Protein AF-A0A4T0BKR5-F1 (afdb_monomer)

Sequence (728 aa):
MQPVHNWENPRKRGGNMRIKSTQKIDVPWEACPACQIFFQNTLWKKYFKVNAELMESPQLRRNTSVEKARALRSENDFLAMQVLSTLDAKEDAYRKSSQKVNDADQHRLNISPWLEMTRWTRYLDGHDFAAVAPLVYLPEPEKEPLLFQLGESLDRVVEQAYESICQDKINVFDQTRINSFMQRPRAFDRPLMVKLQKASFRQYKGHWKRLICFVRRTMDPEKKIELAHQLTPRQGASPDRLLSKGSNLLRMIQGNSGSSPYDNSANGNDIEQAKELDRECLIFCIYLLDHTLKGDLFESVVVGFLAVLAIDERKGIFMEAHAFTPALSRFIKISQMLVAQRAVLAVIEGEVDDPCDMLDDMRDRFLIHGSRSPFSWATRLRMYGRKVRNSTTCLGYISWSDDQEVVSYKSLKLYMTQFRLFVSDLIHQGQDLLAQLFLLHPDEQREEVVPHLRLTRIKDNAAENCKGWSFLQDSRNKQEFPDGQRWLLKRLLDNEWLRDEFVQAKGVNKRAAWNNDAAPDYIRKIDRFLQLLLLLVHITSGQPARGTETLSLRHTNTIHHRNVFNEDGLVSTVTTYHKGYSVTGSTKIIHRYLPREVSELIVYYLWLILPFCQALGALAFDQKALSTPYLWGGPDMRKDSYKLTSALKMHTSKCFNTALNVTTYRHLSIAMSRTHYNAVDSRETTALRKARAITNQRIARGRQGLSMREGLKRPLAMFRAGGLNIEL

Mean predicted aligned error: 17.78 Å

Secondary structure (DSSP, 8-state):
---SS----S--SSS-HHHHTTS----SS-SS--EEEE-SSGGG-EEEE---TT----SS-TTHHHHHHHHHHHHHHHHHHHHHHHHHHHHHHHHHHHTB--GGG--TTS--HHHHHH-HHHHTTT-BHHHHGGGGSPPPTTT-HHHHHHHHHHHHHHHHHHHHHHTTSS-HHHHHHHH--SSS--TT---------HHHHHHHHHHHHHHHHHHHHHT-TT-----S-B--HHHHHHHHHHHHHHHHHHHHHHHTTT--TTSTT--HHHHHHHHHHHHHHHHHHHHHH-----S-GGGBHHHHHHHHHTEETTTTEEPPHHHHHHHHHHHHHHHHHHHHHHHHHHHHTTS-SSHHHHHHHHIIIIISTTSSSHHHHHHHHHHHHHHHHHH---TTSEEE-TTS-EEEETTEEEEHHHHHHHHHHHHHHHHHHHHHHTT--TT--HHHHSPP--GGG----TT---TT--GGG-GGGTTTSTTGGGHHHHHHHH-HHHHHHHEEEETTTTEEEE-TTHHHHHHHHHHHHHHHHHHHHHHHSSSPPPHHHHTT-BSS-SSS--SEEEETTEEEEEEEE-TTHHHH---EEEEEEPPHHHHHHHHHIIIIIHHHHHHHHHHHS--S----SBTT-SHHHHS-HHHHHHHHHHHHHHHHSS---HHHHHHHHHHHHHHHHHHHHHHHHHHHHHHHHHHHHHHHHHHHHHTT--------------------

Radius of gyration: 40.22 Å; Cα contacts (8 Å, |Δi|>4): 794; chains: 1; bounding box: 117×131×107 Å

Organism: Aureobasidium pullulans (NCBI:txid5580)

Solvent-accessible surface area (backbone atoms only — not comparable to full-atom values): 42087 Å² total; per-residue (Å²): 144,78,83,92,65,96,75,77,80,86,81,66,90,80,77,70,61,80,63,58,72,72,54,86,76,91,60,101,67,79,84,85,70,49,62,52,75,53,70,93,56,87,92,66,65,47,77,47,80,44,87,70,89,79,73,82,85,89,82,92,73,76,61,66,61,55,49,49,52,47,48,53,47,51,50,50,51,49,52,49,51,52,51,49,53,51,47,50,53,49,51,51,52,47,52,61,54,64,47,28,35,67,60,82,81,67,55,89,89,75,65,56,70,62,52,67,73,66,43,43,51,68,72,40,44,75,39,42,53,82,73,51,45,64,44,47,41,74,60,50,60,88,85,33,47,57,57,33,52,50,37,51,32,51,53,49,47,51,47,51,20,52,50,38,49,75,68,52,70,48,44,68,66,52,26,17,52,66,56,39,41,51,94,68,83,55,99,70,59,47,56,58,88,74,94,64,58,70,71,56,51,56,60,28,53,49,56,55,38,14,46,56,37,27,54,56,51,64,68,33,88,89,53,90,68,86,66,83,41,51,70,52,76,72,49,55,64,39,54,60,54,39,51,50,43,36,47,54,50,50,53,50,29,67,70,54,83,58,54,47,60,83,41,99,81,44,52,75,64,48,41,49,51,50,50,54,34,25,50,42,48,51,52,44,55,49,42,61,38,64,39,78,58,85,73,64,64,43,40,36,54,59,44,41,46,56,46,49,68,32,54,36,75,92,74,71,41,73,54,52,44,74,72,39,35,60,58,40,50,27,52,53,53,51,50,47,34,52,50,53,34,52,13,51,47,32,36,76,71,66,76,37,92,49,38,63,61,52,39,50,55,52,31,70,63,16,54,23,64,83,31,48,12,50,51,20,49,44,53,50,51,34,53,51,23,52,48,49,53,74,73,46,74,74,81,92,46,70,51,64,45,97,86,65,49,34,45,35,46,79,91,45,73,46,45,52,70,60,51,52,51,51,53,50,50,53,50,50,53,48,51,54,46,52,52,65,71,67,72,65,55,97,89,54,56,64,82,81,73,48,85,78,78,62,50,64,72,50,56,53,67,87,84,69,61,56,69,70,44,34,51,89,69,35,80,88,26,53,82,72,47,65,70,51,59,43,47,55,52,47,51,35,70,72,35,67,71,46,30,64,56,39,41,40,75,46,69,97,81,54,42,84,35,58,31,86,58,48,54,57,49,52,53,53,53,49,54,54,38,51,51,51,49,53,44,49,54,43,66,52,24,58,78,54,69,52,66,74,59,59,60,61,36,18,45,28,15,46,103,48,76,43,20,52,47,51,54,85,31,24,31,29,41,49,45,70,46,58,92,50,31,94,75,66,64,53,66,48,78,44,81,26,53,31,51,56,73,60,22,49,53,52,51,48,37,65,42,43,46,47,37,35,52,30,49,47,35,41,72,64,64,72,40,88,72,66,75,65,52,39,70,70,53,59,71,77,57,55,74,39,68,59,53,60,36,48,48,43,20,53,56,31,32,73,73,66,75,40,71,44,43,68,68,58,47,47,56,50,49,53,50,53,45,54,61,72,48,47,66,62,44,64,70,52,51,56,55,53,49,50,49,51,52,53,51,52,50,52,52,53,52,50,56,60,58,60,73,75,70,84,84,81,89,89,86,87,90,83,83,90,85,82,88,81,88,82,82,134

Structure (mmCIF, N/CA/C/O backbone):
data_AF-A0A4T0BKR5-F1
#
_entry.id   AF-A0A4T0BKR5-F1
#
loop_
_atom_site.group_PDB
_atom_site.id
_atom_site.type_symbol
_atom_site.label_atom_id
_atom_site.label_alt_id
_atom_site.label_comp_id
_atom_site.label_asym_id
_atom_site.label_entity_id
_atom_site.label_seq_id
_atom_site.pdbx_PDB_ins_code
_atom_site.Cartn_x
_atom_site.Cartn_y
_atom_site.Cartn_z
_atom_site.occupancy
_atom_site.B_iso_or_equiv
_atom_site.auth_seq_id
_atom_site.auth_comp_id
_atom_site.auth_asym_id
_atom_site.auth_atom_id
_atom_site.pdbx_PDB_model_num
ATOM 1 N N . MET A 1 1 ? -50.204 36.276 -54.387 1.00 44.50 1 MET A N 1
ATOM 2 C CA . MET A 1 1 ? -51.354 36.846 -55.118 1.00 44.50 1 MET A CA 1
ATOM 3 C C . MET A 1 1 ? -52.642 36.305 -54.516 1.00 44.50 1 MET A C 1
ATOM 5 O O . MET A 1 1 ? -52.996 35.171 -54.781 1.00 44.50 1 MET A O 1
ATOM 9 N N . GLN A 1 2 ? -53.267 37.110 -53.664 1.00 31.19 2 GLN A N 1
ATOM 10 C CA . GLN A 1 2 ? -54.704 37.252 -53.394 1.00 31.19 2 GLN A CA 1
ATOM 11 C C . GLN A 1 2 ? -54.792 38.492 -52.475 1.00 31.19 2 GLN A C 1
ATOM 13 O O . GLN A 1 2 ? -53.930 38.642 -51.604 1.00 31.19 2 GLN A O 1
ATOM 18 N N . PRO A 1 3 ? -55.701 39.445 -52.725 1.00 44.25 3 PRO A N 1
ATOM 19 C CA . PRO A 1 3 ? -55.684 40.748 -52.069 1.00 44.25 3 PRO A CA 1
ATOM 20 C C . PRO A 1 3 ? -56.248 40.630 -50.647 1.00 44.25 3 PRO A C 1
ATOM 22 O O . PRO A 1 3 ? -57.436 40.400 -50.465 1.00 44.25 3 PRO A O 1
ATOM 25 N N . VAL A 1 4 ? -55.399 40.787 -49.627 1.00 46.56 4 VAL A N 1
ATOM 26 C CA . VAL A 1 4 ? -55.817 40.740 -48.206 1.00 46.56 4 VAL A CA 1
ATOM 27 C C . VAL A 1 4 ? -56.453 42.062 -47.747 1.00 46.56 4 VAL A C 1
ATOM 29 O O . VAL A 1 4 ? -57.062 42.131 -46.683 1.00 46.56 4 VAL A O 1
ATOM 32 N N . HIS A 1 5 ? -56.406 43.109 -48.573 1.00 54.38 5 HIS A N 1
ATOM 33 C CA . HIS A 1 5 ? -57.040 44.390 -48.276 1.00 54.38 5 HIS A CA 1
ATOM 34 C C . HIS A 1 5 ? -57.819 44.868 -49.508 1.00 54.38 5 HIS A C 1
ATOM 36 O O . HIS A 1 5 ? -57.219 45.317 -50.482 1.00 54.38 5 HIS A O 1
ATOM 42 N N . ASN A 1 6 ? -59.151 44.722 -49.470 1.00 51.69 6 ASN A N 1
ATOM 43 C CA . ASN A 1 6 ? -60.139 45.198 -50.453 1.00 51.69 6 ASN A CA 1
ATOM 44 C C . ASN A 1 6 ? -60.134 46.738 -50.583 1.00 51.69 6 ASN A C 1
ATOM 46 O O . ASN A 1 6 ? -61.116 47.402 -50.256 1.00 51.69 6 ASN A O 1
ATOM 50 N N . TRP A 1 7 ? -59.023 47.330 -51.018 1.00 55.62 7 TRP A N 1
ATOM 51 C CA . TRP A 1 7 ? -58.908 48.772 -51.214 1.00 55.62 7 TRP A CA 1
ATOM 52 C C . TRP A 1 7 ? -58.907 49.111 -52.709 1.00 55.62 7 TRP A C 1
ATOM 54 O O . TRP A 1 7 ? -58.000 48.719 -53.445 1.00 55.62 7 TRP A O 1
ATOM 64 N N . GLU A 1 8 ? -59.925 49.852 -53.154 1.00 57.16 8 GLU A N 1
ATOM 65 C CA . GLU A 1 8 ? -60.014 50.428 -54.499 1.00 57.16 8 GLU A CA 1
ATOM 66 C C . GLU A 1 8 ? -59.617 51.908 -54.476 1.00 57.16 8 GLU A C 1
ATOM 68 O O . GLU A 1 8 ? -60.064 52.677 -53.627 1.00 57.16 8 GLU A O 1
ATOM 73 N N . ASN A 1 9 ? -58.798 52.334 -55.441 1.00 58.34 9 ASN A N 1
ATOM 74 C CA . ASN A 1 9 ? -58.336 53.717 -55.530 1.00 58.34 9 ASN A CA 1
ATOM 75 C C . ASN A 1 9 ? -59.498 54.668 -55.900 1.00 58.34 9 ASN A C 1
ATOM 77 O O . ASN A 1 9 ? -60.049 54.554 -57.001 1.00 58.34 9 ASN A O 1
ATOM 81 N N . PRO A 1 10 ? -59.840 55.660 -55.055 1.00 58.78 10 PRO A N 1
ATOM 82 C CA . PRO A 1 10 ? -61.009 56.517 -55.263 1.00 58.78 10 PRO A CA 1
ATOM 83 C C . PRO A 1 10 ? -60.876 57.515 -56.432 1.00 58.78 10 PRO A C 1
ATOM 85 O O . PRO A 1 10 ? -61.858 58.152 -56.817 1.00 58.78 10 PRO A O 1
ATOM 88 N N . ARG A 1 11 ? -59.698 57.674 -57.056 1.00 60.22 11 ARG A N 1
ATOM 89 C CA . ARG A 1 11 ? -59.522 58.580 -58.207 1.00 60.22 11 ARG A CA 1
ATOM 90 C C . ARG A 1 11 ? -59.808 57.876 -59.541 1.00 60.22 11 ARG A C 1
ATOM 92 O O . ARG A 1 11 ? -58.889 57.480 -60.254 1.00 60.22 11 ARG A O 1
ATOM 99 N N . LYS A 1 12 ? -61.084 57.804 -59.939 1.00 56.25 12 LYS A N 1
ATOM 100 C CA . LYS A 1 12 ? -61.474 57.434 -61.318 1.00 56.25 12 LYS A CA 1
ATOM 101 C C . LYS A 1 12 ? -61.113 58.545 -62.329 1.00 56.25 12 LYS A C 1
ATOM 103 O O . LYS A 1 12 ? -61.043 59.735 -61.986 1.00 56.25 12 LYS A O 1
ATOM 108 N N . ARG A 1 13 ? -60.818 58.133 -63.571 1.00 48.62 13 ARG A N 1
ATOM 109 C CA . ARG A 1 13 ? -60.285 58.958 -64.679 1.00 48.62 13 ARG A CA 1
ATOM 110 C C . ARG A 1 13 ? -61.348 59.957 -65.178 1.00 48.62 13 ARG A C 1
ATOM 112 O O . ARG A 1 13 ? -62.482 59.562 -65.406 1.00 48.62 13 ARG A O 1
ATOM 119 N N . GLY A 1 14 ? -60.971 61.229 -65.353 1.00 54.81 14 GLY A N 1
ATOM 120 C CA . GLY A 1 14 ? -61.870 62.330 -65.756 1.00 54.81 14 GLY A CA 1
ATOM 121 C C . GLY A 1 14 ? -62.389 63.159 -64.567 1.00 54.81 14 GLY A C 1
ATOM 122 O O . GLY A 1 14 ? -62.787 62.610 -63.541 1.00 54.81 14 GLY A O 1
ATOM 123 N N . GLY A 1 15 ? -62.305 64.491 -64.647 1.00 57.75 15 GLY A N 1
ATOM 124 C CA . GLY A 1 15 ? -62.734 65.434 -63.597 1.00 57.75 15 GLY A CA 1
ATOM 125 C C . GLY A 1 15 ? -61.610 66.326 -63.044 1.00 57.75 15 GLY A C 1
ATOM 126 O O . GLY A 1 15 ? -60.441 65.943 -63.046 1.00 57.75 15 GLY A O 1
ATOM 127 N N . ASN A 1 16 ? -61.984 67.521 -62.580 1.00 55.91 16 ASN A N 1
ATOM 128 C CA . ASN A 1 16 ? -61.107 68.667 -62.305 1.00 55.91 16 ASN A CA 1
ATOM 129 C C . ASN A 1 16 ? -59.968 68.364 -61.294 1.00 55.91 16 ASN A C 1
ATOM 131 O O . ASN A 1 16 ? -60.218 68.125 -60.110 1.00 55.91 16 ASN A O 1
ATOM 135 N N . MET A 1 17 ? -58.705 68.378 -61.751 1.00 57.50 17 MET A N 1
ATOM 136 C CA . MET A 1 17 ? -57.535 67.958 -60.955 1.00 57.50 17 MET A CA 1
ATOM 137 C C . MET A 1 17 ? -57.242 68.852 -59.744 1.00 57.50 17 MET A C 1
ATOM 139 O O . MET A 1 17 ? -56.734 68.348 -58.745 1.00 57.50 17 MET A O 1
ATOM 143 N N . ARG A 1 18 ? -57.609 70.141 -59.792 1.00 54.81 18 ARG A N 1
ATOM 144 C CA . ARG A 1 18 ? -57.374 71.094 -58.690 1.00 54.81 18 ARG A CA 1
ATOM 145 C C . ARG A 1 18 ? -58.157 70.759 -57.417 1.00 54.81 18 ARG A C 1
ATOM 147 O O . ARG A 1 18 ? -57.688 71.069 -56.331 1.00 54.81 18 ARG A O 1
ATOM 154 N N . ILE A 1 19 ? -59.316 70.108 -57.548 1.00 58.06 19 ILE A N 1
ATOM 155 C CA . ILE A 1 19 ? -60.124 69.635 -56.410 1.00 58.06 19 ILE A CA 1
ATOM 156 C C . ILE A 1 19 ? -59.618 68.265 -55.930 1.00 58.06 19 ILE A C 1
ATOM 158 O O . ILE A 1 19 ? -59.602 67.980 -54.736 1.00 58.06 19 ILE A O 1
ATOM 162 N N . LYS A 1 20 ? -59.135 67.416 -56.851 1.00 54.72 20 LYS A N 1
ATOM 163 C CA . LYS A 1 20 ? -58.599 66.091 -56.509 1.00 54.72 20 LYS A CA 1
ATOM 164 C C . LYS A 1 20 ? -57.268 66.174 -55.747 1.00 54.72 20 LYS A C 1
ATOM 166 O O . LYS A 1 20 ? -57.017 65.284 -54.944 1.00 54.72 20 LYS A O 1
ATOM 171 N N . SER A 1 21 ? -56.436 67.203 -55.951 1.00 55.53 21 SER A N 1
ATOM 172 C CA . SER A 1 21 ? -55.137 67.370 -55.266 1.00 55.53 21 SER A CA 1
ATOM 173 C C . SER A 1 21 ? -55.223 67.861 -53.815 1.00 55.53 21 SER A C 1
ATOM 175 O O . SER A 1 21 ? -54.277 67.653 -53.065 1.00 55.53 21 SER A O 1
ATOM 177 N N . THR A 1 22 ? -56.332 68.484 -53.409 1.00 56.47 22 THR A N 1
ATOM 178 C CA . THR A 1 22 ? -56.580 68.955 -52.030 1.00 56.47 22 THR A CA 1
ATOM 179 C C . THR A 1 22 ? -57.311 67.930 -51.156 1.00 56.47 22 THR A C 1
ATOM 181 O O . THR A 1 22 ? -57.379 68.101 -49.942 1.00 56.47 22 THR A O 1
ATOM 184 N N . GLN A 1 23 ? -57.817 66.837 -51.738 1.00 55.72 23 GLN A N 1
ATOM 185 C CA . GLN A 1 23 ? -58.400 65.720 -50.991 1.00 55.72 23 GLN A CA 1
ATOM 186 C C . GLN A 1 23 ? -57.305 64.781 -50.460 1.00 55.72 23 GLN A C 1
ATOM 188 O O . GLN A 1 23 ? -56.610 64.120 -51.238 1.00 55.72 23 GLN A O 1
ATOM 193 N N . LYS A 1 24 ? -57.180 64.712 -49.125 1.00 51.38 24 LYS A N 1
ATOM 194 C CA . LYS A 1 24 ? -56.415 63.687 -48.394 1.00 51.38 24 LYS A CA 1
ATOM 195 C C . LYS A 1 24 ? -56.993 62.313 -48.748 1.00 51.38 24 LYS A C 1
ATOM 197 O O . LYS A 1 24 ? -58.169 62.068 -48.497 1.00 51.38 24 LYS A O 1
ATOM 202 N N . ILE A 1 25 ? -56.191 61.439 -49.352 1.00 55.75 25 ILE A N 1
ATOM 203 C CA . ILE A 1 25 ? -56.576 60.038 -49.549 1.00 55.75 25 ILE A CA 1
ATOM 204 C C . ILE A 1 25 ? -56.063 59.262 -48.348 1.00 55.75 25 ILE A C 1
ATOM 206 O O . ILE A 1 25 ? -54.858 59.250 -48.100 1.00 55.75 25 ILE A O 1
ATOM 210 N N . ASP A 1 26 ? -56.983 58.610 -47.646 1.00 55.44 26 ASP A N 1
ATOM 211 C CA . ASP A 1 26 ? -56.660 57.577 -46.671 1.00 55.44 26 ASP A CA 1
ATOM 212 C C . ASP A 1 26 ? -56.151 56.351 -47.437 1.00 55.44 26 ASP A C 1
ATOM 214 O O . ASP A 1 26 ? -56.911 55.567 -48.017 1.00 55.44 26 ASP A O 1
ATOM 218 N N . VAL A 1 27 ? -54.828 56.253 -47.540 1.00 58.38 27 VAL A N 1
ATOM 219 C CA . VAL A 1 27 ? -54.151 55.048 -48.014 1.00 58.38 27 VAL A CA 1
ATOM 220 C C . VAL A 1 27 ? -53.927 54.125 -46.814 1.00 58.38 27 VAL A C 1
ATOM 222 O O . VAL A 1 27 ? -53.603 54.611 -45.733 1.00 58.38 27 VAL A O 1
ATOM 225 N N . PRO A 1 28 ? -54.061 52.797 -46.965 1.00 50.88 28 PRO A N 1
ATOM 226 C CA . PRO A 1 28 ? -53.973 51.860 -45.843 1.00 50.88 28 PRO A CA 1
ATOM 227 C C . PRO A 1 28 ? -52.541 51.660 -45.299 1.00 50.88 28 PRO A C 1
ATOM 229 O O . PRO A 1 28 ? -52.293 50.705 -44.568 1.00 50.88 28 PRO A O 1
ATOM 232 N N . TRP A 1 29 ? -51.586 52.526 -45.653 1.00 61.69 29 TRP A N 1
ATOM 233 C CA . TRP A 1 29 ? -50.210 52.496 -45.155 1.00 61.69 29 TRP A CA 1
ATOM 234 C C . TRP A 1 29 ? -49.774 53.878 -44.663 1.00 61.69 29 TRP A C 1
ATOM 236 O O . TRP A 1 29 ? -50.084 54.904 -45.264 1.00 61.69 29 TRP A O 1
ATOM 246 N N . GLU A 1 30 ? -49.003 53.909 -43.580 1.00 57.34 30 GLU A N 1
ATOM 247 C CA . GLU A 1 30 ? -48.448 55.141 -43.020 1.00 57.34 30 GLU A CA 1
ATOM 248 C C . GLU A 1 30 ? -47.077 55.457 -43.631 1.00 57.34 30 GLU A C 1
ATOM 250 O O . GLU A 1 30 ? -46.232 54.573 -43.788 1.00 57.34 30 GLU A O 1
ATOM 255 N N . ALA A 1 31 ? -46.829 56.727 -43.956 1.00 54.19 31 ALA A N 1
ATOM 256 C CA . ALA A 1 31 ? -45.527 57.183 -44.434 1.00 54.19 31 ALA A CA 1
ATOM 257 C C . ALA A 1 31 ? -44.565 57.415 -43.251 1.00 54.19 31 ALA A C 1
ATOM 259 O O . ALA A 1 31 ? -44.873 58.180 -42.342 1.00 54.19 31 ALA A O 1
ATOM 260 N N . CYS A 1 32 ? -43.390 56.777 -43.288 1.00 56.19 32 CYS A N 1
ATOM 261 C CA . CYS A 1 32 ? -42.271 56.956 -42.345 1.00 56.19 32 CYS A CA 1
ATOM 262 C C . CYS A 1 32 ? -42.562 56.713 -40.839 1.00 56.19 32 CYS A C 1
ATOM 264 O O . CYS A 1 32 ? -42.233 57.568 -40.014 1.00 56.19 32 CYS A O 1
ATOM 266 N N . PRO A 1 33 ? -43.108 55.551 -40.426 1.00 61.69 33 PRO A N 1
ATOM 267 C CA . PRO A 1 33 ? -43.223 55.214 -39.008 1.00 61.69 33 PRO A CA 1
ATOM 268 C C . PRO A 1 33 ? -41.843 54.982 -38.366 1.00 61.69 33 PRO A C 1
ATOM 270 O O . PRO A 1 33 ? -41.017 54.242 -38.905 1.00 61.69 33 PRO A O 1
ATOM 273 N N . ALA A 1 34 ? -41.599 55.555 -37.182 1.00 68.06 34 ALA A N 1
ATOM 274 C CA . ALA A 1 34 ? -40.433 55.195 -36.376 1.00 68.06 34 ALA A CA 1
ATOM 275 C C . ALA A 1 34 ? -40.540 53.716 -35.976 1.00 68.06 34 ALA A C 1
ATOM 277 O O . ALA A 1 34 ? -41.556 53.294 -35.429 1.00 68.06 34 ALA A O 1
ATOM 278 N N . CYS A 1 35 ? -39.525 52.910 -36.285 1.00 68.25 35 CYS A N 1
ATOM 279 C CA . CYS A 1 35 ? -39.560 51.461 -36.085 1.00 68.25 35 CYS A CA 1
ATOM 280 C C . CYS A 1 35 ? -38.307 50.975 -35.355 1.00 68.25 35 CYS A C 1
ATOM 282 O O . CYS A 1 35 ? -37.219 51.517 -35.550 1.00 68.25 35 CYS A O 1
ATOM 284 N N . GLN A 1 36 ? -38.447 49.908 -34.568 1.00 69.00 36 GLN A N 1
ATOM 285 C CA . GLN A 1 36 ? -37.331 49.207 -33.928 1.00 69.00 36 GLN A CA 1
ATOM 286 C C . GLN A 1 36 ? -37.222 47.773 -34.469 1.00 69.00 36 GLN A C 1
ATOM 288 O O . GLN A 1 36 ? -38.207 47.189 -34.928 1.00 69.00 36 GLN A O 1
ATOM 293 N N . ILE A 1 37 ? -36.007 47.215 -34.447 1.00 68.06 37 ILE A N 1
ATOM 294 C CA . ILE A 1 37 ? -35.686 45.889 -34.996 1.00 68.06 37 ILE A CA 1
ATOM 295 C C . ILE A 1 37 ? -35.328 44.943 -33.848 1.00 68.06 37 ILE A C 1
ATOM 297 O O . ILE A 1 37 ? -34.501 45.293 -33.006 1.00 68.06 37 ILE A O 1
ATOM 301 N N . PHE A 1 38 ? -35.890 43.733 -33.844 1.00 51.41 38 PHE A N 1
ATOM 302 C CA . PHE A 1 38 ? -35.404 42.630 -33.007 1.00 51.41 38 PHE A CA 1
ATOM 303 C C . PHE A 1 38 ? -34.548 41.662 -33.841 1.00 51.41 38 PHE A C 1
ATOM 305 O O . PHE A 1 38 ? -34.911 41.333 -34.969 1.00 51.41 38 PHE A O 1
ATOM 312 N N . PHE A 1 39 ? -33.445 41.192 -33.243 1.00 58.62 39 PHE A N 1
ATOM 313 C CA . PHE A 1 39 ? -32.423 40.285 -33.799 1.00 58.62 39 PHE A CA 1
ATOM 314 C C . PHE A 1 39 ? -31.548 40.887 -34.922 1.00 58.62 39 PHE A C 1
ATOM 316 O O . PHE A 1 39 ? -32.026 41.356 -35.951 1.00 58.62 39 PHE A O 1
ATOM 323 N N . GLN A 1 40 ? -30.221 40.871 -34.728 1.00 57.78 40 GLN A N 1
ATOM 324 C CA . GLN A 1 40 ? -29.253 41.507 -35.641 1.00 57.78 40 GLN A CA 1
ATOM 325 C C . GLN A 1 40 ? -28.890 40.658 -36.875 1.00 57.78 40 GLN A C 1
ATOM 327 O O . GLN A 1 40 ? -28.283 41.181 -37.811 1.00 57.78 40 GLN A O 1
ATOM 332 N N . ASN A 1 41 ? -29.286 39.382 -36.922 1.00 51.56 41 ASN A N 1
ATOM 333 C CA . ASN A 1 41 ? -28.946 38.479 -38.023 1.00 51.56 41 ASN A CA 1
ATOM 334 C C . ASN A 1 41 ? -29.946 38.607 -39.194 1.00 51.56 41 ASN A C 1
ATOM 336 O O . ASN A 1 41 ? -31.158 38.661 -38.988 1.00 51.56 41 ASN A O 1
ATOM 340 N N . THR A 1 42 ? -29.443 38.696 -40.428 1.00 60.22 42 THR A N 1
ATOM 341 C CA . THR A 1 42 ? -30.157 39.246 -41.603 1.00 60.22 42 THR A CA 1
ATOM 342 C C . THR A 1 42 ? -31.362 38.438 -42.087 1.00 60.22 42 THR A C 1
ATOM 344 O O . THR A 1 42 ? -32.235 39.013 -42.730 1.00 60.22 42 THR A O 1
ATOM 347 N N . LEU A 1 43 ? -31.457 37.150 -41.747 1.00 56.22 43 LEU A N 1
ATOM 348 C CA . LEU A 1 43 ? -32.509 36.248 -42.240 1.00 56.22 43 LEU A CA 1
ATOM 349 C C . LEU A 1 43 ? -33.834 36.302 -41.451 1.00 56.22 43 LEU A C 1
ATOM 351 O O . LEU A 1 43 ? -34.835 35.786 -41.936 1.00 56.22 43 LEU A O 1
ATOM 355 N N . TRP A 1 44 ? -33.874 36.941 -40.273 1.00 54.12 44 TRP A N 1
ATOM 356 C CA . TRP A 1 44 ? -35.069 36.982 -39.405 1.00 54.12 44 TRP A CA 1
ATOM 357 C C . TRP A 1 44 ? -35.392 38.385 -38.863 1.00 54.12 44 TRP A C 1
ATOM 359 O O . TRP A 1 44 ? -36.036 38.521 -37.821 1.00 54.12 44 TRP A O 1
ATOM 369 N N . LYS A 1 45 ? -34.956 39.443 -39.561 1.00 57.44 45 LYS A N 1
ATOM 370 C CA . LYS A 1 45 ? -35.241 40.829 -39.165 1.00 57.44 45 LYS A CA 1
ATOM 371 C C . LYS A 1 45 ? -36.739 41.116 -39.270 1.00 57.44 45 LYS A C 1
ATOM 373 O O . LYS A 1 45 ? -37.302 41.118 -40.363 1.00 57.44 45 LYS A O 1
ATOM 378 N N . LYS A 1 46 ? -37.374 41.396 -38.131 1.00 59.25 46 LYS A N 1
ATOM 379 C CA . LYS A 1 46 ? -38.746 41.917 -38.059 1.00 59.25 46 LYS A CA 1
ATOM 380 C C . LYS A 1 46 ? -38.732 43.350 -37.535 1.00 59.25 46 LYS A C 1
ATOM 382 O O . LYS A 1 46 ? -38.023 43.655 -36.576 1.00 59.25 46 LYS A O 1
ATOM 387 N N . TYR A 1 47 ? -39.534 44.198 -38.173 1.00 68.31 47 TYR A N 1
ATOM 388 C CA . TYR A 1 47 ? -39.728 45.605 -37.831 1.00 68.31 47 TYR A CA 1
ATOM 389 C C . TYR A 1 47 ? -41.097 45.767 -37.185 1.00 68.31 47 TYR A C 1
ATOM 391 O O . TYR A 1 47 ? -42.075 45.197 -37.669 1.00 68.31 47 TYR A O 1
ATOM 399 N N . PHE A 1 48 ? -41.181 46.557 -36.123 1.00 67.94 48 PHE A N 1
ATOM 400 C CA . PHE A 1 48 ? -42.463 47.000 -35.590 1.00 67.94 48 PHE A CA 1
ATOM 401 C C . PHE A 1 48 ? -42.406 48.490 -35.270 1.00 67.94 48 PHE A C 1
ATOM 403 O O . PHE A 1 48 ? -41.354 49.031 -34.915 1.00 67.94 48 PHE A O 1
ATOM 410 N N . LYS A 1 49 ? -43.552 49.146 -35.448 1.00 63.62 49 LYS A N 1
ATOM 411 C CA . LYS A 1 49 ? -43.731 50.581 -35.253 1.00 63.62 49 LYS A CA 1
ATOM 412 C C . LYS A 1 49 ? -43.688 50.915 -33.761 1.00 63.62 49 LYS A C 1
ATOM 414 O O . LYS A 1 49 ? -44.336 50.252 -32.955 1.00 63.62 49 LYS A O 1
ATOM 419 N N . VAL A 1 50 ? -42.940 51.952 -33.409 1.00 66.06 50 VAL A N 1
ATOM 420 C CA . VAL A 1 50 ? -42.810 52.486 -32.051 1.00 66.06 50 VAL A CA 1
ATOM 421 C C . VAL A 1 50 ? -43.318 53.926 -32.067 1.00 66.06 50 VAL A C 1
ATOM 423 O O . VAL A 1 50 ? -42.964 54.701 -32.955 1.00 66.06 50 VAL A O 1
ATOM 426 N N . ASN A 1 51 ? -44.172 54.294 -31.111 1.00 56.94 51 ASN A N 1
ATOM 427 C CA . ASN A 1 51 ? -44.726 55.647 -31.032 1.00 56.94 51 ASN A CA 1
ATOM 428 C C . ASN A 1 51 ? -43.625 56.657 -30.675 1.00 56.94 51 ASN A C 1
ATOM 430 O O . ASN A 1 51 ? -43.121 56.665 -29.554 1.00 56.94 51 ASN A O 1
ATOM 434 N N . ALA A 1 52 ? -43.270 57.516 -31.633 1.00 55.69 52 ALA A N 1
ATOM 435 C CA . ALA A 1 52 ? -42.272 58.577 -31.480 1.00 55.69 52 ALA A CA 1
ATOM 436 C C . ALA A 1 52 ? -42.843 59.896 -30.912 1.00 55.69 52 ALA A C 1
ATOM 438 O O . ALA A 1 52 ? -42.132 60.891 -30.844 1.00 55.69 52 ALA A O 1
ATOM 439 N N . GLU A 1 53 ? -44.099 59.911 -30.452 1.00 47.31 53 GLU A N 1
ATOM 440 C CA . GLU A 1 53 ? -44.767 61.094 -29.872 1.00 47.31 53 GLU A CA 1
ATOM 441 C C . GLU A 1 53 ? -44.410 61.358 -28.392 1.00 47.31 53 GLU A C 1
ATOM 443 O O . GLU A 1 53 ? -45.094 62.101 -27.698 1.00 47.31 53 GLU A O 1
ATOM 448 N N . LEU A 1 54 ? -43.308 60.791 -27.889 1.00 44.50 54 LEU A N 1
ATOM 449 C CA . LEU A 1 54 ? -42.752 61.129 -26.567 1.00 44.50 54 LEU A CA 1
ATOM 450 C C . LEU A 1 54 ? -41.389 61.833 -26.646 1.00 44.50 54 LEU A C 1
ATOM 452 O O . LEU A 1 54 ? -40.647 61.865 -25.665 1.00 44.50 54 LEU A O 1
ATOM 456 N N . MET A 1 55 ? -41.060 62.430 -27.795 1.00 42.31 55 MET A N 1
ATOM 457 C CA . MET A 1 55 ? -39.874 63.274 -27.959 1.00 42.31 55 MET A CA 1
ATOM 458 C C . MET A 1 55 ? -40.226 64.696 -28.409 1.00 42.31 55 MET A C 1
ATOM 460 O O . MET A 1 55 ? -39.843 65.135 -29.487 1.00 42.31 55 MET A O 1
ATOM 464 N N . GLU A 1 56 ? -40.877 65.449 -27.522 1.00 36.03 56 GLU A N 1
ATOM 465 C CA . GLU A 1 56 ? -40.678 66.900 -27.439 1.00 36.03 56 GLU A CA 1
ATOM 466 C C . GLU A 1 56 ? -39.780 67.202 -26.226 1.00 36.03 56 GLU A C 1
ATOM 468 O O . GLU A 1 56 ? -39.982 66.702 -25.120 1.00 36.03 56 GLU A O 1
ATOM 473 N N . SER A 1 57 ? -38.723 67.977 -26.451 1.00 34.47 57 SER A N 1
ATOM 474 C CA . SER A 1 57 ? -37.691 68.354 -25.474 1.00 34.47 57 SER A CA 1
ATOM 475 C C . SER A 1 57 ? -37.904 69.808 -24.993 1.00 34.47 57 SER A C 1
ATOM 477 O O . SER A 1 57 ? -38.523 70.580 -25.714 1.00 34.47 57 SER A O 1
ATOM 479 N N . PRO A 1 58 ? -37.246 70.303 -23.921 1.00 48.34 58 PRO A N 1
ATOM 480 C CA . PRO A 1 58 ? -37.169 69.752 -22.571 1.00 48.34 58 PRO A CA 1
ATOM 481 C C . PRO A 1 58 ? -37.124 70.882 -21.504 1.00 48.34 58 PRO A C 1
ATOM 483 O O . PRO A 1 58 ? -36.049 71.175 -20.988 1.00 48.34 58 PRO A O 1
ATOM 486 N N . GLN A 1 59 ? -38.229 71.527 -21.118 1.00 39.91 59 GLN A N 1
ATOM 487 C CA . GLN A 1 59 ? -38.238 72.439 -19.955 1.00 39.91 59 GLN A CA 1
ATOM 488 C C . GLN A 1 59 ? -39.581 72.314 -19.214 1.00 39.91 59 GLN A C 1
ATOM 490 O O . GLN A 1 59 ? -40.625 72.340 -19.847 1.00 39.91 59 GLN A O 1
ATOM 495 N N . LEU A 1 60 ? -39.547 72.127 -17.885 1.00 39.84 60 LEU A N 1
ATOM 496 C CA . LEU A 1 60 ? -40.683 71.831 -16.981 1.00 39.84 60 LEU A CA 1
ATOM 497 C C . LEU A 1 60 ? -41.308 70.416 -17.083 1.00 39.84 60 LEU A C 1
ATOM 499 O O . LEU A 1 60 ? -42.397 70.259 -17.618 1.00 39.84 60 LEU A O 1
ATOM 503 N N . ARG A 1 61 ? -40.655 69.389 -16.498 1.00 38.50 61 ARG A N 1
ATOM 504 C CA . ARG A 1 61 ? -41.278 68.185 -15.849 1.00 38.50 61 ARG A CA 1
ATOM 505 C C . ARG A 1 61 ? -40.255 67.130 -15.359 1.00 38.50 61 ARG A C 1
ATOM 507 O O . ARG A 1 61 ? -40.555 65.943 -15.290 1.00 38.50 61 ARG A O 1
ATOM 514 N N . ARG A 1 62 ? -39.022 67.521 -15.002 1.00 40.84 62 ARG A N 1
ATOM 515 C CA . ARG A 1 62 ? -37.958 66.561 -14.622 1.00 40.84 62 ARG A CA 1
ATOM 516 C C . ARG A 1 62 ? -38.009 66.012 -13.191 1.00 40.84 62 ARG A C 1
ATOM 518 O O . ARG A 1 62 ? -37.323 65.030 -12.942 1.00 40.84 62 ARG A O 1
ATOM 525 N N . ASN A 1 63 ? -38.824 66.549 -12.281 1.00 46.12 63 ASN A N 1
ATOM 526 C CA . ASN A 1 63 ? -38.717 66.133 -10.874 1.00 46.12 63 ASN A CA 1
ATOM 527 C C . ASN A 1 63 ? -39.688 65.007 -10.481 1.00 46.12 63 ASN A C 1
ATOM 529 O O . ASN A 1 63 ? -39.259 64.035 -9.873 1.00 46.12 63 ASN A O 1
ATOM 533 N N . THR A 1 64 ? -40.946 65.010 -10.933 1.00 45.88 64 THR A N 1
ATOM 534 C CA . THR A 1 64 ? -41.932 64.021 -10.451 1.00 45.88 64 THR A CA 1
ATOM 535 C C . THR A 1 64 ? -41.800 62.626 -11.068 1.00 45.88 64 THR A C 1
ATOM 537 O O . THR A 1 64 ? -42.072 61.642 -10.389 1.00 45.88 64 THR A O 1
ATOM 540 N N . SER A 1 65 ? -41.360 62.488 -12.325 1.00 48.25 65 SER A N 1
ATOM 541 C CA . SER A 1 65 ? -41.189 61.167 -12.965 1.00 48.25 65 SER A CA 1
ATOM 542 C C . SER A 1 65 ? -39.928 60.441 -12.501 1.00 48.25 65 SER A C 1
ATOM 544 O O . SER A 1 65 ? -39.939 59.215 -12.416 1.00 48.25 65 SER A O 1
ATOM 546 N N . VAL A 1 66 ? -38.847 61.175 -12.216 1.00 50.78 66 VAL A N 1
ATOM 547 C CA . VAL A 1 66 ? -37.605 60.594 -11.690 1.00 50.78 66 VAL A CA 1
ATOM 548 C C . VAL A 1 66 ? -37.791 60.219 -10.226 1.00 50.78 66 VAL A C 1
ATOM 550 O O . VAL A 1 66 ? -37.323 59.159 -9.834 1.00 50.78 66 VAL A O 1
ATOM 553 N N . GLU A 1 67 ? -38.528 61.015 -9.444 1.00 50.91 67 GLU A N 1
ATOM 554 C CA . GLU A 1 67 ? -38.898 60.677 -8.064 1.00 50.91 67 GLU A CA 1
ATOM 555 C C . GLU A 1 67 ? -39.875 59.504 -7.992 1.00 50.91 67 GLU A C 1
ATOM 557 O O . GLU A 1 67 ? -39.622 58.589 -7.219 1.00 50.91 67 GLU A O 1
ATOM 562 N N . LYS A 1 68 ? -40.923 59.438 -8.833 1.00 50.91 68 LYS A N 1
ATOM 563 C CA . LYS A 1 68 ? -41.802 58.252 -8.893 1.00 50.91 68 LYS A CA 1
ATOM 564 C C . LYS A 1 68 ? -41.056 57.006 -9.355 1.00 50.91 68 LYS A C 1
ATOM 566 O O . LYS A 1 68 ? -41.259 55.951 -8.773 1.00 50.91 68 LYS A O 1
ATOM 571 N N . ALA A 1 69 ? -40.187 57.107 -10.363 1.00 49.59 69 ALA A N 1
ATOM 572 C CA . ALA A 1 69 ? -39.374 55.978 -10.811 1.00 49.59 69 ALA A CA 1
ATOM 573 C C . ALA A 1 69 ? -38.310 55.577 -9.774 1.00 49.59 69 ALA A C 1
ATOM 575 O O . ALA A 1 69 ? -38.041 54.390 -9.630 1.00 49.59 69 ALA A O 1
ATOM 576 N N . ARG A 1 70 ? -37.736 56.528 -9.018 1.00 54.41 70 ARG A N 1
ATOM 577 C CA . ARG A 1 70 ? -36.858 56.245 -7.867 1.00 54.41 70 ARG A CA 1
ATOM 578 C C . ARG A 1 70 ? -37.616 55.616 -6.710 1.00 54.41 70 ARG A C 1
ATOM 580 O O . ARG A 1 70 ? -37.070 54.703 -6.117 1.00 54.41 70 ARG A O 1
ATOM 587 N N . ALA A 1 71 ? -38.828 56.076 -6.410 1.00 54.78 71 ALA A N 1
ATOM 588 C CA . ALA A 1 71 ? -39.669 55.544 -5.345 1.00 54.78 71 ALA A CA 1
ATOM 589 C C . ALA A 1 71 ? -40.167 54.135 -5.689 1.00 54.78 71 ALA A C 1
ATOM 591 O O . ALA A 1 71 ? -39.993 53.233 -4.888 1.00 54.78 71 ALA A O 1
ATOM 592 N N . LEU A 1 72 ? -40.661 53.905 -6.913 1.00 53.91 72 LEU A N 1
ATOM 593 C CA . LEU A 1 72 ? -41.009 52.565 -7.410 1.00 53.91 72 LEU A CA 1
ATOM 594 C C . LEU A 1 72 ? -39.788 51.645 -7.484 1.00 53.91 72 LEU A C 1
ATOM 596 O O . LEU A 1 72 ? -39.904 50.458 -7.204 1.00 53.91 72 LEU A O 1
ATOM 600 N N . ARG A 1 73 ? -38.609 52.163 -7.861 1.00 54.94 73 ARG A N 1
ATOM 601 C CA . ARG A 1 73 ? -37.370 51.378 -7.829 1.00 54.94 73 ARG A CA 1
ATOM 602 C C . ARG A 1 73 ? -36.944 51.089 -6.388 1.00 54.94 73 ARG A C 1
ATOM 604 O O . ARG A 1 73 ? -36.620 49.948 -6.125 1.00 54.94 73 ARG A O 1
ATOM 611 N N . SER A 1 74 ? -37.031 52.036 -5.450 1.00 63.53 74 SER A N 1
ATOM 612 C CA . SER A 1 74 ? -36.685 51.783 -4.044 1.00 63.53 74 SER A CA 1
ATOM 613 C C . SER A 1 74 ? -37.694 50.875 -3.343 1.00 63.53 74 SER A C 1
ATOM 615 O O . SER A 1 74 ? -37.307 50.117 -2.466 1.00 63.53 74 SER A O 1
ATOM 617 N N . GLU A 1 75 ? -38.970 50.924 -3.723 1.00 63.12 75 GLU A N 1
ATOM 618 C CA . GLU A 1 75 ? -40.021 50.026 -3.238 1.00 63.12 75 GLU A CA 1
ATOM 619 C C . GLU A 1 75 ? -39.844 48.611 -3.808 1.00 63.12 75 GLU A C 1
ATOM 621 O O . GLU A 1 75 ? -39.884 47.641 -3.057 1.00 63.12 75 GLU A O 1
ATOM 626 N N . ASN A 1 76 ? -39.531 48.480 -5.103 1.00 61.00 76 ASN A N 1
ATOM 627 C CA . ASN A 1 76 ? -39.171 47.193 -5.705 1.00 61.00 76 ASN A CA 1
ATOM 628 C C . ASN A 1 76 ? -37.853 46.634 -5.146 1.00 61.00 76 ASN A C 1
ATOM 630 O O . ASN A 1 76 ? -37.767 45.434 -4.909 1.00 61.00 76 ASN A O 1
ATOM 634 N N . ASP A 1 77 ? -36.851 47.480 -4.898 1.00 63.47 77 ASP A N 1
ATOM 635 C CA . ASP A 1 77 ? -35.581 47.088 -4.277 1.00 63.47 77 ASP A CA 1
ATOM 636 C C . ASP A 1 77 ? -35.806 46.663 -2.815 1.00 63.47 77 ASP A C 1
ATOM 638 O O . ASP A 1 77 ? -35.216 45.685 -2.360 1.00 63.47 77 ASP A O 1
ATOM 642 N N . PHE A 1 78 ? -36.710 47.332 -2.089 1.00 66.38 78 PHE A N 1
ATOM 643 C CA . PHE A 1 78 ? -37.109 46.958 -0.731 1.00 66.38 78 PHE A CA 1
ATOM 644 C C . PHE A 1 78 ? -37.856 45.617 -0.699 1.00 66.38 78 PHE A C 1
ATOM 646 O O . PHE A 1 78 ? -37.513 44.747 0.101 1.00 66.38 78 PHE A O 1
ATOM 653 N N . LEU A 1 79 ? -38.820 45.406 -1.602 1.00 64.81 79 LEU A N 1
ATOM 654 C CA . LEU A 1 79 ? -39.527 44.129 -1.748 1.00 64.81 79 LEU A CA 1
ATOM 655 C C . LEU A 1 79 ? -38.576 43.003 -2.174 1.00 64.81 79 LEU A C 1
ATOM 657 O O . LEU A 1 79 ? -38.638 41.908 -1.618 1.00 64.81 79 LEU A O 1
ATOM 661 N N . ALA A 1 80 ? -37.656 43.264 -3.106 1.00 60.88 80 ALA A N 1
ATOM 662 C CA . ALA A 1 80 ? -36.634 42.304 -3.512 1.00 60.88 80 ALA A CA 1
ATOM 663 C C . ALA A 1 80 ? -35.701 41.956 -2.345 1.00 60.88 80 ALA A C 1
ATOM 665 O O . ALA A 1 80 ? -35.433 40.780 -2.116 1.00 60.88 80 ALA A O 1
ATOM 666 N N . MET A 1 81 ? -35.262 42.943 -1.561 1.00 67.31 81 MET A N 1
ATOM 667 C CA . MET A 1 81 ? -34.445 42.719 -0.367 1.00 67.31 81 MET A CA 1
ATOM 668 C C . MET A 1 81 ? -35.211 41.929 0.707 1.00 67.31 81 MET A C 1
ATOM 670 O O . MET A 1 81 ? -34.639 41.051 1.351 1.00 67.31 81 MET A O 1
ATOM 674 N N . GLN A 1 82 ? -36.514 42.169 0.877 1.00 70.94 82 GLN A N 1
ATOM 675 C CA . GLN A 1 82 ? -37.366 41.404 1.794 1.00 70.94 82 GLN A CA 1
ATOM 676 C C . GLN A 1 82 ? -37.563 39.949 1.334 1.00 70.94 82 GLN A C 1
ATOM 678 O O . GLN A 1 82 ? -37.489 39.025 2.144 1.00 70.94 82 GLN A O 1
ATOM 683 N N . VAL A 1 83 ? -37.772 39.719 0.035 1.00 70.44 83 VAL A N 1
ATOM 684 C CA . VAL A 1 83 ? -37.876 38.367 -0.535 1.00 70.44 83 VAL A CA 1
ATOM 685 C C . VAL A 1 83 ? -36.539 37.635 -0.448 1.00 70.44 83 VAL A C 1
ATOM 687 O O . VAL A 1 83 ? -36.528 36.485 -0.020 1.00 70.44 83 VAL A O 1
ATOM 690 N N . LEU A 1 84 ? -35.423 38.290 -0.786 1.00 68.56 84 LEU A N 1
ATOM 691 C CA . LEU A 1 84 ? -34.081 37.710 -0.695 1.00 68.56 84 LEU A CA 1
ATOM 692 C C . LEU A 1 84 ? -33.704 37.393 0.752 1.00 68.56 84 LEU A C 1
ATOM 694 O O . LEU A 1 84 ? -33.310 36.273 1.015 1.00 68.56 84 LEU A O 1
ATOM 698 N N . SER A 1 85 ? -33.934 38.297 1.708 1.00 68.38 85 SER A N 1
ATOM 699 C CA . SER A 1 85 ? -33.702 38.017 3.137 1.00 68.38 85 SER A CA 1
ATOM 700 C C . SER A 1 85 ? -34.601 36.908 3.690 1.00 68.38 85 SER A C 1
ATOM 702 O O . SER A 1 85 ? -34.166 36.122 4.530 1.00 68.38 85 SER A O 1
ATOM 704 N N . THR A 1 86 ? -35.844 36.796 3.213 1.00 73.44 86 THR A N 1
ATOM 705 C CA . THR A 1 86 ? -36.735 35.685 3.582 1.00 73.44 86 THR A CA 1
ATOM 706 C C . THR A 1 86 ? -36.272 34.371 2.955 1.00 73.44 86 THR A C 1
ATOM 708 O O . THR A 1 86 ? -36.356 33.325 3.599 1.00 73.44 86 THR A O 1
ATOM 711 N N . LEU A 1 87 ? -35.789 34.410 1.709 1.00 67.94 87 LEU A N 1
ATOM 712 C CA . LEU A 1 87 ? -35.194 33.264 1.030 1.00 67.94 87 LEU A CA 1
ATOM 713 C C . LEU A 1 87 ? -33.908 32.845 1.740 1.00 67.94 87 LEU A C 1
ATOM 715 O O . LEU A 1 87 ? -33.807 31.680 2.078 1.00 67.94 87 LEU A O 1
ATOM 719 N N . ASP A 1 88 ? -33.012 33.774 2.069 1.00 71.44 88 ASP A N 1
ATOM 720 C CA . ASP A 1 88 ? -31.785 33.540 2.832 1.00 71.44 88 ASP A CA 1
ATOM 721 C C . ASP A 1 88 ? -32.109 32.940 4.204 1.00 71.44 88 ASP A C 1
ATOM 723 O O . ASP A 1 88 ? -31.534 31.928 4.585 1.00 71.44 88 ASP A O 1
ATOM 727 N N . ALA A 1 89 ? -33.104 33.475 4.922 1.00 71.38 89 ALA A N 1
ATOM 728 C CA . ALA A 1 89 ? -33.541 32.918 6.202 1.00 71.38 89 ALA A CA 1
ATOM 729 C C . ALA A 1 89 ? -34.125 31.500 6.059 1.00 71.38 89 ALA A C 1
ATOM 731 O O . ALA A 1 89 ? -33.873 30.639 6.907 1.00 71.38 89 ALA A O 1
ATOM 732 N N . LYS A 1 90 ? -34.894 31.231 4.993 1.00 71.00 90 LYS A N 1
ATOM 733 C CA . LYS A 1 90 ? -35.432 29.893 4.694 1.00 71.00 90 LYS A CA 1
ATOM 734 C C . LYS A 1 90 ? -34.354 28.931 4.205 1.00 71.00 90 LYS A C 1
ATOM 736 O O . LYS A 1 90 ? -34.390 27.769 4.591 1.00 71.00 90 LYS A O 1
ATOM 741 N N . GLU A 1 91 ? -33.402 29.389 3.404 1.00 65.75 91 GLU A N 1
ATOM 742 C CA . GLU A 1 91 ? -32.242 28.628 2.949 1.00 65.75 91 GLU A CA 1
ATOM 743 C C . GLU A 1 91 ? -31.317 28.315 4.117 1.00 65.75 91 GLU A C 1
ATOM 745 O O . GLU A 1 91 ? -30.839 27.194 4.213 1.00 65.75 91 GLU A O 1
ATOM 750 N N . ASP A 1 92 ? -31.114 29.240 5.051 1.00 67.12 92 ASP A N 1
ATOM 751 C CA . ASP A 1 92 ? -30.333 29.009 6.262 1.00 67.12 92 ASP A CA 1
ATOM 752 C C . ASP A 1 92 ? -31.058 28.074 7.234 1.00 67.12 92 ASP A C 1
ATOM 754 O O . ASP A 1 92 ? -30.427 27.200 7.831 1.00 67.12 92 ASP A O 1
ATOM 758 N N . ALA A 1 93 ? -32.383 28.185 7.368 1.00 68.25 93 ALA A N 1
ATOM 759 C CA . ALA A 1 93 ? -33.190 27.212 8.107 1.00 68.25 93 ALA A CA 1
ATOM 760 C C . ALA A 1 93 ? -33.165 25.822 7.440 1.00 68.25 93 ALA A C 1
ATOM 762 O O . ALA A 1 93 ? -33.054 24.802 8.126 1.00 68.25 93 ALA A O 1
ATOM 763 N N . TYR A 1 94 ? -33.203 25.767 6.107 1.00 64.62 94 TYR A N 1
ATOM 764 C CA . TYR A 1 94 ? -33.060 24.539 5.328 1.00 64.62 94 TYR A CA 1
ATOM 765 C C . TYR A 1 94 ? -31.651 23.946 5.467 1.00 64.62 94 TYR A C 1
ATOM 767 O O . TYR A 1 94 ? -31.507 22.759 5.729 1.00 64.62 94 TYR A O 1
ATOM 775 N N . ARG A 1 95 ? -30.592 24.762 5.405 1.00 62.94 95 ARG A N 1
ATOM 776 C CA . ARG A 1 95 ? -29.202 24.336 5.637 1.00 62.94 95 ARG A CA 1
ATOM 777 C C . ARG A 1 95 ? -29.041 23.763 7.044 1.00 62.94 95 ARG A C 1
ATOM 779 O O . ARG A 1 95 ? -28.533 22.654 7.179 1.00 62.94 95 ARG A O 1
ATOM 786 N N . LYS A 1 96 ? -29.545 24.454 8.074 1.00 64.81 96 LYS A N 1
ATOM 787 C CA . LYS A 1 96 ? -29.521 23.984 9.473 1.00 64.81 96 LYS A CA 1
ATOM 788 C C . LYS A 1 96 ? -30.324 22.697 9.688 1.00 64.81 96 LYS A C 1
ATOM 790 O O . LYS A 1 96 ? -29.912 21.855 10.478 1.00 64.81 96 LYS A O 1
ATOM 795 N N . SER A 1 97 ? -31.455 22.519 9.002 1.00 60.91 97 SER A N 1
ATOM 796 C CA . SER A 1 97 ? -32.225 21.265 9.070 1.00 60.91 97 SER A CA 1
ATOM 797 C C . SER A 1 97 ? -31.572 20.131 8.274 1.00 60.91 97 SER A C 1
ATOM 799 O O . SER A 1 97 ? -31.559 19.008 8.760 1.00 60.91 97 SER A O 1
ATOM 801 N N . SER A 1 98 ? -30.933 20.419 7.135 1.00 58.78 98 SER A N 1
ATOM 802 C CA . SER A 1 98 ? -30.191 19.438 6.321 1.00 58.78 98 SER A CA 1
ATOM 803 C C . SER A 1 98 ? -28.905 18.912 6.975 1.00 58.78 98 SER A C 1
ATOM 805 O O . SER A 1 98 ? -28.380 17.882 6.562 1.00 58.78 98 SER A O 1
ATOM 807 N N . GLN A 1 99 ? -28.384 19.616 7.986 1.00 60.25 99 GLN A N 1
ATOM 808 C CA . GLN A 1 99 ? -27.230 19.180 8.784 1.00 60.25 99 GLN A CA 1
ATOM 809 C C . GLN A 1 99 ? -27.595 18.106 9.817 1.00 60.25 99 GLN A C 1
ATOM 811 O O . GLN A 1 99 ? -26.711 17.400 10.308 1.00 60.25 99 GLN A O 1
ATOM 816 N N . LYS A 1 100 ? -28.888 17.965 10.135 1.00 68.88 100 LYS A N 1
ATOM 817 C CA . LYS A 1 100 ? -29.387 16.871 10.963 1.00 68.88 100 LYS A CA 1
ATOM 818 C C . LYS A 1 100 ? -29.582 15.629 10.110 1.00 68.88 100 LYS A C 1
ATOM 820 O O . LYS A 1 100 ? -30.059 15.703 8.979 1.00 68.88 100 LYS A O 1
ATOM 825 N N . VAL A 1 101 ? -29.248 14.475 10.670 1.00 63.28 101 VAL A N 1
ATOM 826 C CA . VAL A 1 101 ? -29.583 13.197 10.040 1.00 63.28 101 VAL A CA 1
ATOM 827 C C . VAL A 1 101 ? -31.094 13.007 10.126 1.00 63.28 101 VAL A C 1
ATOM 829 O O . VAL A 1 101 ? -31.659 13.155 11.204 1.00 63.28 101 VAL A O 1
ATOM 832 N N . ASN A 1 102 ? -31.738 12.698 9.002 1.00 64.62 102 ASN A N 1
ATOM 833 C CA . ASN A 1 102 ? -33.164 12.392 8.955 1.00 64.62 102 ASN A CA 1
ATOM 834 C C . ASN A 1 102 ? -33.369 11.006 8.339 1.00 64.62 102 ASN A C 1
ATOM 836 O O . ASN A 1 102 ? -33.129 10.802 7.146 1.00 64.62 102 ASN A O 1
ATOM 840 N N . ASP A 1 103 ? -33.805 10.049 9.151 1.00 60.91 103 ASP A N 1
ATOM 841 C CA . ASP A 1 103 ? -34.125 8.691 8.713 1.00 60.91 103 ASP A CA 1
ATOM 842 C C . ASP A 1 103 ? -35.491 8.628 7.992 1.00 60.91 103 ASP A C 1
ATOM 844 O O . ASP A 1 103 ? -35.805 7.623 7.366 1.00 60.91 103 ASP A O 1
ATOM 848 N N . ALA A 1 104 ? -36.306 9.692 8.020 1.00 48.94 104 ALA A N 1
ATOM 849 C CA . ALA A 1 104 ? -37.655 9.692 7.440 1.00 48.94 104 ALA A CA 1
ATOM 850 C C . ALA A 1 104 ? -37.719 9.965 5.917 1.00 48.94 104 ALA A C 1
ATOM 852 O O . ALA A 1 104 ? -38.701 9.584 5.281 1.00 48.94 104 ALA A O 1
ATOM 853 N N . ASP A 1 105 ? -36.677 10.532 5.289 1.00 50.66 105 ASP A N 1
ATOM 854 C CA . ASP A 1 105 ? -36.627 10.821 3.833 1.00 50.66 105 ASP A CA 1
ATOM 855 C C . ASP A 1 105 ? -36.297 9.575 2.962 1.00 50.66 105 ASP A C 1
ATOM 857 O O . ASP A 1 105 ? -35.852 9.655 1.810 1.00 50.66 105 ASP A O 1
ATOM 861 N N . GLN A 1 106 ? -36.517 8.378 3.512 1.00 53.72 106 GLN A N 1
ATOM 862 C CA . GLN A 1 106 ? -36.132 7.078 2.958 1.00 53.72 106 GLN A CA 1
ATOM 863 C C . GLN A 1 106 ? -37.047 6.585 1.822 1.00 53.72 106 GLN A C 1
ATOM 865 O O . GLN A 1 106 ? -37.819 5.633 1.967 1.00 53.72 106 GLN A O 1
ATOM 870 N N . HIS A 1 107 ? -36.908 7.136 0.616 1.00 47.06 107 HIS A N 1
ATOM 871 C CA . HIS A 1 107 ? -37.427 6.442 -0.568 1.00 47.06 107 HIS A CA 1
ATOM 872 C C . HIS A 1 107 ? -36.544 5.212 -0.875 1.00 47.06 107 HIS A C 1
ATOM 874 O O . HIS A 1 107 ? -35.367 5.356 -1.207 1.00 47.06 107 HIS A O 1
ATOM 880 N N . ARG A 1 108 ? -37.111 3.992 -0.809 1.00 43.72 108 ARG A N 1
ATOM 881 C CA . ARG A 1 108 ? -36.424 2.678 -0.972 1.00 43.72 108 ARG A CA 1
ATOM 882 C C . ARG A 1 108 ? -35.474 2.535 -2.178 1.00 43.72 108 ARG A C 1
ATOM 884 O O . ARG A 1 108 ? -34.638 1.640 -2.172 1.00 43.72 108 ARG A O 1
ATOM 891 N N . LEU A 1 109 ? -35.601 3.370 -3.210 1.00 38.12 109 LEU A N 1
ATOM 892 C CA . LEU A 1 109 ? -34.777 3.326 -4.428 1.00 38.12 109 LEU A CA 1
ATOM 893 C C . LEU A 1 109 ? -33.509 4.204 -4.362 1.00 38.12 109 LEU A C 1
ATOM 895 O O . LEU A 1 109 ? -32.650 4.067 -5.227 1.00 38.12 109 LEU A O 1
ATOM 899 N N . ASN A 1 110 ? -33.366 5.063 -3.344 1.00 47.50 110 ASN A N 1
ATOM 900 C CA . ASN A 1 110 ? -32.289 6.062 -3.252 1.00 47.50 110 ASN A CA 1
ATOM 901 C C . ASN A 1 110 ? -31.237 5.763 -2.165 1.00 47.50 110 ASN A C 1
ATOM 903 O O . ASN A 1 110 ? -30.300 6.541 -1.990 1.00 47.50 110 ASN A O 1
ATOM 907 N N . ILE A 1 111 ? -31.356 4.652 -1.428 1.00 59.69 111 ILE A N 1
ATOM 908 C CA . ILE A 1 111 ? -30.439 4.329 -0.325 1.00 59.69 111 ILE A CA 1
ATOM 909 C C . ILE A 1 111 ? -29.244 3.534 -0.855 1.00 59.69 111 ILE A C 1
ATOM 911 O O . ILE A 1 111 ? -29.390 2.493 -1.497 1.00 59.69 111 ILE A O 1
ATOM 915 N N . SER A 1 112 ? -28.035 4.006 -0.545 1.00 69.56 112 SER A N 1
ATOM 916 C CA . SER A 1 112 ? -26.820 3.224 -0.769 1.00 69.56 112 SER A CA 1
ATOM 917 C C . SER A 1 112 ? -26.909 1.916 0.033 1.00 69.56 112 SER A C 1
ATOM 919 O O . SER A 1 112 ? -27.058 1.984 1.256 1.00 69.56 112 SER A O 1
ATOM 921 N N . PRO A 1 113 ? -26.726 0.727 -0.581 1.00 74.19 113 PRO A N 1
ATOM 922 C CA . PRO A 1 113 ? -26.722 -0.553 0.141 1.00 74.19 113 PRO A CA 1
ATOM 923 C C . PRO A 1 113 ? -25.724 -0.593 1.311 1.00 74.19 113 PRO A C 1
ATOM 925 O O . PRO A 1 113 ? -25.852 -1.383 2.245 1.00 74.19 113 PRO A O 1
ATOM 928 N N . TRP A 1 114 ? -24.706 0.275 1.266 1.00 84.19 114 TRP A N 1
ATOM 929 C CA . TRP A 1 114 ? -23.785 0.506 2.370 1.00 84.19 114 TRP A CA 1
ATOM 930 C C . TRP A 1 114 ? -24.473 1.093 3.606 1.00 84.19 114 TRP A C 1
ATOM 932 O O . TRP A 1 114 ? -24.298 0.539 4.686 1.00 84.19 114 TRP A O 1
ATOM 942 N N . LEU A 1 115 ? -25.261 2.159 3.451 1.00 82.88 115 LEU A N 1
ATOM 943 C CA . LEU A 1 115 ? -25.959 2.816 4.561 1.00 82.88 115 LEU A CA 1
ATOM 944 C C . LEU A 1 115 ? -27.092 1.952 5.117 1.00 82.88 115 LEU A C 1
ATOM 946 O O . LEU A 1 115 ? -27.292 1.915 6.328 1.00 82.88 115 LEU A O 1
ATOM 950 N N . GLU A 1 116 ? -27.754 1.172 4.259 1.00 83.06 116 GLU A N 1
ATOM 951 C CA . GLU A 1 116 ? -28.734 0.172 4.696 1.00 83.06 116 GLU A CA 1
ATOM 952 C C . GLU A 1 116 ? -28.079 -0.923 5.559 1.00 83.06 116 GLU A C 1
ATOM 954 O O . GLU A 1 116 ? -28.590 -1.295 6.616 1.00 83.06 116 GLU A O 1
ATOM 959 N N . MET A 1 117 ? -26.905 -1.419 5.143 1.00 87.81 117 MET A N 1
ATOM 960 C CA . MET A 1 117 ? -26.157 -2.421 5.906 1.00 87.81 117 MET A CA 1
ATOM 961 C C . MET A 1 117 ? -25.631 -1.862 7.233 1.00 87.81 117 MET A C 1
ATOM 963 O O . MET A 1 117 ? -25.638 -2.575 8.236 1.00 87.81 117 MET A O 1
ATOM 967 N N . THR A 1 118 ? -25.133 -0.623 7.254 1.00 90.56 118 THR A N 1
ATOM 968 C CA . THR A 1 118 ? -24.522 -0.041 8.456 1.00 90.56 118 THR A CA 1
ATOM 969 C C . THR A 1 118 ? -25.532 0.510 9.451 1.00 90.56 118 THR A C 1
ATOM 971 O O . THR A 1 118 ? -25.216 0.553 10.639 1.00 90.56 118 THR A O 1
ATOM 974 N N . ARG A 1 119 ? -26.725 0.910 8.989 1.00 90.19 119 ARG A N 1
ATOM 975 C CA . ARG A 1 119 ? -27.805 1.501 9.799 1.0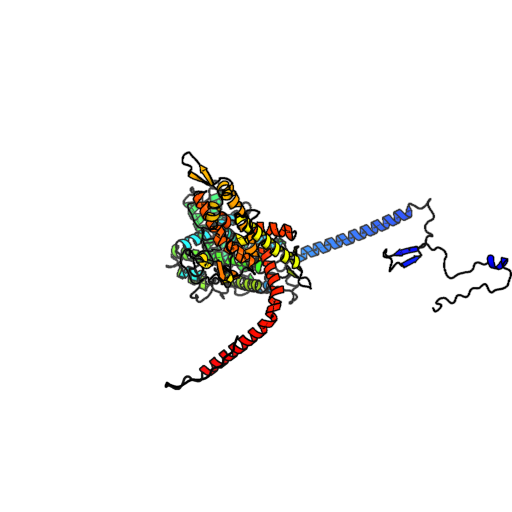0 90.19 119 ARG A CA 1
ATOM 976 C C . ARG A 1 119 ? -27.397 2.768 10.557 1.00 90.19 119 ARG A C 1
ATOM 978 O O . ARG A 1 119 ? -27.982 3.093 11.585 1.00 90.19 119 ARG A O 1
ATOM 985 N N . TRP A 1 120 ? -26.381 3.480 10.073 1.00 91.62 120 TRP A N 1
ATOM 986 C CA . TRP A 1 120 ? -25.880 4.683 10.743 1.00 91.62 120 TRP A CA 1
ATOM 987 C C . TRP A 1 120 ? -26.885 5.832 10.743 1.00 91.62 120 TRP A C 1
ATOM 989 O O . TRP A 1 120 ? -26.900 6.602 11.698 1.00 91.62 120 TRP A O 1
ATOM 999 N N . THR A 1 121 ? -27.724 5.926 9.707 1.00 87.62 121 THR A N 1
ATOM 1000 C CA . THR A 1 121 ? -28.777 6.946 9.611 1.00 87.62 121 THR A CA 1
ATOM 1001 C C . THR A 1 121 ? -29.765 6.813 10.766 1.00 87.62 121 THR A C 1
ATOM 1003 O O . THR A 1 121 ? -29.981 7.781 11.477 1.00 87.62 121 THR A O 1
ATOM 1006 N N . ARG A 1 122 ? -30.222 5.587 11.051 1.00 89.25 122 ARG A N 1
ATOM 1007 C CA . ARG A 1 122 ? -31.088 5.278 12.195 1.00 89.25 122 ARG A CA 1
ATOM 1008 C C . ARG A 1 122 ? -30.452 5.626 13.543 1.00 89.25 122 ARG A C 1
ATOM 1010 O O . ARG A 1 122 ? -31.143 6.082 14.439 1.00 89.25 122 ARG A O 1
ATOM 1017 N N . TYR A 1 123 ? -29.160 5.354 13.726 1.00 91.12 123 TYR A N 1
ATOM 1018 C CA . TYR A 1 123 ? -28.504 5.581 15.021 1.00 91.12 123 TYR A CA 1
ATOM 1019 C C . TYR A 1 123 ? -28.276 7.056 15.341 1.00 91.12 123 TYR A C 1
ATOM 1021 O O . TYR A 1 123 ? -28.304 7.437 16.506 1.00 91.12 123 TYR A O 1
ATOM 1029 N N . LEU A 1 124 ? -28.004 7.866 14.319 1.00 91.19 124 LEU A N 1
ATOM 1030 C CA . LEU A 1 124 ? -27.745 9.296 14.478 1.00 91.19 124 LEU A CA 1
ATOM 1031 C C . LEU A 1 124 ? -28.952 10.158 14.106 1.00 91.19 124 LEU A C 1
ATOM 1033 O O . LEU A 1 124 ? -28.790 11.367 13.975 1.00 91.19 124 LEU A O 1
ATOM 1037 N N . ASP A 1 125 ? -30.128 9.554 13.938 1.00 88.75 125 ASP A N 1
ATOM 1038 C CA . ASP A 1 125 ? -31.351 10.252 13.556 1.00 88.75 125 ASP A CA 1
ATOM 1039 C C . ASP A 1 125 ? -31.644 11.425 14.505 1.00 88.75 125 ASP A C 1
ATOM 1041 O O . ASP A 1 125 ? -31.510 11.318 15.723 1.00 88.75 125 ASP A O 1
ATOM 1045 N N . GLY A 1 126 ? -31.969 12.583 13.935 1.00 84.19 126 GLY A N 1
ATOM 1046 C CA . GLY A 1 126 ? -32.201 13.830 14.663 1.00 84.19 126 GLY A CA 1
ATOM 1047 C C . GLY A 1 126 ? -30.945 14.551 15.177 1.00 84.19 126 GLY A C 1
ATOM 1048 O O . GLY A 1 126 ? -31.048 15.719 15.571 1.00 84.19 126 GLY A O 1
ATOM 1049 N N . HIS A 1 127 ? -29.764 13.925 15.141 1.00 88.81 127 HIS A N 1
ATOM 1050 C CA . HIS A 1 127 ? -28.516 14.548 15.583 1.00 88.81 127 HIS A CA 1
ATOM 1051 C C . HIS A 1 127 ? -27.813 15.329 14.467 1.00 88.81 127 HIS A C 1
ATOM 1053 O O . HIS A 1 127 ? -27.841 14.960 13.294 1.00 88.81 127 HIS A O 1
ATOM 1059 N N . ASP A 1 128 ? -27.129 16.404 14.861 1.00 86.81 128 ASP A N 1
ATOM 1060 C CA . ASP A 1 128 ? -26.260 17.199 13.992 1.00 86.81 128 ASP A CA 1
ATOM 1061 C C . ASP A 1 128 ? -24.851 16.590 13.937 1.00 86.81 128 ASP A C 1
ATOM 1063 O O . ASP A 1 128 ? -24.215 16.353 14.972 1.00 86.81 128 ASP A O 1
ATOM 1067 N N . PHE A 1 129 ? -24.333 16.375 12.727 1.00 86.81 129 PHE A N 1
ATOM 1068 C CA . PHE A 1 129 ? -22.971 15.889 12.522 1.00 86.81 129 PHE A CA 1
ATOM 1069 C C . PHE A 1 129 ? -21.908 16.755 13.203 1.00 86.81 129 PHE A C 1
ATOM 1071 O O . PHE A 1 129 ? -20.964 16.192 13.762 1.00 86.81 129 PHE A O 1
ATOM 1078 N N . ALA A 1 130 ? -22.064 18.081 13.216 1.00 88.19 130 ALA A N 1
ATOM 1079 C CA . ALA A 1 130 ? -21.107 18.989 13.849 1.00 88.19 130 ALA A CA 1
ATOM 1080 C C . ALA A 1 130 ? -21.076 18.840 15.381 1.00 88.19 130 ALA A C 1
ATOM 1082 O O . ALA A 1 130 ? -20.043 19.062 16.009 1.00 88.19 130 ALA A O 1
ATOM 1083 N N . ALA A 1 131 ? -22.186 18.412 15.990 1.00 89.50 131 ALA A N 1
ATOM 1084 C CA . ALA A 1 131 ? -22.269 18.175 17.427 1.00 89.50 131 ALA A CA 1
ATOM 1085 C C . ALA A 1 131 ? -21.697 16.803 17.825 1.00 89.50 131 ALA A C 1
ATOM 1087 O O . ALA A 1 131 ? -21.028 16.678 18.852 1.00 89.50 131 ALA A O 1
ATOM 1088 N N . VAL A 1 132 ? -21.936 15.765 17.014 1.00 92.25 132 VAL A N 1
ATOM 1089 C CA . VAL A 1 132 ? -21.561 14.380 17.350 1.00 92.25 132 VAL A CA 1
ATOM 1090 C C . VAL A 1 132 ? -20.124 14.044 16.928 1.00 92.25 132 VAL A C 1
ATOM 1092 O O . VAL A 1 132 ? -19.431 13.319 17.646 1.00 92.25 132 VAL A O 1
ATOM 1095 N N . ALA A 1 133 ? -19.625 14.579 15.807 1.00 93.12 133 ALA A N 1
ATOM 1096 C CA . ALA A 1 133 ? -18.269 14.294 15.319 1.00 93.12 133 ALA A CA 1
ATOM 1097 C C . ALA A 1 133 ? -17.147 14.600 16.341 1.00 93.12 133 ALA A C 1
ATOM 1099 O O . ALA A 1 133 ? -16.243 13.764 16.480 1.00 93.12 133 ALA A O 1
ATOM 1100 N N . PRO A 1 134 ? -17.203 15.693 17.134 1.00 93.94 134 PRO A N 1
ATOM 1101 C CA . PRO A 1 134 ? -16.209 15.972 18.170 1.00 93.94 134 PRO A CA 1
ATOM 1102 C C . PRO A 1 134 ? -16.075 14.887 19.243 1.00 93.94 134 PRO A C 1
ATOM 1104 O O . PRO A 1 134 ? -15.012 14.757 19.851 1.00 93.94 134 PRO A O 1
ATOM 1107 N N . LEU A 1 135 ? -17.098 14.050 19.463 1.00 94.31 135 LEU A N 1
ATOM 1108 C CA . LEU A 1 135 ? -17.042 12.975 20.461 1.00 94.31 135 LEU A CA 1
ATOM 1109 C C . LEU A 1 135 ? -15.913 11.981 20.175 1.00 94.31 135 LEU A C 1
ATOM 1111 O O . LEU A 1 135 ? -15.317 11.444 21.106 1.00 94.31 135 LEU A O 1
ATOM 1115 N N . VAL A 1 136 ? -15.551 11.789 18.907 1.00 95.31 136 VAL A N 1
ATOM 1116 C CA . VAL A 1 136 ? -14.477 10.877 18.500 1.00 95.31 136 VAL A CA 1
ATOM 1117 C C . VAL A 1 136 ? -13.153 11.588 18.232 1.00 95.31 136 VAL A C 1
ATOM 1119 O O . VAL A 1 136 ? -12.271 10.967 17.653 1.00 95.31 136 VAL A O 1
ATOM 1122 N N . TYR A 1 137 ? -12.967 12.871 18.548 1.00 95.31 137 TYR A N 1
ATOM 1123 C CA . TYR A 1 137 ? -11.681 13.543 18.297 1.00 95.31 137 TYR A CA 1
ATOM 1124 C C . TYR A 1 137 ? -10.583 13.024 19.224 1.00 95.31 137 TYR A C 1
ATOM 1126 O O . TYR A 1 137 ? -10.866 12.511 20.305 1.00 95.31 137 TYR A O 1
ATOM 1134 N N . LEU A 1 138 ? -9.325 13.118 18.792 1.00 95.62 138 LEU A N 1
ATOM 1135 C CA . LEU A 1 138 ? -8.210 12.877 19.707 1.00 95.62 138 LEU A CA 1
ATOM 1136 C C . LEU A 1 138 ? -8.240 13.936 20.822 1.00 95.62 138 LEU A C 1
ATOM 1138 O O . LEU A 1 138 ? -8.737 15.037 20.579 1.00 95.62 138 LEU A O 1
ATOM 1142 N N . PRO A 1 139 ? -7.765 13.607 22.030 1.00 94.06 139 PRO A N 1
ATOM 1143 C CA . PRO A 1 139 ? -7.783 14.547 23.137 1.00 94.06 139 PRO A CA 1
ATOM 1144 C C . PRO A 1 139 ? -6.725 15.628 22.919 1.00 94.06 139 PRO A C 1
ATOM 1146 O O . PRO A 1 139 ? -5.619 15.340 22.454 1.00 94.06 139 PRO A O 1
ATOM 1149 N N . GLU A 1 140 ? -7.063 16.866 23.265 1.00 92.62 140 GLU A N 1
ATOM 1150 C CA . GLU A 1 140 ? -6.085 17.951 23.333 1.00 92.62 140 GLU A CA 1
ATOM 1151 C C . GLU A 1 140 ? -5.341 17.853 24.676 1.00 92.62 140 GLU A C 1
ATOM 1153 O O . GLU A 1 140 ? -6.008 17.884 25.712 1.00 92.62 140 GLU A O 1
ATOM 1158 N N . PRO A 1 141 ? -3.996 17.738 24.705 1.00 89.12 141 PRO A N 1
ATOM 1159 C CA . PRO A 1 141 ? -3.244 17.502 25.944 1.00 89.12 141 PRO A CA 1
ATOM 1160 C C . PRO A 1 141 ? -3.508 18.542 27.040 1.00 89.12 141 PRO A C 1
ATOM 1162 O O . PRO A 1 141 ? -3.529 18.207 28.218 1.00 89.12 141 PRO A O 1
ATOM 1165 N N . GLU A 1 142 ? -3.739 19.793 26.644 1.00 88.94 142 GLU A N 1
ATOM 1166 C CA . GLU A 1 142 ? -3.968 20.924 27.548 1.00 88.94 142 GLU A CA 1
ATOM 1167 C C . GLU A 1 142 ? -5.385 20.926 28.140 1.00 88.94 142 GLU A C 1
ATOM 1169 O O . GLU A 1 142 ? -5.568 21.268 29.305 1.00 88.94 142 GLU A O 1
ATOM 1174 N N . LYS A 1 143 ? -6.395 20.531 27.353 1.00 90.69 143 LYS A N 1
ATOM 1175 C CA . LYS A 1 143 ? -7.811 20.569 27.764 1.00 90.69 143 LYS A CA 1
ATOM 1176 C C . LYS A 1 143 ? -8.286 19.260 28.382 1.00 90.69 143 LYS A C 1
ATOM 1178 O O . LYS A 1 143 ? -9.118 19.262 29.281 1.00 90.69 143 LYS A O 1
ATOM 1183 N N . GLU A 1 144 ? -7.779 18.137 27.886 1.00 92.56 144 GLU A N 1
ATOM 1184 C CA . GLU A 1 144 ? -8.166 16.789 28.295 1.00 92.56 144 GLU A CA 1
ATOM 1185 C C . GLU A 1 144 ? -6.920 15.952 28.678 1.00 92.56 144 GLU A C 1
ATOM 1187 O O . GLU A 1 144 ? -6.691 14.881 28.101 1.00 92.56 144 GLU A O 1
ATOM 1192 N N . PRO A 1 145 ? -6.106 16.392 29.666 1.00 92.31 145 PRO A N 1
ATOM 1193 C CA . PRO A 1 145 ? -4.829 15.752 30.010 1.00 92.31 145 PRO A CA 1
ATOM 1194 C C . PRO A 1 145 ? -4.989 14.297 30.466 1.00 92.31 145 PRO A C 1
ATOM 1196 O O . PRO A 1 145 ? -4.160 13.445 30.151 1.00 92.31 145 PRO A O 1
ATOM 1199 N N . LEU A 1 146 ? -6.091 13.978 31.153 1.00 91.94 146 LEU A N 1
ATOM 1200 C CA . LEU A 1 146 ? -6.392 12.607 31.563 1.00 91.94 146 LEU A CA 1
ATOM 1201 C C . LEU A 1 146 ? -6.618 11.693 30.351 1.00 91.94 146 LEU A C 1
ATOM 1203 O O . LEU A 1 146 ? -6.027 10.621 30.272 1.00 91.94 146 LEU A O 1
ATOM 1207 N N . LEU A 1 147 ? -7.431 12.119 29.377 1.00 93.31 147 LEU A N 1
ATOM 1208 C CA . LEU A 1 147 ? -7.672 11.340 28.158 1.00 93.31 147 LEU A CA 1
ATOM 1209 C C . LEU A 1 147 ? -6.410 11.200 27.311 1.00 93.31 147 LEU A C 1
ATOM 1211 O O . LEU A 1 147 ? -6.195 10.145 26.711 1.00 93.31 147 LEU A O 1
ATOM 1215 N N . PHE A 1 148 ? -5.573 12.238 27.276 1.00 93.69 148 PHE A N 1
ATOM 1216 C CA . PHE A 1 148 ? -4.260 12.156 26.653 1.00 93.69 148 PHE A CA 1
ATOM 1217 C C . PHE A 1 148 ? -3.411 11.057 27.306 1.00 93.69 148 PHE A C 1
ATOM 1219 O O . PHE A 1 148 ? -2.907 10.183 26.599 1.00 93.69 148 PHE A O 1
ATOM 1226 N N . GLN A 1 149 ? -3.361 11.011 28.642 1.00 92.25 149 GLN A N 1
ATOM 1227 C CA . GLN A 1 149 ? -2.615 9.989 29.378 1.00 92.25 149 GLN A CA 1
ATOM 1228 C C . GLN A 1 149 ? -3.148 8.566 29.153 1.00 92.25 149 GLN A C 1
ATOM 1230 O O . GLN A 1 149 ? -2.361 7.631 28.988 1.00 92.25 149 GLN A O 1
ATOM 1235 N N . LEU A 1 150 ? -4.472 8.383 29.081 1.00 94.31 150 LEU A N 1
ATOM 1236 C CA . LEU A 1 150 ? -5.067 7.092 28.706 1.00 94.31 150 LEU A CA 1
ATOM 1237 C C . LEU A 1 150 ? -4.678 6.686 27.276 1.00 94.31 150 LEU A C 1
ATOM 1239 O O . LEU A 1 150 ? -4.414 5.516 26.997 1.00 94.31 150 LEU A O 1
ATOM 1243 N N . GLY A 1 151 ? -4.599 7.659 26.365 1.00 94.38 151 GLY A N 1
ATOM 1244 C CA . GLY A 1 151 ? -4.103 7.448 25.012 1.00 94.38 151 GLY A CA 1
ATOM 1245 C C . GLY A 1 151 ? -2.646 6.979 24.980 1.00 94.38 151 GLY A C 1
ATOM 1246 O O . GLY A 1 151 ? -2.313 6.098 24.189 1.00 94.38 151 GLY A O 1
ATOM 1247 N N . GLU A 1 152 ? -1.783 7.527 25.833 1.00 92.81 152 GLU A N 1
ATOM 1248 C CA . GLU A 1 152 ? -0.389 7.080 25.960 1.00 92.81 152 GLU A CA 1
ATOM 1249 C C . GLU A 1 152 ? -0.288 5.662 26.527 1.00 92.81 152 GLU A C 1
ATOM 1251 O O . GLU A 1 152 ? 0.515 4.861 26.047 1.00 92.81 152 GLU A O 1
ATOM 1256 N N . SER A 1 153 ? -1.153 5.315 27.481 1.00 95.25 153 SER A N 1
ATOM 1257 C CA . SER A 1 153 ? -1.254 3.948 27.997 1.00 95.25 153 SER A CA 1
ATOM 1258 C C . SER A 1 153 ? -1.602 2.935 26.910 1.00 95.25 153 SER A C 1
ATOM 1260 O O . SER A 1 153 ? -0.901 1.939 26.733 1.00 95.25 153 SER A O 1
ATOM 1262 N N . LEU A 1 154 ? -2.605 3.233 26.079 1.00 96.25 154 LEU A N 1
ATOM 1263 C CA . LEU A 1 154 ? -2.924 2.393 24.925 1.00 96.25 154 LEU A CA 1
ATOM 1264 C C . LEU A 1 154 ? -1.726 2.243 23.969 1.00 96.25 154 LEU A C 1
ATOM 1266 O O . LEU A 1 154 ? -1.509 1.166 23.412 1.00 96.25 154 LEU A O 1
ATOM 1270 N N . ASP A 1 155 ? -0.948 3.308 23.758 1.00 94.38 155 ASP A N 1
ATOM 1271 C CA . ASP A 1 155 ? 0.230 3.242 22.895 1.00 94.38 155 ASP A CA 1
ATOM 1272 C C . ASP A 1 155 ? 1.282 2.264 23.418 1.00 94.38 155 ASP A C 1
ATOM 1274 O O . ASP A 1 155 ? 1.849 1.530 22.604 1.00 94.38 155 ASP A O 1
ATOM 1278 N N . ARG A 1 156 ? 1.496 2.222 24.737 1.00 93.75 156 ARG A N 1
ATOM 1279 C CA . ARG A 1 156 ? 2.396 1.261 25.386 1.00 93.75 156 ARG A CA 1
ATOM 1280 C C . ARG A 1 156 ? 1.858 -0.155 25.345 1.00 93.75 156 ARG A C 1
ATOM 1282 O O . ARG A 1 156 ? 2.602 -1.050 24.971 1.00 93.75 156 ARG A O 1
ATOM 1289 N N . VAL A 1 157 ? 0.572 -0.366 25.622 1.00 96.19 157 VAL A N 1
ATOM 1290 C CA . VAL A 1 157 ? -0.059 -1.696 25.522 1.00 96.19 157 VAL A CA 1
ATOM 1291 C C . VAL A 1 157 ? 0.103 -2.280 24.114 1.00 96.19 157 VAL A C 1
ATOM 1293 O O . VAL A 1 157 ? 0.409 -3.461 23.947 1.00 96.19 157 VAL A O 1
ATOM 1296 N N . VAL A 1 158 ? -0.067 -1.460 23.072 1.00 94.00 158 VAL A N 1
ATOM 1297 C CA . VAL A 1 158 ? 0.126 -1.906 21.683 1.00 94.00 158 VAL A CA 1
ATOM 1298 C C . VAL A 1 158 ? 1.602 -2.189 21.373 1.00 94.00 158 VAL A C 1
ATOM 1300 O O . VAL A 1 158 ? 1.882 -3.104 20.598 1.00 94.00 158 VAL A O 1
ATOM 1303 N N . GLU A 1 159 ? 2.540 -1.442 21.958 1.00 92.00 159 GLU A N 1
ATOM 1304 C CA . GLU A 1 159 ? 3.976 -1.718 21.815 1.00 92.00 159 GLU A CA 1
ATOM 1305 C C . GLU A 1 159 ? 4.367 -3.020 22.529 1.00 92.00 159 GLU A C 1
ATOM 1307 O O . GLU A 1 159 ? 5.001 -3.876 21.922 1.00 92.00 159 GLU A O 1
ATOM 1312 N N . GLN A 1 160 ? 3.869 -3.248 23.747 1.00 93.38 160 GLN A N 1
ATOM 1313 C CA . GLN A 1 160 ? 4.036 -4.513 24.469 1.00 93.38 160 GLN A CA 1
ATOM 1314 C C . GLN A 1 160 ? 3.492 -5.692 23.653 1.00 93.38 160 GLN A C 1
ATOM 1316 O O . GLN A 1 160 ? 4.156 -6.716 23.528 1.00 93.38 160 GLN A O 1
ATOM 1321 N N . ALA A 1 161 ? 2.323 -5.538 23.021 1.00 93.25 161 ALA A N 1
ATOM 1322 C CA . ALA A 1 161 ? 1.774 -6.555 22.127 1.00 93.25 161 ALA A CA 1
ATOM 1323 C C . ALA A 1 161 ? 2.709 -6.850 20.943 1.00 93.25 161 ALA A C 1
ATOM 1325 O O . ALA A 1 161 ? 2.885 -8.003 20.546 1.00 93.25 161 ALA A O 1
ATOM 1326 N N . TYR A 1 162 ? 3.295 -5.806 20.350 1.00 91.56 162 TYR A N 1
ATOM 1327 C CA . TYR A 1 162 ? 4.254 -5.941 19.257 1.00 91.56 162 TYR A CA 1
ATOM 1328 C C . TYR A 1 162 ? 5.521 -6.680 19.708 1.00 91.56 162 TYR A C 1
ATOM 1330 O O . TYR A 1 162 ? 5.951 -7.610 19.022 1.00 91.56 162 TYR A O 1
ATOM 1338 N N . GLU A 1 163 ? 6.079 -6.309 20.860 1.00 91.38 163 GLU A N 1
ATOM 1339 C CA . GLU A 1 163 ? 7.253 -6.948 21.457 1.00 91.38 163 GLU A CA 1
ATOM 1340 C C . GLU A 1 163 ? 6.981 -8.411 21.803 1.00 91.38 163 GLU A C 1
ATOM 1342 O O . GLU A 1 163 ? 7.750 -9.278 21.396 1.00 91.38 163 GLU A O 1
ATOM 1347 N N . SER A 1 164 ? 5.851 -8.703 22.452 1.00 91.88 164 SER A N 1
ATOM 1348 C CA . SER A 1 164 ? 5.411 -10.061 22.783 1.00 91.88 164 SER A CA 1
ATOM 1349 C C . SER A 1 164 ? 5.349 -10.968 21.553 1.00 91.88 164 SER A C 1
ATOM 1351 O O . SER A 1 164 ? 5.806 -12.108 21.599 1.00 91.88 164 SER A O 1
ATOM 1353 N N . ILE A 1 165 ? 4.835 -10.461 20.428 1.00 89.31 165 ILE A N 1
ATOM 1354 C CA . ILE A 1 165 ? 4.781 -11.224 19.174 1.00 89.31 165 ILE A CA 1
ATOM 1355 C C . ILE A 1 165 ? 6.177 -11.375 18.554 1.00 89.31 165 ILE A C 1
ATOM 1357 O O . ILE A 1 165 ? 6.483 -12.422 17.995 1.00 89.31 165 ILE A O 1
ATOM 1361 N N . CYS A 1 166 ? 7.035 -10.353 18.633 1.00 88.44 166 CYS A N 1
ATOM 1362 C CA . CYS A 1 166 ? 8.400 -10.427 18.097 1.00 88.44 166 CYS A CA 1
ATOM 1363 C C . CYS A 1 166 ? 9.332 -11.323 18.925 1.00 88.44 166 CYS A C 1
ATOM 1365 O O . CYS A 1 166 ? 10.316 -11.817 18.383 1.00 88.44 166 CYS A O 1
ATOM 1367 N N . GLN A 1 167 ? 9.034 -11.507 20.211 1.00 90.25 167 GLN A N 1
ATOM 1368 C CA . GLN A 1 167 ? 9.737 -12.397 21.138 1.00 90.25 167 GLN A CA 1
ATOM 1369 C C . GLN A 1 167 ? 9.143 -13.817 21.153 1.00 90.25 167 GLN A C 1
ATOM 1371 O O . GLN A 1 167 ? 9.468 -14.592 22.046 1.00 90.25 167 GLN A O 1
ATOM 1376 N N . ASP A 1 168 ? 8.243 -14.142 20.216 1.00 88.94 168 ASP A N 1
ATOM 1377 C CA . ASP A 1 168 ? 7.563 -15.440 20.104 1.00 88.94 168 ASP A CA 1
ATOM 1378 C C . ASP A 1 168 ? 6.817 -15.892 21.381 1.00 88.94 168 ASP A C 1
ATOM 1380 O O . ASP A 1 168 ? 6.518 -17.073 21.540 1.00 88.94 168 ASP A O 1
ATOM 1384 N N . LYS A 1 169 ? 6.415 -14.951 22.259 1.00 92.06 169 LYS A N 1
ATOM 1385 C CA . LYS A 1 169 ? 5.523 -15.242 23.405 1.00 92.06 169 LYS A CA 1
ATOM 1386 C C . LYS A 1 169 ? 4.134 -15.695 22.954 1.00 92.06 169 LYS A C 1
ATOM 1388 O O . LYS A 1 169 ? 3.424 -16.343 23.706 1.00 92.06 169 LYS A O 1
ATOM 1393 N N . ILE A 1 170 ? 3.753 -15.337 21.727 1.00 90.94 170 ILE A N 1
ATOM 1394 C CA . ILE A 1 170 ? 2.610 -15.898 21.007 1.00 90.94 170 ILE A CA 1
ATOM 1395 C C . ILE A 1 170 ? 3.170 -16.645 19.797 1.00 90.94 170 ILE A C 1
ATOM 1397 O O . ILE A 1 170 ? 3.694 -16.020 18.868 1.00 90.94 170 ILE A O 1
ATOM 1401 N N . ASN A 1 171 ? 3.055 -17.971 19.793 1.00 88.19 171 ASN A N 1
ATOM 1402 C CA . ASN A 1 171 ? 3.648 -18.809 18.753 1.00 88.19 171 ASN A CA 1
ATOM 1403 C C . ASN A 1 171 ? 2.940 -18.644 17.384 1.00 88.19 171 ASN A C 1
ATOM 1405 O O . ASN A 1 171 ? 1.904 -17.989 17.241 1.00 88.19 171 ASN A O 1
ATOM 1409 N N . VAL A 1 172 ? 3.491 -19.270 16.339 1.00 86.31 172 VAL A N 1
ATOM 1410 C CA . VAL A 1 172 ? 2.979 -19.171 14.959 1.00 86.31 172 VAL A CA 1
ATOM 1411 C C . VAL A 1 172 ? 1.540 -19.694 14.783 1.00 86.31 172 VAL A C 1
ATOM 1413 O O . VAL A 1 172 ? 0.793 -19.174 13.943 1.00 86.31 172 VAL A O 1
ATOM 1416 N N . PHE A 1 173 ? 1.132 -20.696 15.566 1.00 87.19 173 PHE A N 1
ATOM 1417 C CA . PHE A 1 173 ? -0.212 -21.276 15.525 1.00 87.19 173 PHE A CA 1
ATOM 1418 C C . PHE A 1 173 ? -1.229 -20.310 16.131 1.00 87.19 173 PHE A C 1
ATOM 1420 O O . PHE A 1 173 ? -2.254 -20.021 15.510 1.00 87.19 173 PHE A O 1
ATOM 1427 N N . ASP A 1 174 ? -0.894 -19.715 17.269 1.00 89.06 174 ASP A N 1
ATOM 1428 C CA . ASP A 1 174 ? -1.728 -18.737 17.962 1.00 89.06 174 ASP A CA 1
ATOM 1429 C C . ASP A 1 174 ? -1.831 -17.426 17.187 1.00 89.06 174 ASP A C 1
ATOM 1431 O O . ASP A 1 174 ? -2.921 -16.886 16.988 1.00 89.06 174 ASP A O 1
ATOM 1435 N N . GLN A 1 175 ? -0.723 -16.969 16.600 1.00 89.56 175 GLN A N 1
ATOM 1436 C CA . GLN A 1 175 ? -0.735 -15.855 15.654 1.00 89.56 175 GLN A CA 1
ATOM 1437 C C . GLN A 1 175 ? -1.678 -16.122 14.471 1.00 89.56 175 GLN A C 1
ATOM 1439 O O . GLN A 1 175 ? -2.331 -15.198 13.976 1.00 89.56 175 GLN A O 1
ATOM 1444 N N . THR A 1 176 ? -1.756 -17.370 14.003 1.00 87.31 176 THR A N 1
ATOM 1445 C CA . THR A 1 176 ? -2.663 -17.775 12.923 1.00 87.31 176 THR A CA 1
ATOM 1446 C C . THR A 1 176 ? -4.116 -17.813 13.391 1.00 87.31 176 THR A C 1
ATOM 1448 O O . THR A 1 176 ? -4.995 -17.341 12.667 1.00 87.31 176 THR A O 1
ATOM 1451 N N . ARG A 1 177 ? -4.377 -18.285 14.615 1.00 86.62 177 ARG A N 1
ATOM 1452 C CA . ARG A 1 177 ? -5.709 -18.281 15.240 1.00 86.62 177 ARG A CA 1
ATOM 1453 C C . ARG A 1 177 ? -6.243 -16.868 15.467 1.00 86.62 177 ARG A C 1
ATOM 1455 O O . ARG A 1 177 ? -7.383 -16.599 15.115 1.00 86.62 177 ARG A O 1
ATOM 1462 N N . ILE A 1 178 ? -5.415 -15.937 15.939 1.00 87.38 178 ILE A N 1
ATOM 1463 C CA . ILE A 1 178 ? -5.787 -14.517 16.101 1.00 87.38 178 ILE A CA 1
ATOM 1464 C C . ILE A 1 178 ? -6.076 -13.857 14.743 1.00 87.38 178 ILE A C 1
ATOM 1466 O O . ILE A 1 178 ? -6.911 -12.953 14.620 1.00 87.38 178 ILE A O 1
ATOM 1470 N N . ASN A 1 179 ? -5.359 -14.272 13.697 1.00 86.94 179 ASN A N 1
ATOM 1471 C CA . ASN A 1 179 ? -5.519 -13.714 12.360 1.00 86.94 179 ASN A CA 1
ATOM 1472 C C . ASN A 1 179 ? -6.656 -14.358 11.547 1.00 86.94 179 ASN A C 1
ATOM 1474 O O . ASN A 1 179 ? -7.139 -13.750 10.586 1.00 86.94 179 ASN A O 1
ATOM 1478 N N . SER A 1 180 ? -7.101 -15.554 11.936 1.00 83.31 180 SER A N 1
ATOM 1479 C CA . SER A 1 180 ? -8.213 -16.269 11.321 1.00 83.31 180 SER A CA 1
ATOM 1480 C C . SER A 1 180 ? -9.494 -16.104 12.128 1.00 83.31 180 SER A C 1
ATOM 1482 O O . SER A 1 180 ? -9.645 -16.611 13.233 1.00 83.31 180 SER A O 1
ATOM 1484 N N . PHE A 1 181 ? -10.479 -15.448 11.525 1.00 82.31 181 PHE A N 1
ATOM 1485 C CA . PHE A 1 181 ? -11.798 -15.270 12.135 1.00 82.31 181 PHE A CA 1
ATOM 1486 C C . PHE A 1 181 ? -12.738 -16.438 11.824 1.00 82.31 181 PHE A C 1
ATOM 1488 O O . PHE A 1 181 ? -13.947 -16.303 11.951 1.00 82.31 181 PHE A O 1
ATOM 1495 N N . MET A 1 182 ? -12.224 -17.569 11.345 1.00 76.38 182 MET A N 1
ATOM 1496 C CA . MET A 1 182 ? -13.031 -18.758 11.084 1.00 76.38 182 MET A CA 1
ATOM 1497 C C . MET A 1 182 ? -12.979 -19.690 12.295 1.00 76.38 182 MET A C 1
ATOM 1499 O O . MET A 1 182 ? -11.953 -19.808 12.965 1.00 76.38 182 MET A O 1
ATOM 1503 N N . GLN A 1 183 ? -14.084 -20.393 12.549 1.00 70.56 183 GLN A N 1
ATOM 1504 C CA . GLN A 1 183 ? -14.159 -21.358 13.647 1.00 70.56 183 GLN A CA 1
ATOM 1505 C C . GLN A 1 183 ? -13.160 -22.508 13.454 1.00 70.56 183 GLN A C 1
ATOM 1507 O O . GLN A 1 183 ? -12.497 -22.931 14.395 1.00 70.56 183 GLN A O 1
ATOM 1512 N N . ARG A 1 184 ? -12.986 -22.955 12.204 1.00 68.94 184 ARG A N 1
ATOM 1513 C CA . ARG A 1 184 ? -11.939 -23.905 11.819 1.00 68.94 184 ARG A CA 1
ATOM 1514 C C . ARG A 1 184 ? -10.826 -23.182 11.057 1.00 68.94 184 ARG A C 1
ATOM 1516 O O . ARG A 1 184 ? -11.129 -22.582 10.019 1.00 68.94 184 ARG A O 1
ATOM 1523 N N . PRO A 1 185 ? -9.566 -23.253 11.526 1.00 64.06 185 PRO A N 1
ATOM 1524 C CA . PRO A 1 185 ? -8.421 -22.764 10.772 1.00 64.06 185 PRO A CA 1
ATOM 1525 C C . PRO A 1 185 ? -8.318 -23.488 9.430 1.00 64.06 185 PRO A C 1
ATOM 1527 O O . PRO A 1 185 ? -8.556 -24.692 9.329 1.00 64.06 185 PRO A O 1
ATOM 1530 N N . ARG A 1 186 ? -7.949 -22.759 8.382 1.00 68.12 186 ARG A N 1
ATOM 1531 C CA . ARG A 1 186 ? -7.608 -23.342 7.080 1.00 68.12 186 ARG A CA 1
ATOM 1532 C C . ARG A 1 186 ? -6.112 -23.611 7.028 1.00 68.12 186 ARG A C 1
ATOM 1534 O O . ARG A 1 186 ? -5.331 -22.850 7.588 1.00 68.12 186 ARG A O 1
ATOM 1541 N N . ALA A 1 187 ? -5.713 -24.611 6.242 1.00 59.44 187 ALA A N 1
ATOM 1542 C CA . ALA A 1 187 ? -4.307 -24.985 6.046 1.00 59.44 187 ALA A CA 1
ATOM 1543 C C . ALA A 1 187 ? -3.393 -23.832 5.570 1.00 59.44 187 ALA A C 1
ATOM 1545 O O . ALA A 1 187 ? -2.178 -23.920 5.695 1.00 59.44 187 ALA A O 1
ATOM 1546 N N . PHE A 1 188 ? -3.966 -22.753 5.027 1.00 65.12 188 PHE A N 1
ATOM 1547 C CA . PHE A 1 188 ? -3.240 -21.592 4.504 1.00 65.12 188 PHE A CA 1
ATOM 1548 C C . PHE A 1 188 ? -3.536 -20.290 5.268 1.00 65.12 188 PHE A C 1
ATOM 1550 O O . PHE A 1 188 ? -3.221 -19.204 4.768 1.00 65.12 188 PHE A O 1
ATOM 1557 N N . ASP A 1 189 ? -4.189 -20.369 6.434 1.00 68.50 189 ASP A N 1
ATOM 1558 C CA . ASP A 1 189 ? -4.333 -19.203 7.305 1.00 68.50 189 ASP A CA 1
ATOM 1559 C C . ASP A 1 189 ? -2.947 -18.764 7.796 1.00 68.50 189 ASP A C 1
ATOM 1561 O O . ASP A 1 189 ? -2.023 -19.564 7.929 1.00 68.50 189 ASP A O 1
ATOM 1565 N N . ARG A 1 190 ? -2.770 -17.455 7.980 1.00 70.62 190 ARG A N 1
ATOM 1566 C CA . ARG A 1 190 ? -1.445 -16.860 8.169 1.00 70.62 190 ARG A CA 1
ATOM 1567 C C . ARG A 1 190 ? -1.249 -16.314 9.565 1.00 70.62 190 ARG A C 1
ATOM 1569 O O . ARG A 1 190 ? -2.211 -15.757 10.089 1.00 70.62 190 ARG A O 1
ATOM 1576 N N . PRO A 1 191 ? -0.002 -16.281 10.054 1.00 80.69 191 PRO A N 1
ATOM 1577 C CA . PRO A 1 191 ? 0.342 -15.547 11.257 1.00 80.69 191 PRO A CA 1
ATOM 1578 C C . PRO A 1 191 ? -0.012 -14.061 11.153 1.00 80.69 191 PRO A C 1
ATOM 1580 O O . PRO A 1 191 ? -0.068 -13.463 10.068 1.00 80.69 191 PRO A O 1
ATOM 1583 N N . LEU A 1 192 ? -0.235 -13.453 12.310 1.00 81.69 192 LEU A N 1
ATOM 1584 C CA . LEU A 1 192 ? -0.530 -12.042 12.468 1.00 81.69 192 LEU A CA 1
ATOM 1585 C C . LEU A 1 192 ? 0.625 -11.173 11.938 1.00 81.69 192 LEU A C 1
ATOM 1587 O O . LEU A 1 192 ? 1.716 -11.118 12.491 1.00 81.69 192 LEU A O 1
ATOM 1591 N N . MET A 1 193 ? 0.379 -10.411 10.869 1.00 76.56 193 MET A N 1
ATOM 1592 C CA . MET A 1 193 ? 1.415 -9.551 10.277 1.00 76.56 193 MET A CA 1
ATOM 1593 C C . MET A 1 193 ? 1.710 -8.330 11.162 1.00 76.56 193 MET A C 1
ATOM 1595 O O . MET A 1 193 ? 0.958 -7.355 11.117 1.00 76.56 193 MET A O 1
ATOM 1599 N N . VAL A 1 194 ? 2.791 -8.362 11.942 1.00 72.94 194 VAL A N 1
ATOM 1600 C CA . VAL A 1 194 ? 3.185 -7.277 12.867 1.00 72.94 194 VAL A CA 1
ATOM 1601 C C . VAL A 1 194 ? 4.189 -6.276 12.295 1.00 72.94 194 VAL A C 1
ATOM 1603 O O . VAL A 1 194 ? 4.245 -5.143 12.752 1.00 72.94 194 VAL A O 1
ATOM 1606 N N . LYS A 1 195 ? 4.924 -6.616 11.232 1.00 69.38 195 LYS A N 1
ATOM 1607 C CA . LYS A 1 195 ? 5.882 -5.694 10.593 1.00 69.38 195 LYS A CA 1
ATOM 1608 C C . LYS A 1 195 ? 5.163 -4.685 9.682 1.00 69.38 195 LYS A C 1
ATOM 1610 O O . LYS A 1 195 ? 5.102 -4.866 8.467 1.00 69.38 195 LYS A O 1
ATOM 1615 N N . LEU A 1 196 ? 4.582 -3.634 10.264 1.00 67.06 196 LEU A N 1
A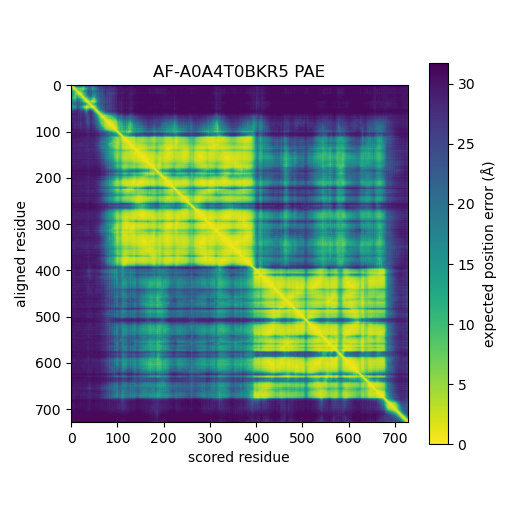TOM 1616 C CA . LEU A 1 196 ? 3.987 -2.501 9.537 1.00 67.06 196 LEU A CA 1
ATOM 1617 C C . LEU A 1 196 ? 4.921 -1.280 9.553 1.00 67.06 196 LEU A C 1
ATOM 1619 O O . LEU A 1 196 ? 5.732 -1.103 10.455 1.00 67.06 196 LEU A O 1
ATOM 1623 N N . GLN A 1 197 ? 4.786 -0.392 8.562 1.00 69.00 197 GLN A N 1
ATOM 1624 C CA . GLN A 1 197 ? 5.502 0.890 8.565 1.00 69.00 197 GLN A CA 1
ATOM 1625 C C . GLN A 1 197 ? 5.107 1.734 9.791 1.00 69.00 197 GLN A C 1
ATOM 1627 O O . GLN A 1 197 ? 3.920 1.817 10.113 1.00 69.00 197 GLN A O 1
ATOM 1632 N N . LYS A 1 198 ? 6.062 2.450 10.410 1.00 68.69 198 LYS A N 1
ATOM 1633 C CA . LYS A 1 198 ? 5.822 3.292 11.607 1.00 68.69 198 LYS A CA 1
ATOM 1634 C C . LYS A 1 198 ? 4.636 4.257 11.443 1.00 68.69 198 LYS A C 1
ATOM 1636 O O . LYS A 1 198 ? 3.808 4.396 12.338 1.00 68.69 198 LYS A O 1
ATOM 1641 N N . ALA A 1 199 ? 4.500 4.881 10.268 1.00 69.06 199 ALA A N 1
ATOM 1642 C CA . ALA A 1 199 ? 3.377 5.772 9.964 1.00 69.06 199 ALA A CA 1
ATOM 1643 C C . ALA A 1 199 ? 2.013 5.052 9.956 1.00 69.06 199 ALA A C 1
ATOM 1645 O O . ALA A 1 199 ? 1.011 5.634 10.365 1.00 69.06 199 ALA A O 1
ATOM 1646 N N . SER A 1 200 ? 1.974 3.782 9.532 1.00 72.88 200 SER A N 1
ATOM 1647 C CA . SER A 1 200 ? 0.757 2.965 9.584 1.00 72.88 200 SER A CA 1
ATOM 1648 C C . SER A 1 200 ? 0.378 2.659 11.030 1.00 72.88 200 SER A C 1
ATOM 1650 O O . SER A 1 200 ? -0.765 2.893 11.404 1.00 72.88 200 SER A O 1
ATOM 1652 N N . PHE A 1 201 ? 1.336 2.240 11.863 1.00 77.75 201 PHE A N 1
ATOM 1653 C CA . PHE A 1 201 ? 1.084 1.984 13.284 1.00 77.75 201 PHE A CA 1
ATOM 1654 C C . PHE A 1 201 ? 0.511 3.203 14.011 1.00 77.75 201 PHE A C 1
ATOM 1656 O O . PHE A 1 201 ? -0.518 3.078 14.671 1.00 77.75 201 PHE A O 1
ATOM 1663 N N . ARG A 1 202 ? 1.086 4.398 13.809 1.00 79.94 202 ARG A N 1
ATOM 1664 C CA . ARG A 1 202 ? 0.552 5.643 14.395 1.00 79.94 202 ARG A CA 1
ATOM 1665 C C . ARG A 1 202 ? -0.917 5.886 14.034 1.00 79.94 202 ARG A C 1
ATOM 1667 O O . ARG A 1 202 ? -1.732 6.156 14.910 1.00 79.94 202 ARG A O 1
ATOM 1674 N N . GLN A 1 203 ? -1.284 5.728 12.759 1.00 79.75 203 GLN A N 1
ATOM 1675 C CA . GLN A 1 203 ? -2.683 5.880 12.336 1.00 79.75 203 GLN A CA 1
ATOM 1676 C C . GLN A 1 203 ? -3.612 4.832 12.963 1.00 79.75 203 GLN A C 1
ATOM 1678 O O . GLN A 1 203 ? -4.793 5.111 13.175 1.00 79.75 203 GLN A O 1
ATOM 1683 N N . TYR A 1 204 ? -3.108 3.617 13.197 1.00 86.44 204 TYR A N 1
ATOM 1684 C CA . TYR A 1 204 ? -3.903 2.496 13.692 1.00 86.44 204 TYR A CA 1
ATOM 1685 C C . TYR A 1 204 ? -4.236 2.698 15.169 1.00 86.44 204 TYR A C 1
ATOM 1687 O O . TYR A 1 204 ? -5.415 2.668 15.523 1.00 86.44 204 TYR A O 1
ATOM 1695 N N . LYS A 1 205 ? -3.222 3.020 15.983 1.00 91.00 205 LYS A N 1
ATOM 1696 C CA . LYS A 1 205 ? -3.381 3.349 17.406 1.00 91.00 205 LYS A CA 1
ATOM 1697 C C . LYS A 1 205 ? -4.342 4.521 17.614 1.00 91.00 205 LYS A C 1
ATOM 1699 O O . LYS A 1 205 ? -5.243 4.446 18.444 1.00 91.00 205 LYS A O 1
ATOM 1704 N N . GLY A 1 206 ? -4.257 5.543 16.755 1.00 93.38 206 GLY A N 1
ATOM 1705 C CA . GLY A 1 206 ? -5.139 6.709 16.814 1.00 93.38 206 GLY A CA 1
ATOM 1706 C C . GLY A 1 206 ? -6.640 6.388 16.771 1.00 93.38 206 GLY A C 1
ATOM 1707 O O . GLY A 1 206 ? -7.415 7.099 17.392 1.00 93.38 206 GLY A O 1
ATOM 1708 N N . HIS A 1 207 ? -7.086 5.316 16.102 1.00 93.12 207 HIS A N 1
ATOM 1709 C CA . HIS A 1 207 ? -8.521 4.973 16.072 1.00 93.12 207 HIS A CA 1
ATOM 1710 C C . HIS A 1 207 ? -9.016 4.411 17.407 1.00 93.12 207 HIS A C 1
ATOM 1712 O O . HIS A 1 207 ? -10.141 4.693 17.802 1.00 93.12 207 HIS A O 1
ATOM 1718 N N . TRP A 1 208 ? -8.176 3.658 18.113 1.00 95.81 208 TRP A N 1
ATOM 1719 C CA . TRP A 1 208 ? -8.511 3.153 19.441 1.00 95.81 208 TRP A CA 1
ATOM 1720 C C . TRP A 1 208 ? -8.397 4.236 20.517 1.00 95.81 208 TRP A C 1
ATOM 1722 O O . TRP A 1 208 ? -9.266 4.300 21.380 1.00 95.81 208 TRP A O 1
ATOM 1732 N N . LYS A 1 209 ? -7.438 5.172 20.403 1.00 96.25 209 LYS A N 1
ATOM 1733 C CA . LYS A 1 209 ? -7.420 6.382 21.252 1.00 96.25 209 LYS A CA 1
ATOM 1734 C C . LYS A 1 209 ? -8.746 7.150 21.133 1.00 96.25 209 LYS A C 1
ATOM 1736 O O . LYS A 1 209 ? -9.357 7.498 22.135 1.00 96.25 209 LYS A O 1
ATOM 1741 N N . ARG A 1 210 ? -9.244 7.328 19.902 1.00 97.00 210 ARG A N 1
ATOM 1742 C CA . ARG A 1 210 ? -10.550 7.959 19.630 1.00 97.00 210 ARG A CA 1
ATOM 1743 C C . ARG A 1 210 ? -11.732 7.183 20.223 1.00 97.00 210 ARG A C 1
ATOM 1745 O O . ARG A 1 210 ? -12.693 7.819 20.638 1.00 97.00 210 ARG A O 1
ATOM 1752 N N . LEU A 1 211 ? -11.674 5.848 20.274 1.00 96.44 211 LEU A N 1
ATOM 1753 C CA . LEU A 1 211 ? -12.699 5.027 20.931 1.00 96.44 211 LEU A CA 1
ATOM 1754 C C . LEU A 1 211 ? -12.706 5.252 22.449 1.00 96.44 211 LEU A C 1
ATOM 1756 O O . LEU A 1 211 ? -13.775 5.450 23.012 1.00 96.44 211 LEU A O 1
ATOM 1760 N N . ILE A 1 212 ? -11.539 5.293 23.099 1.00 94.88 212 ILE A N 1
ATOM 1761 C CA . ILE A 1 212 ? -11.441 5.605 24.537 1.00 94.88 212 ILE A CA 1
ATOM 1762 C C . ILE A 1 212 ? -12.031 6.994 24.821 1.00 94.88 212 ILE A C 1
ATOM 1764 O O . ILE A 1 212 ? -12.851 7.143 25.728 1.00 94.88 212 ILE A O 1
ATOM 1768 N N . CYS A 1 213 ? -11.685 7.996 24.003 1.00 94.88 213 CYS A N 1
ATOM 1769 C CA . CYS A 1 213 ? -12.278 9.330 24.101 1.00 94.88 213 CYS A CA 1
ATOM 1770 C C . CYS A 1 213 ? -13.794 9.297 23.912 1.00 94.88 213 CYS A C 1
ATOM 1772 O O . CYS A 1 213 ? -14.505 9.918 24.692 1.00 94.88 213 CYS A O 1
ATOM 1774 N N . PHE A 1 214 ? -14.289 8.565 22.912 1.00 95.25 214 PHE A N 1
ATOM 1775 C CA . PHE A 1 214 ? -15.721 8.439 22.661 1.00 95.25 214 PHE A CA 1
ATOM 1776 C C . PHE A 1 214 ? -16.451 7.884 23.880 1.00 95.25 214 PHE A C 1
ATOM 1778 O O . PHE A 1 214 ? -17.371 8.539 24.351 1.00 95.25 214 PHE A O 1
ATOM 1785 N N . VAL A 1 215 ? -15.983 6.759 24.437 1.00 92.56 215 VAL A N 1
ATOM 1786 C CA . VAL A 1 215 ? -16.601 6.144 25.621 1.00 92.56 215 VAL A CA 1
ATOM 1787 C C . VAL A 1 215 ? -16.627 7.126 26.791 1.00 92.56 215 VAL A C 1
ATOM 1789 O O . VAL A 1 215 ? -17.680 7.360 27.369 1.00 92.56 215 VAL A O 1
ATOM 1792 N N . ARG A 1 216 ? -15.499 7.762 27.132 1.00 90.06 216 ARG A N 1
ATOM 1793 C CA . ARG A 1 216 ? -15.473 8.706 28.261 1.00 90.06 216 ARG A CA 1
ATOM 1794 C C . ARG A 1 216 ? -16.367 9.919 28.022 1.00 90.06 216 ARG A C 1
ATOM 1796 O O . ARG A 1 216 ? -16.955 10.429 28.968 1.00 90.06 216 ARG A O 1
ATOM 1803 N N . ARG A 1 217 ? -16.433 10.414 26.787 1.00 92.00 217 ARG A N 1
ATOM 1804 C CA . ARG A 1 217 ? -17.205 11.610 26.443 1.00 92.00 217 ARG A CA 1
ATOM 1805 C C . ARG A 1 217 ? -18.705 11.335 26.417 1.00 92.00 217 ARG A C 1
ATOM 1807 O O . ARG A 1 217 ? -19.447 12.231 26.777 1.00 92.00 217 ARG A O 1
ATOM 1814 N N . THR A 1 218 ? -19.154 10.157 25.998 1.00 90.75 218 THR A N 1
ATOM 1815 C CA . THR A 1 218 ? -20.588 9.821 25.966 1.00 90.75 218 THR A CA 1
ATOM 1816 C C . THR A 1 218 ? -21.119 9.327 27.304 1.00 90.75 218 THR A C 1
ATOM 1818 O O . THR A 1 218 ? -22.317 9.386 27.534 1.00 90.75 218 THR A O 1
ATOM 1821 N N . MET A 1 219 ? -20.229 8.883 28.191 1.00 82.56 219 MET A N 1
ATOM 1822 C CA . MET A 1 219 ? -20.558 8.498 29.566 1.00 82.56 219 MET A CA 1
ATOM 1823 C C . MET A 1 219 ? -20.394 9.650 30.562 1.00 82.56 219 MET A C 1
ATOM 1825 O O . MET A 1 219 ? -20.493 9.436 31.764 1.00 82.56 219 MET A O 1
ATOM 1829 N N . ASP A 1 220 ? -20.089 10.856 30.080 1.00 81.44 220 ASP A N 1
ATOM 1830 C CA . ASP A 1 220 ? -19.985 12.038 30.924 1.00 81.44 220 ASP A CA 1
ATOM 1831 C C . ASP A 1 220 ? -21.387 12.558 31.278 1.00 81.44 220 ASP A C 1
ATOM 1833 O O . ASP A 1 220 ? -22.090 13.007 30.366 1.00 81.44 220 ASP A O 1
ATOM 1837 N N . PRO A 1 221 ? -21.795 12.550 32.561 1.00 73.94 221 PRO A N 1
ATOM 1838 C CA . PRO A 1 221 ? -23.109 13.045 32.966 1.00 73.94 221 PRO A CA 1
ATOM 1839 C C . PRO A 1 221 ? -23.322 14.531 32.642 1.00 73.94 221 PRO A C 1
ATOM 1841 O O . PRO A 1 221 ? -24.461 14.978 32.544 1.00 73.94 221 PRO A O 1
ATOM 1844 N N . GLU A 1 222 ? -22.247 15.308 32.469 1.00 75.62 222 GLU A N 1
ATOM 1845 C CA . GLU A 1 222 ? -22.325 16.740 32.165 1.00 75.62 222 GLU A CA 1
ATOM 1846 C C . GLU A 1 222 ? -22.557 17.030 30.671 1.00 75.62 222 GLU A C 1
ATOM 1848 O O . GLU A 1 222 ? -22.827 18.175 30.286 1.00 75.62 222 GLU A O 1
ATOM 1853 N N . LYS A 1 223 ? -22.459 16.022 29.792 1.00 68.44 223 LYS A N 1
ATOM 1854 C CA . LYS A 1 223 ? -22.658 16.221 28.351 1.00 68.44 223 LYS A CA 1
ATOM 1855 C C . LYS A 1 223 ? -24.117 16.091 27.930 1.00 68.44 223 LYS A C 1
ATOM 1857 O O . LYS A 1 223 ? -24.834 15.184 28.313 1.00 68.44 223 LYS A O 1
ATOM 1862 N N . LYS A 1 224 ? -24.515 16.990 27.022 1.00 70.56 224 LYS A N 1
ATOM 1863 C CA . LYS A 1 224 ? -25.893 17.136 26.516 1.00 70.56 224 LYS A CA 1
ATOM 1864 C C . LYS A 1 224 ? -26.284 16.177 25.382 1.00 70.56 224 LYS A C 1
ATOM 1866 O O . LYS A 1 224 ? -27.434 16.199 24.961 1.00 70.56 224 LYS A O 1
ATOM 1871 N N . ILE A 1 225 ? -25.340 15.425 24.810 1.00 84.44 225 ILE A N 1
ATOM 1872 C CA . ILE A 1 225 ? -25.609 14.568 23.643 1.00 84.44 225 ILE A CA 1
ATOM 1873 C C . ILE A 1 225 ? -25.846 13.144 24.131 1.00 84.44 225 ILE A C 1
ATOM 1875 O O . ILE A 1 225 ? -24.894 12.408 24.382 1.00 84.44 225 ILE A O 1
ATOM 1879 N N . GLU A 1 226 ? -27.116 12.765 24.225 1.00 85.50 226 GLU A N 1
ATOM 1880 C CA . GLU A 1 226 ? -27.530 11.400 24.537 1.00 85.50 226 GLU A CA 1
ATOM 1881 C C . GLU A 1 226 ? -27.523 10.550 23.265 1.00 85.50 226 GLU A C 1
ATOM 1883 O O . GLU A 1 226 ? -28.131 10.906 22.260 1.00 85.50 226 GLU A O 1
ATOM 1888 N N . LEU A 1 227 ? -26.808 9.427 23.301 1.00 89.88 227 LEU A N 1
ATOM 1889 C CA . LEU A 1 227 ? -26.772 8.438 22.225 1.00 89.88 227 LEU A CA 1
ATOM 1890 C C . LEU A 1 227 ? -27.229 7.088 22.785 1.00 89.88 227 LEU A C 1
ATOM 1892 O O . LEU A 1 227 ? -26.978 6.785 23.945 1.00 89.88 227 LEU A O 1
ATOM 1896 N N . ALA A 1 228 ? -27.836 6.242 21.951 1.00 87.19 228 ALA A N 1
ATOM 1897 C CA . ALA A 1 228 ? -28.538 5.033 22.406 1.00 87.19 228 ALA A CA 1
ATOM 1898 C C . ALA A 1 228 ? -27.662 3.907 23.007 1.00 87.19 228 ALA A C 1
ATOM 1900 O O . ALA A 1 228 ? -28.197 2.912 23.494 1.00 87.19 228 ALA A O 1
ATOM 1901 N N . HIS A 1 229 ? -26.333 4.013 22.953 1.00 89.94 229 HIS A N 1
ATOM 1902 C CA . HIS A 1 229 ? -25.444 2.950 23.424 1.00 89.94 229 HIS A CA 1
ATOM 1903 C C . HIS A 1 229 ? -25.326 2.921 24.948 1.00 89.94 229 HIS A C 1
ATOM 1905 O O . HIS A 1 229 ? -25.372 3.953 25.610 1.00 89.94 229 HIS A O 1
ATOM 1911 N N . GLN A 1 230 ? -25.096 1.732 25.501 1.00 84.56 230 GLN A N 1
ATOM 1912 C CA . GLN A 1 230 ? -24.977 1.513 26.940 1.00 84.56 230 GLN A CA 1
ATOM 1913 C C . GLN A 1 230 ? -23.742 0.665 27.254 1.00 84.56 230 GLN A C 1
ATOM 1915 O O . GLN A 1 230 ? -23.314 -0.179 26.460 1.00 84.56 230 GLN A O 1
ATOM 1920 N N . LEU A 1 231 ? -23.149 0.888 28.427 1.00 84.75 231 LEU A N 1
ATOM 1921 C CA . LEU A 1 231 ? -22.090 0.021 28.935 1.00 84.75 231 LEU A CA 1
ATOM 1922 C C . LEU A 1 231 ? -22.708 -1.182 29.647 1.00 84.75 231 LEU A C 1
ATOM 1924 O O . LEU A 1 231 ? -23.633 -1.044 30.445 1.00 84.75 231 LEU A O 1
ATOM 1928 N N . THR A 1 232 ? -22.174 -2.375 29.392 1.00 84.44 232 THR A N 1
ATOM 1929 C CA . THR A 1 232 ? -22.510 -3.554 30.203 1.00 84.44 232 THR A CA 1
ATOM 1930 C C . THR A 1 232 ? -22.008 -3.371 31.643 1.00 84.44 232 THR A C 1
ATOM 1932 O O . THR A 1 232 ? -21.079 -2.596 31.859 1.00 84.44 232 THR A O 1
ATOM 1935 N N . PRO A 1 233 ? -22.509 -4.119 32.646 1.00 83.25 233 PRO A N 1
ATOM 1936 C CA . PRO A 1 233 ? -22.025 -3.987 34.027 1.00 83.25 233 PRO A CA 1
ATOM 1937 C C . PRO A 1 233 ? -20.499 -4.130 34.174 1.00 83.25 233 PRO A C 1
ATOM 1939 O O . PRO A 1 233 ? -19.865 -3.367 34.900 1.00 83.25 233 PRO A O 1
ATOM 1942 N N . ARG A 1 234 ? -19.879 -5.052 33.419 1.00 78.56 234 ARG A N 1
ATOM 1943 C CA . ARG A 1 234 ? -18.411 -5.211 33.371 1.00 78.56 234 ARG A CA 1
ATOM 1944 C C . ARG A 1 234 ? -17.719 -4.000 32.743 1.00 78.56 234 ARG A C 1
ATOM 1946 O O . ARG A 1 234 ? -16.684 -3.560 33.232 1.00 78.56 234 ARG A O 1
ATOM 1953 N N . GLN A 1 235 ? -18.306 -3.456 31.679 1.00 82.44 235 GLN A N 1
ATOM 1954 C CA . GLN A 1 235 ? -17.822 -2.240 31.032 1.00 82.44 235 GLN A CA 1
ATOM 1955 C C . GLN A 1 235 ? -18.074 -0.983 31.865 1.00 82.44 235 GLN A C 1
ATOM 1957 O O . GLN A 1 235 ? -17.366 -0.019 31.645 1.00 82.44 235 GLN A O 1
ATOM 1962 N N . GLY A 1 236 ? -19.051 -0.963 32.775 1.00 76.50 236 GLY A N 1
ATOM 1963 C CA . GLY A 1 236 ? -19.356 0.178 33.642 1.00 76.50 236 GLY A CA 1
ATOM 1964 C C . GLY A 1 236 ? -18.445 0.266 34.868 1.00 76.50 236 GLY A C 1
ATOM 1965 O O . GLY A 1 236 ? -18.063 1.359 35.257 1.00 76.50 236 GLY A O 1
ATOM 1966 N N . ALA A 1 237 ? -18.017 -0.873 35.427 1.00 77.00 237 ALA A N 1
ATOM 1967 C CA . ALA A 1 237 ? -17.143 -0.910 36.608 1.00 77.00 237 ALA A CA 1
ATOM 1968 C C . ALA A 1 237 ? -15.644 -0.671 36.309 1.00 77.00 237 ALA A C 1
ATOM 1970 O O . ALA A 1 237 ? -14.863 -0.364 37.209 1.00 77.00 237 ALA A O 1
ATOM 1971 N N . SER A 1 238 ? -15.217 -0.863 35.057 1.00 77.94 238 SER A N 1
ATOM 1972 C CA . SER A 1 238 ? -13.815 -0.735 34.627 1.00 77.94 238 SER A CA 1
ATOM 1973 C C . SER A 1 238 ? -13.353 0.715 34.353 1.00 77.94 238 SER A C 1
ATOM 1975 O O . SER A 1 238 ? -12.243 1.051 34.771 1.00 77.94 238 SER A O 1
ATOM 1977 N N . PRO A 1 239 ? -14.157 1.604 33.729 1.00 77.06 239 PRO A N 1
ATOM 1978 C CA . PRO A 1 239 ? -13.824 3.008 33.511 1.00 77.06 239 PRO A CA 1
ATOM 1979 C C . PRO A 1 239 ? -13.412 3.735 34.782 1.00 77.06 239 PRO A C 1
ATOM 1981 O O . PRO A 1 239 ? -12.426 4.459 34.748 1.00 77.06 239 PRO A O 1
ATOM 1984 N N . ASP A 1 240 ? -14.095 3.512 35.905 1.00 81.00 240 ASP A N 1
ATOM 1985 C CA . ASP A 1 240 ? -13.771 4.192 37.164 1.00 81.00 240 ASP A CA 1
ATOM 1986 C C . ASP A 1 240 ? -12.368 3.830 37.663 1.00 81.00 240 ASP A C 1
ATOM 1988 O O . ASP A 1 240 ? -11.604 4.702 38.085 1.00 81.00 240 ASP A O 1
ATOM 1992 N N . ARG A 1 241 ? -11.980 2.553 37.543 1.00 84.81 241 ARG A N 1
ATOM 1993 C CA . ARG A 1 241 ? -10.624 2.087 37.874 1.00 84.81 241 ARG A CA 1
ATOM 1994 C C . ARG A 1 241 ? -9.595 2.693 36.931 1.00 84.81 241 ARG A C 1
ATOM 1996 O O . ARG A 1 241 ? -8.606 3.258 37.393 1.00 84.81 241 ARG A O 1
ATOM 2003 N N . LEU A 1 242 ? -9.858 2.639 35.626 1.00 89.31 242 LEU A N 1
ATOM 2004 C CA . LEU A 1 242 ? -8.986 3.196 34.595 1.00 89.31 242 LEU A CA 1
ATOM 2005 C C . LEU A 1 242 ? -8.760 4.704 34.793 1.00 89.31 242 LEU A C 1
ATOM 2007 O O . LEU A 1 242 ? -7.626 5.183 34.758 1.00 89.31 242 LEU A O 1
ATOM 2011 N N . LEU A 1 243 ? -9.835 5.454 35.043 1.00 88.56 243 LEU A N 1
ATOM 2012 C CA . LEU A 1 243 ? -9.798 6.895 35.286 1.00 88.56 243 LEU A CA 1
ATOM 2013 C C . LEU A 1 243 ? -9.096 7.224 36.605 1.00 88.56 243 LEU A C 1
ATOM 2015 O O . LEU A 1 243 ? -8.324 8.182 36.648 1.00 88.56 243 LEU A O 1
ATOM 2019 N N . SER A 1 244 ? -9.312 6.428 37.656 1.00 89.94 244 SER A N 1
ATOM 2020 C CA . SER A 1 244 ? -8.630 6.580 38.944 1.00 89.94 244 SER A CA 1
ATOM 2021 C C . SER A 1 244 ? -7.116 6.390 38.805 1.00 89.94 244 SER A C 1
ATOM 2023 O O . SER A 1 244 ? -6.351 7.287 39.163 1.00 89.94 244 SER A O 1
ATOM 2025 N N . LYS A 1 245 ? -6.669 5.281 38.195 1.00 91.12 245 LYS A N 1
ATOM 2026 C CA . LYS A 1 245 ? -5.241 5.018 37.936 1.00 91.12 245 LYS A CA 1
ATOM 2027 C C . LYS A 1 245 ? -4.625 6.091 37.037 1.00 91.12 245 LYS A C 1
ATOM 2029 O O . LYS A 1 245 ? -3.539 6.588 37.328 1.00 91.12 245 LYS A O 1
ATOM 2034 N N . GLY A 1 246 ? -5.343 6.511 35.993 1.00 90.62 246 GLY A N 1
ATOM 2035 C CA . GLY A 1 246 ? -4.901 7.579 35.095 1.00 90.62 246 GLY A CA 1
ATOM 2036 C C . GLY A 1 246 ? -4.748 8.922 35.810 1.00 90.62 246 GLY A C 1
ATOM 2037 O O . GLY A 1 246 ? -3.763 9.625 35.595 1.00 90.62 246 GLY A O 1
ATOM 2038 N N . SER A 1 247 ? -5.682 9.254 36.705 1.00 90.62 247 SER A N 1
ATOM 2039 C CA . SER A 1 247 ? -5.643 10.487 37.500 1.00 90.62 247 SER A CA 1
ATOM 2040 C C . SER A 1 247 ? -4.493 10.479 38.503 1.00 90.62 247 SER A C 1
ATOM 2042 O O . SER A 1 247 ? -3.825 11.497 38.668 1.00 90.62 247 SER A O 1
ATOM 2044 N N . ASN A 1 248 ? -4.229 9.336 39.140 1.00 88.19 248 ASN A N 1
ATOM 2045 C CA . ASN A 1 248 ? -3.102 9.180 40.059 1.00 88.19 248 ASN A CA 1
ATOM 2046 C C . ASN A 1 248 ? -1.767 9.385 39.335 1.00 88.19 248 ASN A C 1
ATOM 2048 O O . ASN A 1 248 ? -0.953 10.194 39.775 1.00 88.19 248 ASN A O 1
ATOM 2052 N N . LEU A 1 249 ? -1.583 8.732 38.183 1.00 87.06 249 LEU A N 1
ATOM 2053 C CA . LEU A 1 249 ? -0.375 8.890 37.375 1.00 87.06 249 LEU A CA 1
ATOM 2054 C C . LEU A 1 249 ? -0.210 10.333 36.873 1.00 87.06 249 LEU A C 1
ATOM 2056 O O . LEU A 1 249 ? 0.888 10.881 36.923 1.00 87.06 249 LEU A O 1
ATOM 2060 N N . LEU A 1 250 ? -1.296 10.980 36.439 1.00 87.81 250 LEU A N 1
ATOM 2061 C CA . LEU A 1 250 ? -1.261 12.373 35.992 1.00 87.81 250 LEU A CA 1
ATOM 2062 C C . LEU A 1 250 ? -0.840 13.332 37.117 1.00 87.81 250 LEU A C 1
ATOM 2064 O O . LEU A 1 250 ? 0.007 14.195 36.889 1.00 87.81 250 LEU A O 1
ATOM 2068 N N . ARG A 1 251 ? -1.384 13.163 38.332 1.00 86.31 251 ARG A N 1
ATOM 2069 C CA . ARG A 1 251 ? -0.999 13.963 39.510 1.00 86.31 251 ARG A CA 1
ATOM 2070 C C . ARG A 1 251 ? 0.484 13.808 39.841 1.00 86.31 251 ARG A C 1
ATOM 2072 O O . ARG A 1 251 ? 1.133 14.793 40.176 1.00 86.31 251 ARG A O 1
ATOM 2079 N N . MET A 1 252 ? 1.026 12.597 39.714 1.00 80.56 252 MET A N 1
ATOM 2080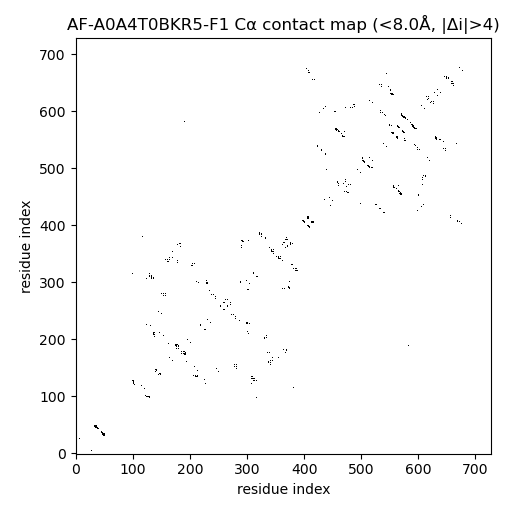 C CA . MET A 1 252 ? 2.451 12.340 39.944 1.00 80.56 252 MET A CA 1
ATOM 2081 C C . MET A 1 252 ? 3.338 13.030 38.902 1.00 80.56 252 MET A C 1
ATOM 2083 O O . MET A 1 252 ? 4.296 13.704 39.271 1.00 80.56 252 MET A O 1
ATOM 2087 N N . ILE A 1 253 ? 2.984 12.937 37.615 1.00 80.38 253 ILE A N 1
ATOM 2088 C CA . ILE A 1 253 ? 3.721 13.606 36.528 1.00 80.38 253 ILE A CA 1
ATOM 2089 C C . ILE A 1 253 ? 3.724 15.128 36.730 1.00 80.38 253 ILE A C 1
ATOM 2091 O O . ILE A 1 253 ? 4.753 15.779 36.561 1.00 80.38 253 ILE A O 1
ATOM 2095 N N . GLN A 1 254 ? 2.585 15.697 37.133 1.00 81.38 254 GLN A N 1
ATOM 2096 C CA . GLN A 1 254 ? 2.466 17.128 37.425 1.00 81.38 254 GLN A CA 1
ATOM 2097 C C . GLN A 1 254 ? 3.262 17.550 38.674 1.00 81.38 254 GLN A C 1
ATOM 2099 O O . GLN A 1 254 ? 3.751 18.676 38.719 1.00 81.38 254 GLN A O 1
ATOM 2104 N N . GLY A 1 255 ? 3.422 16.663 39.663 1.00 72.50 255 GLY A N 1
ATOM 2105 C CA . GLY A 1 255 ? 4.191 16.916 40.887 1.00 72.50 255 GLY A CA 1
ATOM 2106 C C . GLY A 1 255 ? 5.716 16.814 40.730 1.00 72.50 255 GLY A C 1
ATOM 2107 O O . GLY A 1 255 ? 6.437 17.531 41.417 1.00 72.50 255 GLY A O 1
ATOM 2108 N N . ASN A 1 256 ? 6.216 15.985 39.806 1.00 65.06 256 ASN A N 1
ATOM 2109 C CA . ASN A 1 256 ? 7.652 15.741 39.584 1.00 65.06 256 ASN A CA 1
ATOM 2110 C C . ASN A 1 256 ? 8.250 16.590 38.440 1.00 65.06 256 ASN A C 1
ATOM 2112 O O . ASN A 1 256 ? 8.991 16.086 37.598 1.00 65.06 256 ASN A O 1
ATOM 2116 N N . SER A 1 257 ? 7.921 17.885 38.361 1.00 60.91 257 SER A N 1
ATOM 2117 C CA . SER A 1 257 ? 8.436 18.802 37.318 1.00 60.91 257 SER A CA 1
ATOM 2118 C C . SER A 1 257 ? 8.187 18.336 35.869 1.00 60.91 257 SER A C 1
ATOM 2120 O O . SER A 1 257 ? 8.906 18.740 34.956 1.00 60.91 257 SER A O 1
ATOM 2122 N N . GLY A 1 258 ? 7.181 17.484 35.640 1.00 59.31 258 GLY A N 1
ATOM 2123 C CA . GLY A 1 258 ? 6.870 16.935 34.322 1.00 59.31 258 GLY A CA 1
ATOM 2124 C C . GLY A 1 258 ? 7.773 15.787 33.864 1.00 59.31 258 GLY A C 1
ATOM 2125 O O . GLY A 1 258 ? 7.708 15.445 32.683 1.00 59.31 258 GLY A O 1
ATOM 2126 N N . SER A 1 259 ? 8.596 15.184 34.740 1.00 59.06 259 SER A N 1
ATOM 2127 C CA . SER A 1 259 ? 9.407 14.028 34.342 1.00 59.06 259 SER A CA 1
ATOM 2128 C C . SER A 1 259 ? 8.502 12.880 33.916 1.00 59.06 259 SER A C 1
ATOM 2130 O O . SER A 1 259 ? 7.632 12.428 34.669 1.00 59.06 259 SER A O 1
ATOM 2132 N N . SER A 1 260 ? 8.691 12.422 32.685 1.00 64.12 260 SER A N 1
ATOM 2133 C CA . SER A 1 260 ? 7.865 11.369 32.129 1.00 64.12 260 SER A CA 1
ATOM 2134 C C . SER A 1 260 ? 8.213 10.039 32.805 1.00 64.12 260 SER A C 1
ATOM 2136 O O . SER A 1 260 ? 9.401 9.759 32.974 1.00 64.12 260 SER A O 1
ATOM 2138 N N . PRO A 1 261 ? 7.246 9.142 33.091 1.00 61.50 261 PRO A N 1
ATOM 2139 C CA . PRO A 1 261 ? 7.547 7.765 33.502 1.00 61.50 261 PRO A CA 1
ATOM 2140 C C . PRO A 1 261 ? 8.354 6.990 32.442 1.00 61.50 261 PRO A C 1
ATOM 2142 O O . PRO A 1 261 ? 8.748 5.849 32.667 1.00 61.50 261 PRO A O 1
ATOM 2145 N N . TYR A 1 262 ? 8.543 7.593 31.263 1.00 60.66 262 TYR A N 1
ATOM 2146 C CA . TYR A 1 262 ? 9.241 7.051 30.103 1.00 60.66 262 TYR A CA 1
ATOM 2147 C C . TYR A 1 262 ? 10.627 7.683 29.889 1.00 60.66 262 TYR A C 1
ATOM 2149 O O . TYR A 1 262 ? 11.311 7.308 28.938 1.00 60.66 262 TYR A O 1
ATOM 2157 N N . ASP A 1 263 ? 11.044 8.629 30.739 1.00 62.84 263 ASP A N 1
ATOM 2158 C CA . ASP A 1 263 ? 12.408 9.158 30.731 1.00 62.84 263 ASP A CA 1
ATOM 2159 C C . ASP A 1 263 ? 13.356 8.184 31.445 1.00 62.84 263 ASP A C 1
ATOM 2161 O O . ASP A 1 263 ? 12.986 7.528 32.417 1.00 62.84 263 ASP A O 1
ATOM 2165 N N . ASN A 1 264 ? 14.620 8.121 31.013 1.00 57.12 264 ASN A N 1
ATOM 2166 C CA . ASN A 1 264 ? 15.637 7.241 31.615 1.00 57.12 264 ASN A CA 1
ATOM 2167 C C . ASN A 1 264 ? 15.912 7.527 33.110 1.00 57.12 264 ASN A C 1
ATOM 2169 O O . ASN A 1 264 ? 16.622 6.762 33.756 1.00 57.12 264 ASN A O 1
ATOM 2173 N N . SER A 1 265 ? 15.379 8.628 33.648 1.00 58.50 265 SER A N 1
ATOM 2174 C CA . SER A 1 265 ? 15.459 9.033 35.053 1.00 58.50 265 SER A CA 1
ATOM 2175 C C . SER A 1 265 ? 14.190 8.728 35.866 1.00 58.50 265 SER A C 1
ATOM 2177 O O . SER A 1 265 ? 14.089 9.194 37.000 1.00 58.50 265 SER A O 1
ATOM 2179 N N . ALA A 1 266 ? 13.208 8.008 35.307 1.00 64.12 266 ALA A N 1
ATOM 2180 C CA . ALA A 1 266 ? 11.975 7.652 36.009 1.00 64.12 266 ALA A CA 1
ATOM 2181 C C . ALA A 1 266 ? 12.259 6.721 37.199 1.00 64.12 266 ALA A C 1
ATOM 2183 O O . ALA A 1 266 ? 13.031 5.764 37.096 1.00 64.12 266 ALA A O 1
ATOM 2184 N N . ASN A 1 267 ? 11.629 6.993 38.343 1.00 72.25 267 ASN A N 1
ATOM 2185 C CA . ASN A 1 267 ? 11.780 6.146 39.522 1.00 72.25 267 ASN A CA 1
ATOM 2186 C C . ASN A 1 267 ? 10.944 4.850 39.374 1.00 72.25 267 ASN A C 1
ATOM 2188 O O . ASN A 1 267 ? 10.019 4.765 38.563 1.00 72.25 267 ASN A O 1
ATOM 2192 N N . GLY A 1 268 ? 11.246 3.825 40.179 1.00 76.44 268 GLY A N 1
ATOM 2193 C CA . GLY A 1 268 ? 10.555 2.530 40.100 1.00 76.44 268 GLY A CA 1
ATOM 2194 C C . GLY A 1 268 ? 9.045 2.589 40.381 1.00 76.44 268 GLY A C 1
ATOM 2195 O O . GLY A 1 268 ? 8.299 1.777 39.841 1.00 76.44 268 GLY A O 1
ATOM 2196 N N . ASN A 1 269 ? 8.581 3.561 41.173 1.00 80.62 269 ASN A N 1
ATOM 2197 C CA . ASN A 1 269 ? 7.162 3.740 41.488 1.00 80.62 269 ASN A CA 1
ATOM 2198 C C . ASN A 1 269 ? 6.382 4.316 40.292 1.00 80.62 269 ASN A C 1
ATOM 2200 O O . ASN A 1 269 ? 5.290 3.842 39.989 1.00 80.62 269 ASN A O 1
ATOM 2204 N N . ASP A 1 270 ? 6.959 5.275 39.563 1.00 78.81 270 ASP A N 1
ATOM 2205 C CA . ASP A 1 270 ? 6.350 5.875 38.367 1.00 78.81 270 ASP A CA 1
ATOM 2206 C C . ASP A 1 270 ? 6.127 4.813 37.278 1.00 78.81 270 ASP A C 1
ATOM 2208 O O . ASP A 1 270 ? 5.070 4.761 36.642 1.00 78.81 270 ASP A O 1
ATOM 2212 N N . ILE A 1 271 ? 7.110 3.923 37.107 1.00 82.88 271 ILE A N 1
ATOM 2213 C CA . ILE A 1 271 ? 7.046 2.790 36.178 1.00 82.88 271 ILE A CA 1
ATOM 2214 C C . ILE A 1 271 ? 5.939 1.814 36.591 1.00 82.88 271 ILE A C 1
ATOM 2216 O O . ILE A 1 271 ? 5.183 1.347 35.738 1.00 82.88 271 ILE A O 1
ATOM 2220 N N . GLU A 1 272 ? 5.819 1.507 37.881 1.00 87.19 272 GLU A N 1
ATOM 2221 C CA . GLU A 1 272 ? 4.819 0.560 38.376 1.00 87.19 272 GLU A CA 1
ATOM 2222 C C . GLU A 1 272 ? 3.389 1.102 38.239 1.00 87.19 272 GLU A C 1
ATOM 2224 O O . GLU A 1 272 ? 2.497 0.395 37.770 1.00 87.19 272 GLU A O 1
ATOM 2229 N N . GLN A 1 273 ? 3.169 2.388 38.528 1.00 86.31 273 GLN A N 1
ATOM 2230 C CA . GLN A 1 273 ? 1.875 3.040 38.293 1.00 86.31 273 GLN A CA 1
ATOM 2231 C C . GLN A 1 273 ? 1.516 3.086 36.803 1.00 86.31 273 GLN A C 1
ATOM 2233 O O . GLN A 1 273 ? 0.356 2.884 36.436 1.00 86.31 273 GLN A O 1
ATOM 2238 N N . ALA A 1 274 ? 2.500 3.321 35.928 1.00 89.50 274 ALA A N 1
ATOM 2239 C CA . ALA A 1 274 ? 2.289 3.269 34.485 1.00 89.50 274 ALA A CA 1
ATOM 2240 C C . ALA A 1 274 ? 1.908 1.857 34.011 1.00 89.50 274 ALA A C 1
ATOM 2242 O O . ALA A 1 274 ? 0.978 1.727 33.216 1.00 89.50 274 ALA A O 1
ATOM 2243 N N . LYS A 1 275 ? 2.558 0.805 34.527 1.00 91.44 275 LYS A N 1
ATOM 2244 C CA . LYS A 1 275 ? 2.207 -0.593 34.220 1.00 91.44 275 LYS A CA 1
ATOM 2245 C C . LYS A 1 275 ? 0.806 -0.960 34.693 1.00 91.44 275 LYS A C 1
ATOM 2247 O O . LYS A 1 275 ? 0.069 -1.608 33.959 1.00 91.44 275 LYS A O 1
ATOM 2252 N N . GLU A 1 276 ? 0.427 -0.529 35.889 1.00 92.38 276 GLU A N 1
ATOM 2253 C CA . GLU A 1 276 ? -0.909 -0.770 36.432 1.00 92.38 276 GLU A CA 1
ATOM 2254 C C . GLU A 1 276 ? -1.989 -0.047 35.608 1.00 92.38 276 GLU A C 1
ATOM 2256 O O . GLU A 1 276 ? -3.052 -0.606 35.332 1.00 92.38 276 GLU A O 1
ATOM 2261 N N . LEU A 1 277 ? -1.707 1.175 35.137 1.00 94.62 277 LEU A N 1
ATOM 2262 C CA . LEU A 1 277 ? -2.578 1.863 34.184 1.00 94.62 277 LEU A CA 1
ATOM 2263 C C . LEU A 1 277 ? -2.685 1.094 32.858 1.00 94.62 277 LEU A C 1
ATOM 2265 O O . LEU A 1 277 ? -3.783 0.947 32.324 1.00 94.62 277 LEU A O 1
ATOM 2269 N N . ASP A 1 278 ? -1.564 0.595 32.336 1.00 95.62 278 ASP A N 1
ATOM 2270 C CA . ASP A 1 278 ? -1.513 -0.185 31.094 1.00 95.62 278 ASP A CA 1
ATOM 2271 C C . ASP A 1 278 ? -2.309 -1.490 31.208 1.00 95.62 278 ASP A C 1
ATOM 2273 O O . ASP A 1 278 ? -3.050 -1.845 30.286 1.00 95.62 278 ASP A O 1
ATOM 2277 N N . ARG A 1 279 ? -2.233 -2.154 32.364 1.00 95.38 279 ARG A N 1
ATOM 2278 C CA . ARG A 1 279 ? -3.030 -3.336 32.705 1.00 95.38 279 ARG A CA 1
ATOM 2279 C C . ARG A 1 279 ? -4.528 -3.033 32.652 1.00 95.38 279 ARG A C 1
ATOM 2281 O O . ARG A 1 279 ? -5.260 -3.689 31.909 1.00 95.38 279 ARG A O 1
ATOM 2288 N N . GLU A 1 280 ? -4.986 -2.012 33.376 1.00 94.81 280 GLU A N 1
ATOM 2289 C CA . GLU A 1 280 ? -6.402 -1.616 33.390 1.00 94.81 280 GLU A CA 1
ATOM 2290 C C . GLU A 1 280 ? -6.878 -1.133 32.010 1.00 94.81 280 GLU A C 1
ATOM 2292 O O . GLU A 1 280 ? -7.997 -1.434 31.594 1.00 94.81 280 GLU A O 1
ATOM 2297 N N . CYS A 1 281 ? -6.021 -0.442 31.252 1.00 96.00 281 CYS A N 1
ATOM 2298 C CA . CYS A 1 281 ? -6.317 0.007 29.891 1.00 96.00 281 CYS A CA 1
ATOM 2299 C C . CYS A 1 281 ? -6.544 -1.178 28.945 1.00 96.00 281 CYS A C 1
ATOM 2301 O O . CYS A 1 281 ? -7.515 -1.197 28.180 1.00 96.00 281 CYS A O 1
ATOM 2303 N N . LEU A 1 282 ? -5.684 -2.198 29.023 1.00 97.06 282 LEU A N 1
ATOM 2304 C CA . LEU A 1 282 ? -5.826 -3.427 28.252 1.00 97.06 282 LEU A CA 1
ATOM 2305 C C . LEU A 1 282 ? -7.118 -4.167 28.615 1.00 97.06 282 LEU A C 1
ATOM 2307 O O . LEU A 1 282 ? -7.895 -4.500 27.719 1.00 97.06 282 LEU A O 1
ATOM 2311 N N . ILE A 1 283 ? -7.370 -4.385 29.909 1.00 94.94 283 ILE A N 1
ATOM 2312 C CA . ILE A 1 283 ? -8.575 -5.070 30.401 1.00 94.94 283 ILE A CA 1
ATOM 2313 C C . ILE A 1 283 ? -9.837 -4.335 29.938 1.00 94.94 283 ILE A C 1
ATOM 2315 O O . ILE A 1 283 ? -10.744 -4.957 29.377 1.00 94.94 283 ILE A O 1
ATOM 2319 N N . PHE A 1 284 ? -9.870 -3.009 30.082 1.00 94.94 284 PHE A N 1
ATOM 2320 C CA . PHE A 1 284 ? -10.977 -2.183 29.615 1.00 94.94 284 PHE A CA 1
ATOM 2321 C C . PHE A 1 284 ? -11.226 -2.360 28.112 1.00 94.94 284 PHE A C 1
ATOM 2323 O O . PHE A 1 284 ? -12.360 -2.593 27.686 1.00 94.94 284 PHE A O 1
ATOM 2330 N N . CYS A 1 285 ? -10.172 -2.326 27.291 1.00 96.06 285 CYS A N 1
ATOM 2331 C CA . CYS A 1 285 ? -10.314 -2.531 25.853 1.00 96.06 285 CYS A CA 1
ATOM 2332 C C . CYS A 1 285 ? -10.837 -3.932 25.497 1.00 96.06 285 CYS A C 1
ATOM 2334 O O . CYS A 1 285 ? -11.615 -4.066 24.549 1.00 96.06 285 CYS A O 1
ATOM 2336 N N . ILE A 1 286 ? -10.447 -4.969 26.245 1.00 96.56 286 ILE A N 1
ATOM 2337 C CA . ILE A 1 286 ? -10.981 -6.326 26.073 1.00 96.56 286 ILE A CA 1
ATOM 2338 C C . ILE A 1 286 ? -12.468 -6.370 26.430 1.00 96.56 286 ILE A C 1
ATOM 2340 O O . ILE A 1 286 ? -13.246 -6.934 25.663 1.00 96.56 286 ILE A O 1
ATOM 2344 N N . TYR A 1 287 ? -12.902 -5.705 27.505 1.00 95.19 287 TYR A N 1
ATOM 2345 C CA . TYR A 1 287 ? -14.328 -5.602 27.829 1.00 95.19 287 TYR A CA 1
ATOM 2346 C C . TYR A 1 287 ? -15.136 -4.880 26.754 1.00 95.19 287 TYR A C 1
ATOM 2348 O O . TYR A 1 287 ? -16.274 -5.267 26.497 1.00 95.19 287 TYR A O 1
ATOM 2356 N N . LEU A 1 288 ? -14.576 -3.868 26.083 1.00 95.12 288 LEU A N 1
ATOM 2357 C CA . LEU A 1 288 ? -15.242 -3.217 24.947 1.00 95.12 288 LEU A CA 1
ATOM 2358 C C . LEU A 1 288 ? -15.472 -4.184 23.770 1.00 95.12 288 LEU A C 1
ATOM 2360 O O . LEU A 1 288 ? -16.503 -4.097 23.099 1.00 95.12 288 LEU A O 1
ATOM 2364 N N . LEU A 1 289 ? -14.535 -5.105 23.521 1.00 95.38 289 LEU A N 1
ATOM 2365 C CA . LEU A 1 289 ? -14.665 -6.140 22.486 1.00 95.38 289 LEU A CA 1
ATOM 2366 C C . LEU A 1 289 ? -15.636 -7.252 22.892 1.00 95.38 289 LEU A C 1
ATOM 2368 O O . LEU A 1 289 ? -16.400 -7.734 22.051 1.00 95.38 289 LEU A O 1
ATOM 2372 N N . ASP A 1 290 ? -15.624 -7.621 24.169 1.00 94.00 290 ASP A N 1
ATOM 2373 C CA . ASP A 1 290 ? -16.463 -8.648 24.780 1.00 94.00 290 ASP A CA 1
ATOM 2374 C C . ASP A 1 290 ? -17.872 -8.130 25.114 1.00 94.00 290 ASP A C 1
ATOM 2376 O O . ASP A 1 290 ? -18.332 -8.128 26.255 1.00 94.00 290 ASP A O 1
ATOM 2380 N N . HIS A 1 291 ? -18.576 -7.651 24.090 1.00 92.00 291 HIS A N 1
ATOM 2381 C CA . HIS A 1 291 ? -19.971 -7.234 24.190 1.00 92.00 291 HIS A CA 1
ATOM 2382 C C . HIS A 1 291 ? -20.822 -8.158 23.318 1.00 92.00 291 HIS A C 1
ATOM 2384 O O . HIS A 1 291 ? -20.620 -8.229 22.107 1.00 92.00 291 HIS A O 1
ATOM 2390 N N . THR A 1 292 ? -21.809 -8.849 23.896 1.00 92.31 292 THR A N 1
ATOM 2391 C CA . THR A 1 292 ? -22.733 -9.670 23.098 1.00 92.31 292 THR A CA 1
ATOM 2392 C C . THR A 1 292 ? -23.896 -8.844 22.542 1.00 92.31 292 THR A C 1
ATOM 2394 O O . THR A 1 292 ? -24.728 -8.362 23.298 1.00 92.31 292 THR A O 1
ATOM 2397 N N . LEU A 1 293 ? -24.004 -8.743 21.221 1.00 90.56 293 LEU A N 1
ATOM 2398 C CA . LEU A 1 293 ? -25.078 -8.058 20.500 1.00 90.56 293 LEU A CA 1
ATOM 2399 C C . LEU A 1 293 ? -26.346 -8.937 20.484 1.00 90.56 293 LEU A C 1
ATOM 2401 O O . LEU A 1 293 ? -26.455 -9.857 19.667 1.00 90.56 293 LEU A O 1
ATOM 2405 N N . LYS A 1 294 ? -27.280 -8.708 21.417 1.00 79.56 294 LYS A N 1
ATOM 2406 C CA . LYS A 1 294 ? -28.499 -9.530 21.593 1.00 79.56 294 LYS A CA 1
ATOM 2407 C C . LYS A 1 294 ? -29.801 -8.839 21.143 1.00 79.56 294 LYS A C 1
ATOM 2409 O O . LYS A 1 294 ? -30.808 -9.533 21.022 1.00 79.56 294 LYS A O 1
ATOM 2414 N N . GLY A 1 295 ? -29.760 -7.539 20.836 1.00 82.00 295 GLY A N 1
ATOM 2415 C CA . GLY A 1 295 ? -30.902 -6.709 20.434 1.00 82.00 295 GLY A CA 1
ATOM 2416 C C . GLY A 1 295 ? -30.516 -5.654 19.392 1.00 82.00 295 GLY A C 1
ATOM 2417 O O . GLY A 1 295 ? -30.122 -6.007 18.273 1.00 82.00 295 GLY A O 1
ATOM 2418 N N . ASP A 1 296 ? -30.634 -4.368 19.741 1.00 86.94 296 ASP A N 1
ATOM 2419 C CA . ASP A 1 296 ? -30.148 -3.295 18.869 1.00 86.94 296 ASP A CA 1
ATOM 2420 C C . ASP A 1 296 ? -28.613 -3.341 18.811 1.00 86.94 296 ASP A C 1
ATOM 2422 O O . ASP A 1 296 ? -27.923 -3.398 19.827 1.00 86.94 296 ASP A O 1
ATOM 2426 N N . LEU A 1 297 ? -28.050 -3.314 17.599 1.00 90.25 297 LEU A N 1
ATOM 2427 C CA . LEU A 1 297 ? -26.599 -3.310 17.400 1.00 90.25 297 LEU A CA 1
ATOM 2428 C C . LEU A 1 297 ? -25.946 -2.113 18.100 1.00 90.25 297 LEU A C 1
ATOM 2430 O O . LEU A 1 297 ? -24.793 -2.201 18.524 1.00 90.25 297 LEU A O 1
ATOM 2434 N N . PHE A 1 298 ? -26.685 -1.008 18.199 1.00 92.56 298 PHE A N 1
ATOM 2435 C CA . PHE A 1 298 ? -26.216 0.243 18.768 1.00 92.56 298 PHE A CA 1
ATOM 2436 C C . PHE A 1 298 ? -26.263 0.300 20.293 1.00 92.56 298 PHE A C 1
ATOM 2438 O O . PHE A 1 298 ? -25.750 1.264 20.841 1.00 92.56 298 PHE A O 1
ATOM 2445 N N . GLU A 1 299 ? -26.745 -0.741 20.982 1.00 90.50 299 GLU A N 1
ATOM 2446 C CA . GLU A 1 299 ? -26.496 -0.908 22.423 1.00 90.50 299 GLU A CA 1
ATOM 2447 C C . GLU A 1 299 ? -24.987 -0.972 22.711 1.00 90.50 299 GLU A C 1
ATOM 2449 O O . GLU A 1 299 ? -24.521 -0.530 23.757 1.00 90.50 299 GLU A O 1
ATOM 2454 N N . SER A 1 300 ? -24.187 -1.459 21.757 1.00 93.69 300 SER A N 1
ATOM 2455 C CA . SER A 1 300 ? -22.736 -1.477 21.889 1.00 93.69 300 SER A CA 1
ATOM 2456 C C . SER A 1 300 ? -22.103 -0.118 21.605 1.00 93.69 300 SER A C 1
ATOM 2458 O O . SER A 1 300 ? -22.124 0.378 20.474 1.00 93.69 300 SER A O 1
ATOM 2460 N N . VAL A 1 301 ? -21.379 0.408 22.599 1.00 93.75 301 VAL A N 1
ATOM 2461 C CA . VAL A 1 301 ? -20.570 1.631 22.462 1.00 93.75 301 VAL A CA 1
ATOM 2462 C C . VAL A 1 301 ? -19.543 1.553 21.327 1.00 93.75 301 VAL A C 1
ATOM 2464 O O . VAL A 1 301 ? -19.271 2.552 20.668 1.00 93.75 301 VAL A O 1
ATOM 2467 N N . VAL A 1 302 ? -19.012 0.363 21.021 1.00 96.38 302 VAL A N 1
ATOM 2468 C CA . VAL A 1 302 ? -18.079 0.169 19.900 1.00 96.38 302 VAL A CA 1
ATOM 2469 C C . VAL A 1 302 ? -18.794 0.319 18.557 1.00 96.38 302 VAL A C 1
ATOM 2471 O O . VAL A 1 302 ? -18.245 0.909 17.628 1.00 96.38 302 VAL A O 1
ATOM 2474 N N . VAL A 1 303 ? -20.022 -0.187 18.430 1.00 96.00 303 VAL A N 1
ATOM 2475 C CA . VAL A 1 303 ? -20.813 -0.039 17.199 1.00 96.00 303 VAL A CA 1
ATOM 2476 C C . VAL A 1 303 ? -21.257 1.415 17.021 1.00 96.00 303 VAL A C 1
ATOM 2478 O O . VAL A 1 303 ? -21.118 1.955 15.922 1.00 96.00 303 VAL A O 1
ATOM 2481 N N . GLY A 1 304 ? -21.690 2.071 18.103 1.00 95.75 304 GLY A N 1
ATOM 2482 C CA . GLY A 1 304 ? -21.992 3.503 18.116 1.00 95.75 304 GLY A CA 1
ATOM 2483 C C . GLY A 1 304 ? -20.782 4.363 17.734 1.00 95.75 304 GLY A C 1
ATOM 2484 O O . GLY A 1 304 ? -20.885 5.236 16.872 1.00 95.75 304 GLY A O 1
ATOM 2485 N N . PHE A 1 305 ? -19.603 4.049 18.277 1.00 97.06 305 PHE A N 1
ATOM 2486 C CA . PHE A 1 305 ? -18.339 4.681 17.894 1.00 97.06 305 PHE A CA 1
ATOM 2487 C C . PHE A 1 305 ? -18.070 4.563 16.392 1.00 97.06 305 PHE A C 1
ATOM 2489 O O . PHE A 1 305 ? -17.715 5.552 15.754 1.00 97.06 305 PHE A O 1
ATOM 2496 N N . LEU A 1 306 ? -18.246 3.373 15.804 1.00 96.94 306 LEU A N 1
ATOM 2497 C CA . LEU A 1 306 ? -18.024 3.168 14.370 1.00 96.94 306 LEU A CA 1
ATOM 2498 C C . LEU A 1 306 ? -18.977 4.004 13.503 1.00 96.94 306 LEU A C 1
ATOM 2500 O O . LEU A 1 306 ? -18.572 4.411 12.416 1.00 96.94 306 LEU A O 1
ATOM 2504 N N . ALA A 1 307 ? -20.199 4.277 13.966 1.00 95.75 307 ALA A N 1
ATOM 2505 C CA . ALA A 1 307 ? -21.138 5.154 13.268 1.00 95.75 307 ALA A CA 1
ATOM 2506 C C . ALA A 1 307 ? -20.682 6.618 13.292 1.00 95.75 307 ALA A C 1
ATOM 2508 O O . ALA A 1 307 ? -20.597 7.253 12.243 1.00 95.75 307 ALA A O 1
ATOM 2509 N N . VAL A 1 308 ? -20.297 7.131 14.464 1.00 96.31 308 VAL A N 1
ATOM 2510 C CA . VAL A 1 308 ? -19.794 8.510 14.601 1.00 96.31 308 VAL A CA 1
ATOM 2511 C C . VAL A 1 308 ? -18.466 8.695 13.864 1.00 96.31 308 VAL A C 1
ATOM 2513 O O . VAL A 1 308 ? -18.233 9.703 13.201 1.00 96.31 308 VAL A O 1
ATOM 2516 N N . LEU A 1 309 ? -17.597 7.685 13.906 1.00 96.25 309 LEU A N 1
ATOM 2517 C CA . LEU A 1 309 ? -16.330 7.674 13.181 1.00 96.25 309 LEU A CA 1
ATOM 2518 C C . LEU A 1 309 ? -16.513 7.783 11.657 1.00 96.25 309 LEU A C 1
ATOM 2520 O O . LEU A 1 309 ? -15.579 8.188 10.962 1.00 96.25 309 LEU A O 1
ATOM 2524 N N . ALA A 1 310 ? -17.678 7.396 11.134 1.00 94.00 310 ALA A N 1
ATOM 2525 C CA . ALA A 1 310 ? -17.975 7.415 9.711 1.00 94.00 310 ALA A CA 1
ATOM 2526 C C . ALA A 1 310 ? -18.449 8.775 9.184 1.00 94.00 310 ALA A C 1
ATOM 2528 O O . ALA A 1 310 ? -18.708 8.883 7.988 1.00 94.00 310 ALA A O 1
ATOM 2529 N N . ILE A 1 311 ? -18.559 9.801 10.027 1.00 92.81 311 ILE A N 1
ATOM 2530 C CA . ILE A 1 311 ? -18.971 11.144 9.611 1.00 92.81 311 ILE A CA 1
ATOM 2531 C C . ILE A 1 311 ? -17.831 11.825 8.830 1.00 92.81 311 ILE A C 1
ATOM 2533 O O . ILE A 1 311 ? -16.701 11.930 9.313 1.00 92.81 311 ILE A O 1
ATOM 2537 N N . ASP A 1 312 ? -18.122 12.304 7.617 1.00 85.25 312 ASP A N 1
ATOM 2538 C CA . ASP A 1 312 ? -17.276 13.229 6.852 1.00 85.25 312 ASP A CA 1
ATOM 2539 C C . ASP A 1 312 ? -17.784 14.661 7.078 1.00 85.25 312 ASP A C 1
ATOM 2541 O O . ASP A 1 312 ? -18.600 15.177 6.315 1.00 85.25 312 ASP A O 1
ATOM 2545 N N . GLU A 1 313 ? -17.305 15.292 8.155 1.00 80.94 313 GLU A N 1
ATOM 2546 C CA . GLU A 1 313 ? -17.743 16.621 8.620 1.00 80.94 313 GLU A CA 1
ATOM 2547 C C . GLU A 1 313 ? -17.664 17.686 7.517 1.00 80.94 313 GLU A C 1
ATOM 2549 O O . GLU A 1 313 ? -18.573 18.493 7.357 1.00 80.94 313 GLU A O 1
ATOM 2554 N N . ARG A 1 314 ? -16.620 17.640 6.677 1.00 78.75 314 ARG A N 1
ATOM 2555 C CA . ARG A 1 314 ? -16.416 18.617 5.592 1.00 78.75 314 ARG A CA 1
ATOM 2556 C C . ARG A 1 314 ? -17.503 18.564 4.530 1.00 78.75 314 ARG A C 1
ATOM 2558 O O . ARG A 1 314 ? -17.734 19.556 3.847 1.00 78.75 314 ARG A O 1
ATOM 2565 N N . LYS A 1 315 ? -18.086 17.386 4.322 1.00 76.31 315 LYS A N 1
ATOM 2566 C CA . LYS A 1 315 ? -19.127 17.164 3.319 1.00 76.31 315 LYS A CA 1
ATOM 2567 C C . LYS A 1 315 ? -20.518 17.065 3.931 1.00 76.31 315 LYS A C 1
ATOM 2569 O O . LYS A 1 315 ? -21.473 17.021 3.167 1.00 76.31 315 LYS A O 1
ATOM 2574 N N . GLY A 1 316 ? -20.627 16.979 5.258 1.00 76.88 316 GLY A N 1
ATOM 2575 C CA . GLY A 1 316 ? -21.893 16.744 5.947 1.00 76.88 316 GLY A CA 1
ATOM 2576 C C . GLY A 1 316 ? -22.563 15.432 5.530 1.00 76.88 316 GLY A C 1
ATOM 2577 O O . GLY A 1 316 ? -23.779 15.388 5.408 1.00 76.88 316 GLY A O 1
ATOM 2578 N N . ILE A 1 317 ? -21.788 14.376 5.250 1.00 83.00 317 ILE A N 1
ATOM 2579 C CA . ILE A 1 317 ? -22.318 13.061 4.840 1.00 83.00 317 ILE A CA 1
ATOM 2580 C C . ILE A 1 317 ? -21.599 11.923 5.561 1.00 83.00 317 ILE A C 1
ATOM 2582 O O . ILE A 1 317 ? -20.489 12.081 6.070 1.00 83.00 317 ILE A O 1
ATOM 2586 N N . PHE A 1 318 ? -22.187 10.730 5.521 1.00 87.00 318 PHE A N 1
ATOM 2587 C CA . PHE A 1 318 ? -21.484 9.508 5.893 1.00 87.00 318 PHE A CA 1
ATOM 2588 C C . PHE A 1 318 ? -20.442 9.104 4.843 1.00 87.00 318 PHE A C 1
ATOM 2590 O O . PHE A 1 318 ? -20.634 9.237 3.634 1.00 87.00 318 PHE A O 1
ATOM 2597 N N . MET A 1 319 ? -19.332 8.540 5.310 1.00 87.06 319 MET A N 1
ATOM 2598 C CA . MET A 1 319 ? -18.298 7.977 4.455 1.00 87.06 319 MET A CA 1
ATOM 2599 C C . MET A 1 319 ? -18.805 6.748 3.694 1.00 87.06 319 MET A C 1
ATOM 2601 O O . MET A 1 319 ? -19.310 5.781 4.269 1.00 87.06 319 MET A O 1
ATOM 2605 N N . GLU A 1 320 ? -18.533 6.733 2.393 1.00 80.62 320 GLU A N 1
ATOM 2606 C CA . GLU A 1 320 ? -18.754 5.572 1.535 1.00 80.62 320 GLU A CA 1
ATOM 2607 C C . GLU A 1 320 ? -17.884 4.368 1.927 1.00 80.62 320 GLU A C 1
ATOM 2609 O O . GLU A 1 320 ? -16.779 4.499 2.469 1.00 80.62 320 GLU A O 1
ATOM 2614 N N . ALA A 1 321 ? -18.321 3.167 1.538 1.00 81.56 321 ALA A N 1
ATOM 2615 C CA . ALA A 1 321 ? -17.646 1.903 1.848 1.00 81.56 321 ALA A CA 1
ATOM 2616 C C . ALA A 1 321 ? -16.128 1.912 1.557 1.00 81.56 321 ALA A C 1
ATOM 2618 O O . ALA A 1 321 ? -15.306 1.418 2.338 1.00 81.56 321 ALA A O 1
ATOM 2619 N N . HIS A 1 322 ? -15.718 2.482 0.421 1.00 75.12 322 HIS A N 1
ATOM 2620 C CA . HIS A 1 322 ? -14.309 2.520 0.026 1.00 75.12 322 HIS A CA 1
ATOM 2621 C C . HIS A 1 322 ? -13.460 3.446 0.914 1.00 75.12 322 HIS A C 1
ATOM 2623 O O . HIS A 1 322 ? -12.276 3.162 1.107 1.00 75.12 322 HIS A O 1
ATOM 2629 N N . ALA A 1 323 ? -14.060 4.512 1.451 1.00 82.19 323 ALA A N 1
ATOM 2630 C CA . ALA A 1 323 ? -13.415 5.478 2.330 1.00 82.19 323 ALA A CA 1
ATOM 2631 C C . ALA A 1 323 ? -13.361 4.978 3.783 1.00 82.19 323 ALA A C 1
ATOM 2633 O O . ALA A 1 323 ? -12.366 5.217 4.465 1.00 82.19 323 ALA A O 1
ATOM 2634 N N . PHE A 1 324 ? -14.367 4.210 4.224 1.00 89.81 324 PHE A N 1
ATOM 2635 C CA . PHE A 1 324 ? -14.467 3.735 5.608 1.00 89.81 324 PHE A CA 1
ATOM 2636 C C . PHE A 1 324 ? -13.781 2.383 5.883 1.00 89.81 324 PHE A C 1
ATOM 2638 O O . PHE A 1 324 ? -13.270 2.140 6.976 1.00 89.81 324 PHE A O 1
ATOM 2645 N N . THR A 1 325 ? -13.679 1.486 4.892 1.00 88.56 325 THR A N 1
ATOM 2646 C CA . THR A 1 325 ? -13.010 0.173 5.071 1.00 88.56 325 THR A CA 1
ATOM 2647 C C . THR A 1 325 ? -11.564 0.220 5.609 1.00 88.56 325 THR A C 1
ATOM 2649 O O . THR A 1 325 ? -11.176 -0.718 6.323 1.00 88.56 325 THR A O 1
ATOM 2652 N N . PRO A 1 326 ? -10.738 1.257 5.340 1.00 89.25 326 PRO A N 1
ATOM 2653 C CA . PRO A 1 326 ? -9.477 1.458 6.046 1.00 89.25 326 PRO A CA 1
ATOM 2654 C C . PRO A 1 326 ? -9.653 1.618 7.560 1.00 89.25 326 PRO A C 1
ATOM 2656 O O . PRO A 1 326 ? -8.929 0.955 8.293 1.00 89.25 326 PRO A O 1
ATOM 2659 N N . ALA A 1 327 ? -10.619 2.413 8.035 1.00 92.06 327 ALA A N 1
ATOM 2660 C CA . ALA A 1 327 ? -10.873 2.630 9.464 1.00 92.06 327 ALA A CA 1
ATOM 2661 C C . ALA A 1 327 ? -11.227 1.317 10.184 1.00 92.06 327 ALA A C 1
ATOM 2663 O O . ALA A 1 327 ? -10.613 0.986 11.197 1.00 92.06 327 ALA A O 1
ATOM 2664 N N . LEU A 1 328 ? -12.094 0.497 9.577 1.00 94.06 328 LEU A N 1
ATOM 2665 C CA . LEU A 1 328 ? -12.407 -0.854 10.066 1.00 94.06 328 LEU A CA 1
ATOM 2666 C C . LEU A 1 328 ? -11.164 -1.749 10.147 1.00 94.06 328 LEU A C 1
ATOM 2668 O O . LEU A 1 328 ? -10.992 -2.507 11.096 1.00 94.06 328 LEU A O 1
ATOM 2672 N N . SER A 1 329 ? -10.269 -1.661 9.158 1.00 90.62 329 SER A N 1
ATOM 2673 C CA . SER A 1 329 ? -9.032 -2.454 9.150 1.00 90.62 329 SER A CA 1
ATOM 2674 C C . SER A 1 329 ? -8.082 -2.054 10.282 1.00 90.62 329 SER A C 1
ATOM 2676 O O . SER A 1 329 ? -7.430 -2.927 10.850 1.00 90.62 329 SER A O 1
ATOM 2678 N N . ARG A 1 330 ? -8.027 -0.761 10.627 1.00 92.00 330 ARG A N 1
ATOM 2679 C CA . ARG A 1 330 ? -7.249 -0.253 11.768 1.00 92.00 330 ARG A CA 1
ATOM 2680 C C . ARG A 1 330 ? -7.815 -0.751 13.093 1.00 92.00 330 ARG A C 1
ATOM 2682 O O . ARG A 1 330 ? -7.062 -1.286 13.900 1.00 92.00 330 ARG A O 1
ATOM 2689 N N . PHE A 1 331 ? -9.134 -0.642 13.266 1.00 95.31 331 PHE A N 1
ATOM 2690 C CA . PHE A 1 331 ? -9.842 -1.145 14.443 1.00 95.31 331 PHE A CA 1
ATOM 2691 C C . PHE A 1 331 ? -9.570 -2.641 14.667 1.00 95.31 331 PHE A C 1
ATOM 2693 O O . PHE A 1 331 ? -9.094 -3.021 15.736 1.00 95.31 331 PHE A O 1
ATOM 2700 N N . ILE A 1 332 ? -9.769 -3.467 13.631 1.00 93.44 332 ILE A N 1
ATOM 2701 C CA . ILE A 1 332 ? -9.538 -4.921 13.677 1.00 93.44 332 ILE A CA 1
ATOM 2702 C C . ILE A 1 332 ? -8.085 -5.237 14.033 1.00 93.44 332 ILE A C 1
ATOM 2704 O O . ILE A 1 332 ? -7.836 -6.075 14.894 1.00 93.44 332 ILE A O 1
ATOM 2708 N N . LYS A 1 333 ? -7.121 -4.559 13.395 1.00 92.25 333 LYS A N 1
ATOM 2709 C CA . LYS A 1 333 ? -5.701 -4.857 13.597 1.00 92.25 333 LYS A CA 1
ATOM 2710 C C . LYS A 1 333 ? -5.256 -4.606 15.036 1.00 92.25 333 LYS A C 1
ATOM 2712 O O . LYS A 1 333 ? -4.510 -5.414 15.575 1.00 92.25 333 LYS A O 1
ATOM 2717 N N . ILE A 1 334 ? -5.701 -3.507 15.640 1.00 94.44 334 ILE A N 1
ATOM 2718 C CA . ILE A 1 334 ? -5.364 -3.201 17.032 1.00 94.44 334 ILE A CA 1
ATOM 2719 C C . ILE A 1 334 ? -6.119 -4.131 17.983 1.00 94.44 334 ILE A C 1
ATOM 2721 O O . ILE A 1 334 ? -5.497 -4.650 18.894 1.00 94.44 334 ILE A O 1
ATOM 2725 N N . SER A 1 335 ? -7.383 -4.474 17.703 1.00 96.12 335 SER A N 1
ATOM 2726 C CA . SER A 1 335 ? -8.120 -5.482 18.491 1.00 96.12 335 SER A CA 1
ATOM 2727 C C . SER A 1 335 ? -7.348 -6.807 18.587 1.00 96.12 335 SER A C 1
ATOM 2729 O O . SER A 1 335 ? -7.205 -7.363 19.666 1.00 96.12 335 SER A O 1
ATOM 2731 N N . GLN A 1 336 ? -6.793 -7.287 17.466 1.00 94.75 336 GLN A N 1
ATOM 2732 C CA . GLN A 1 336 ? -5.969 -8.502 17.427 1.00 94.75 336 GLN A CA 1
ATOM 2733 C C . GLN A 1 336 ? -4.710 -8.395 18.297 1.00 94.75 336 GLN A C 1
ATOM 2735 O O . GLN A 1 336 ? -4.303 -9.378 18.905 1.00 94.75 336 GLN A O 1
ATOM 2740 N N . MET A 1 337 ? -4.084 -7.216 18.346 1.00 94.44 337 MET A N 1
ATOM 2741 C CA . MET A 1 337 ? -2.905 -6.977 19.183 1.00 94.44 337 MET A CA 1
ATOM 2742 C C . MET A 1 337 ? -3.269 -6.926 20.668 1.00 94.44 337 MET A C 1
ATOM 2744 O O . MET A 1 337 ? -2.551 -7.493 21.480 1.00 94.44 337 MET A O 1
ATOM 2748 N N . LEU A 1 338 ? -4.403 -6.318 21.017 1.00 96.62 338 LEU A N 1
ATOM 2749 C CA . LEU A 1 338 ? -4.900 -6.292 22.393 1.00 96.62 338 LEU A CA 1
ATOM 2750 C C . LEU A 1 338 ? -5.234 -7.707 22.883 1.00 96.62 338 LEU A C 1
ATOM 2752 O O . LEU A 1 338 ? -4.819 -8.091 23.966 1.00 96.62 338 LEU A O 1
ATOM 2756 N N . VAL A 1 339 ? -5.891 -8.522 22.054 1.00 96.75 339 VAL A N 1
ATOM 2757 C CA . VAL A 1 339 ? -6.161 -9.941 22.350 1.00 96.75 339 VAL A CA 1
ATOM 2758 C C . VAL A 1 339 ? -4.862 -10.729 22.551 1.00 96.75 339 VAL A C 1
ATOM 2760 O O . VAL A 1 339 ? -4.750 -11.471 23.522 1.00 96.75 339 VAL A O 1
ATOM 2763 N N . ALA A 1 340 ? -3.859 -10.524 21.689 1.00 95.62 340 ALA A N 1
ATOM 2764 C CA . ALA A 1 340 ? -2.541 -11.142 21.850 1.00 95.62 340 ALA A CA 1
ATOM 2765 C C . ALA A 1 340 ? -1.897 -10.766 23.195 1.00 95.62 340 ALA A C 1
ATOM 2767 O O . ALA A 1 340 ? -1.428 -11.636 23.922 1.00 95.62 340 ALA A O 1
ATOM 2768 N N . GLN A 1 341 ? -1.913 -9.480 23.553 1.00 96.81 341 GLN A N 1
ATOM 2769 C CA . GLN A 1 341 ? -1.307 -9.017 24.798 1.00 96.81 341 GLN A CA 1
ATOM 2770 C C . GLN A 1 341 ? -2.087 -9.464 26.036 1.00 96.81 341 GLN A C 1
ATOM 2772 O O . GLN A 1 341 ? -1.470 -9.783 27.046 1.00 96.81 341 GLN A O 1
ATOM 2777 N N . ARG A 1 342 ? -3.423 -9.547 25.971 1.00 97.38 342 ARG A N 1
ATOM 2778 C CA . ARG A 1 342 ? -4.243 -10.049 27.085 1.00 97.38 342 ARG A CA 1
ATOM 2779 C C . ARG A 1 342 ? -3.942 -11.508 27.405 1.00 97.38 342 ARG A C 1
ATOM 2781 O O . ARG A 1 342 ? -3.966 -11.876 28.576 1.00 97.38 342 ARG A O 1
ATOM 2788 N N . ALA A 1 343 ? -3.646 -12.310 26.387 1.00 97.38 343 ALA A N 1
ATOM 2789 C CA . ALA A 1 343 ? -3.245 -13.696 26.570 1.00 97.38 343 ALA A CA 1
ATOM 2790 C C . ALA A 1 343 ? -1.874 -13.835 27.234 1.00 97.38 343 ALA A C 1
ATOM 2792 O O . ALA A 1 343 ? -1.727 -14.618 28.164 1.00 97.38 343 ALA A O 1
ATOM 2793 N N . VAL A 1 344 ? -0.895 -13.022 26.827 1.00 97.00 344 VAL A N 1
ATOM 2794 C CA . VAL A 1 344 ? 0.409 -12.974 27.511 1.00 97.00 344 VAL A CA 1
ATOM 2795 C C . VAL A 1 344 ? 0.252 -12.507 28.958 1.00 97.00 344 VAL A C 1
ATOM 2797 O O . VAL A 1 344 ? 0.853 -13.084 29.859 1.00 97.00 344 VAL A O 1
ATOM 2800 N N . LEU A 1 345 ? -0.575 -11.485 29.193 1.00 96.94 345 LEU A N 1
ATOM 2801 C CA . LEU A 1 345 ? -0.839 -10.972 30.534 1.00 96.94 345 LEU A CA 1
ATOM 2802 C C . LEU A 1 345 ? -1.485 -12.032 31.441 1.00 96.94 345 LEU A C 1
ATOM 2804 O O . LEU A 1 345 ? -1.106 -12.127 32.600 1.00 96.94 345 LEU A O 1
ATOM 2808 N N . ALA A 1 346 ? -2.395 -12.857 30.914 1.00 97.12 346 ALA A N 1
ATOM 2809 C CA . ALA A 1 346 ? -3.036 -13.933 31.675 1.00 97.12 346 ALA A CA 1
ATOM 2810 C C . ALA A 1 346 ? -2.025 -14.929 32.255 1.00 97.12 346 ALA A C 1
ATOM 2812 O O . ALA A 1 346 ? -2.166 -15.348 33.398 1.00 97.12 346 ALA A O 1
ATOM 2813 N N . VAL A 1 347 ? -0.981 -15.259 31.489 1.00 96.94 347 VAL A N 1
ATOM 2814 C CA . VAL A 1 347 ? 0.109 -16.129 31.953 1.00 96.94 347 VAL A CA 1
ATOM 2815 C C . VAL A 1 347 ? 0.958 -15.432 33.010 1.00 96.94 347 VAL A C 1
ATOM 2817 O O . VAL A 1 347 ? 1.286 -16.024 34.032 1.00 96.94 347 VAL A O 1
ATOM 2820 N N . ILE A 1 348 ? 1.290 -14.153 32.798 1.00 94.94 348 ILE A N 1
ATOM 2821 C CA . ILE A 1 348 ? 2.058 -13.357 33.771 1.00 94.94 348 ILE A CA 1
ATOM 2822 C C . ILE A 1 348 ? 1.318 -13.266 35.114 1.00 94.94 348 ILE A C 1
ATOM 2824 O O . ILE A 1 348 ? 1.949 -13.291 36.167 1.00 94.94 348 ILE A O 1
ATOM 2828 N N . GLU A 1 349 ? -0.009 -13.170 35.077 1.00 95.25 349 GLU A N 1
ATOM 2829 C CA . GLU A 1 349 ? -0.866 -13.088 36.263 1.00 95.25 349 GLU A CA 1
ATOM 2830 C C . GLU A 1 349 ? -1.224 -14.458 36.862 1.00 95.25 349 GLU A C 1
ATOM 2832 O O . GLU A 1 349 ? -1.873 -14.509 37.906 1.00 95.25 349 GLU A O 1
ATOM 2837 N N . GLY A 1 350 ? -0.801 -15.562 36.234 1.00 96.00 350 GLY A N 1
ATOM 2838 C CA . GLY A 1 350 ? -1.120 -16.920 36.679 1.00 96.00 350 GLY A CA 1
ATOM 2839 C C . GLY A 1 350 ? -2.599 -17.294 36.530 1.00 96.00 350 GLY A C 1
ATOM 2840 O O . GLY A 1 350 ? -3.078 -18.181 37.231 1.00 96.00 350 GLY A O 1
ATOM 2841 N N . GLU A 1 351 ? -3.342 -16.615 35.651 1.00 96.50 351 GLU A N 1
ATOM 2842 C CA . GLU A 1 351 ? -4.733 -16.961 35.330 1.00 96.50 351 GLU A CA 1
ATOM 2843 C C . GLU A 1 351 ? -4.826 -18.222 34.457 1.00 96.50 351 GLU A C 1
ATOM 2845 O O . GLU A 1 351 ? -5.811 -18.954 34.536 1.00 96.50 351 GLU A O 1
ATOM 2850 N N . VAL A 1 352 ? -3.821 -18.446 33.602 1.00 96.44 352 VAL A N 1
ATOM 2851 C CA . VAL A 1 352 ? -3.684 -19.607 32.708 1.00 96.44 352 VAL A CA 1
ATOM 2852 C C . VAL A 1 352 ? -2.212 -20.012 32.605 1.00 96.44 352 VAL A C 1
ATOM 2854 O O . VAL A 1 352 ? -1.332 -19.172 32.796 1.00 96.44 352 VAL A O 1
ATOM 2857 N N . ASP A 1 353 ? -1.947 -21.269 32.248 1.00 94.12 353 ASP A N 1
ATOM 2858 C CA . ASP A 1 353 ? -0.579 -21.780 32.084 1.00 94.12 353 ASP A CA 1
ATOM 2859 C C . ASP A 1 353 ? 0.031 -21.394 30.725 1.00 94.12 353 ASP A C 1
ATOM 2861 O O . ASP A 1 353 ? 1.217 -21.068 30.644 1.00 94.12 353 ASP A O 1
ATOM 2865 N N . ASP A 1 354 ? -0.775 -21.395 29.655 1.00 93.62 354 ASP A N 1
ATOM 2866 C CA . ASP A 1 354 ? -0.330 -21.080 28.295 1.00 93.62 354 ASP A CA 1
ATOM 2867 C C . ASP A 1 354 ? -1.193 -19.973 27.656 1.00 93.62 354 ASP A C 1
ATOM 2869 O O . ASP A 1 354 ? -2.415 -19.938 27.850 1.00 93.62 354 ASP A O 1
ATOM 2873 N N . PRO A 1 355 ? -0.611 -19.052 26.854 1.00 94.00 355 PRO A N 1
ATOM 2874 C CA . PRO A 1 355 ? -1.386 -18.008 26.190 1.00 94.00 355 PRO A CA 1
ATOM 2875 C C . PRO A 1 355 ? -2.512 -18.556 25.301 1.00 94.00 355 PRO A C 1
ATOM 2877 O O . PRO A 1 355 ? -3.511 -17.860 25.099 1.00 94.00 355 PRO A O 1
ATOM 2880 N N . CYS A 1 356 ? -2.375 -19.772 24.760 1.00 93.38 356 CYS A N 1
ATOM 2881 C CA . CYS A 1 356 ? -3.369 -20.363 23.870 1.00 93.38 356 CYS A CA 1
ATOM 2882 C C . CYS A 1 356 ? -4.736 -20.558 24.547 1.00 93.38 356 CYS A C 1
ATOM 2884 O O . CYS A 1 356 ? -5.755 -20.339 23.888 1.00 93.38 356 CYS A O 1
ATOM 2886 N N . ASP A 1 357 ? -4.773 -20.843 25.853 1.00 94.38 357 ASP A N 1
ATOM 2887 C CA . ASP A 1 357 ? -6.013 -21.065 26.606 1.00 94.38 357 ASP A CA 1
ATOM 2888 C C . ASP A 1 357 ? -6.842 -19.778 26.695 1.00 94.38 357 ASP A C 1
ATOM 2890 O O . ASP A 1 357 ? -8.021 -19.737 26.331 1.00 94.38 357 ASP A O 1
ATOM 2894 N N . MET A 1 358 ? -6.197 -18.678 27.098 1.00 95.62 358 MET A N 1
ATOM 2895 C CA . MET A 1 358 ? -6.836 -17.362 27.158 1.00 95.62 358 MET A CA 1
ATOM 2896 C C . MET A 1 358 ? -7.206 -16.851 25.755 1.00 95.62 358 MET A C 1
ATOM 2898 O O . MET A 1 358 ? -8.240 -16.200 25.570 1.00 95.62 358 MET A O 1
ATOM 2902 N N . LEU A 1 359 ? -6.384 -17.144 24.740 1.00 93.44 359 LEU A N 1
ATOM 2903 C CA . LEU A 1 359 ? -6.692 -16.791 23.353 1.00 93.44 359 LEU A CA 1
ATOM 2904 C C . LEU A 1 359 ? -7.928 -17.506 22.828 1.00 93.44 359 LEU A C 1
ATOM 2906 O O . LEU A 1 359 ? -8.759 -16.850 22.198 1.00 93.44 359 LEU A O 1
ATOM 2910 N N . ASP A 1 360 ? -8.039 -18.816 23.034 1.00 91.25 360 ASP A N 1
ATOM 2911 C CA . ASP A 1 360 ? -9.173 -19.598 22.549 1.00 91.25 360 ASP A CA 1
ATOM 2912 C C . ASP A 1 360 ? -10.473 -19.169 23.238 1.00 91.25 360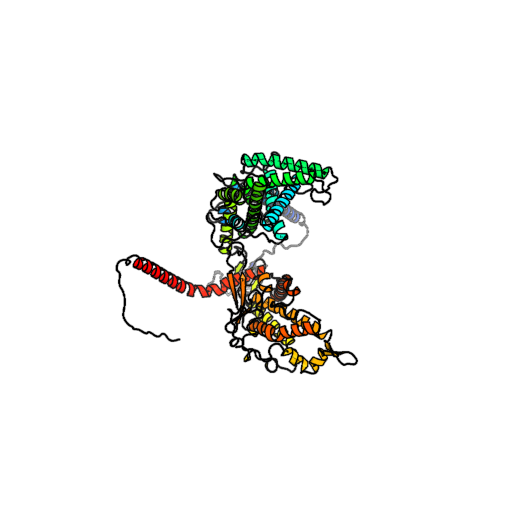 ASP A C 1
ATOM 2914 O O . ASP A 1 360 ? -11.462 -18.931 22.539 1.00 91.25 360 ASP A O 1
ATOM 2918 N N . ASP A 1 361 ? -10.448 -18.920 24.553 1.00 93.75 361 ASP A N 1
ATOM 2919 C CA . ASP A 1 361 ? -11.600 -18.378 25.286 1.00 93.75 361 ASP A CA 1
ATOM 2920 C C . ASP A 1 361 ? -12.076 -17.030 24.706 1.00 93.75 361 ASP A C 1
ATOM 2922 O O . ASP A 1 361 ? -13.240 -16.869 24.323 1.00 93.75 361 ASP A O 1
ATOM 2926 N N . MET A 1 362 ? -11.174 -16.051 24.561 1.00 95.44 362 MET A N 1
ATOM 2927 C CA . MET A 1 362 ? -11.523 -14.753 23.965 1.00 95.44 362 MET A CA 1
ATOM 2928 C C . MET A 1 362 ? -12.009 -14.892 22.517 1.00 95.44 362 MET A C 1
ATOM 2930 O O . MET A 1 362 ? -12.919 -14.181 22.067 1.00 95.44 362 MET A O 1
ATOM 2934 N N . ARG A 1 363 ? -11.387 -15.796 21.759 1.00 91.94 363 ARG A N 1
ATOM 2935 C CA . ARG A 1 363 ? -11.678 -15.997 20.343 1.00 91.94 363 ARG A CA 1
ATOM 2936 C C . ARG A 1 363 ? -13.084 -16.545 20.139 1.00 91.94 363 ARG A C 1
ATOM 2938 O O . ARG A 1 363 ? -13.811 -15.991 19.305 1.00 91.94 363 ARG A O 1
ATOM 2945 N N . ASP A 1 364 ? -13.480 -17.532 20.931 1.00 90.12 364 ASP A N 1
ATOM 2946 C CA . ASP A 1 364 ? -14.819 -18.118 20.900 1.00 90.12 364 ASP A CA 1
ATOM 2947 C C . ASP A 1 364 ? -15.900 -17.124 21.334 1.00 90.12 364 ASP A C 1
ATOM 2949 O O . ASP A 1 364 ? -16.973 -17.071 20.724 1.00 90.12 364 ASP A O 1
ATOM 2953 N N . ARG A 1 365 ? -15.601 -16.261 22.312 1.00 92.06 365 ARG A N 1
ATOM 2954 C CA . ARG A 1 365 ? -16.547 -15.240 22.784 1.00 92.06 365 ARG A CA 1
ATOM 2955 C C . ARG A 1 365 ? -16.795 -14.129 21.765 1.00 92.06 365 ARG A C 1
ATOM 2957 O O . ARG A 1 365 ? -17.954 -13.787 21.513 1.00 92.06 365 ARG A O 1
ATOM 2964 N N . PHE A 1 366 ? -15.744 -13.555 21.166 1.00 93.81 366 PHE A N 1
ATOM 2965 C CA . PHE A 1 366 ? -15.916 -12.335 20.363 1.00 93.81 366 PHE A CA 1
ATOM 2966 C C . PHE A 1 366 ? -15.050 -12.180 19.104 1.00 93.81 366 PHE A C 1
ATOM 2968 O O . PHE A 1 366 ? -15.333 -11.266 18.325 1.00 93.81 366 PHE A O 1
ATOM 2975 N N . LEU A 1 367 ? -14.041 -13.017 18.833 1.00 91.69 367 LEU A N 1
ATOM 2976 C CA . LEU A 1 367 ? -13.133 -12.803 17.686 1.00 91.69 367 LEU A CA 1
ATOM 2977 C C . LEU A 1 367 ? -13.541 -13.562 16.405 1.00 91.69 367 LEU A C 1
ATOM 2979 O O . LEU A 1 367 ? -13.117 -13.198 15.305 1.00 91.69 367 LEU A O 1
ATOM 2983 N N . ILE A 1 368 ? -14.368 -14.605 16.515 1.00 88.75 368 ILE A N 1
ATOM 2984 C CA . ILE A 1 368 ? -14.795 -15.434 15.374 1.00 88.75 368 ILE A CA 1
ATOM 2985 C C . ILE A 1 368 ? -15.945 -14.783 14.583 1.00 88.75 368 ILE A C 1
ATOM 2987 O O . ILE A 1 368 ? -16.847 -14.147 15.131 1.00 88.75 368 ILE A O 1
ATOM 2991 N N . HIS A 1 369 ? -15.955 -14.977 13.264 1.00 81.75 369 HIS A N 1
ATOM 2992 C CA . HIS A 1 369 ? -17.059 -14.625 12.378 1.00 81.75 369 HIS A CA 1
ATOM 2993 C C . HIS A 1 369 ? -18.350 -15.334 12.772 1.00 81.75 369 HIS A C 1
ATOM 2995 O O . HIS A 1 369 ? -18.398 -16.552 12.900 1.00 81.75 369 HIS A O 1
ATOM 3001 N N . GLY A 1 370 ? -19.429 -14.563 12.874 1.00 77.75 370 GLY A N 1
ATOM 3002 C CA . GLY A 1 370 ? -20.723 -15.093 13.296 1.00 77.75 370 GLY A CA 1
ATOM 3003 C C . GLY A 1 370 ? -20.922 -15.060 14.809 1.00 77.75 370 GLY A C 1
ATOM 3004 O O . GLY A 1 370 ? -22.069 -15.163 15.241 1.00 77.75 370 GLY A O 1
ATOM 3005 N N . SER A 1 371 ? -19.870 -14.793 15.602 1.00 88.69 371 SER A N 1
ATOM 3006 C CA . SER A 1 371 ? -20.072 -14.332 16.978 1.00 88.69 371 SER A CA 1
ATOM 3007 C C . SER A 1 371 ? -20.903 -13.048 16.955 1.00 88.69 371 SER A C 1
ATOM 3009 O O . SER A 1 371 ? -20.829 -12.238 16.019 1.00 88.69 371 SER A O 1
ATOM 3011 N N . ARG A 1 372 ? -21.748 -12.874 17.966 1.00 92.19 372 ARG A N 1
ATOM 3012 C CA . ARG A 1 372 ? -22.583 -11.682 18.117 1.00 92.19 372 ARG A CA 1
ATOM 3013 C C . ARG A 1 372 ? -21.773 -10.607 18.833 1.00 92.19 372 ARG A C 1
ATOM 3015 O O . ARG A 1 372 ? -22.108 -10.259 19.950 1.00 92.19 372 ARG A O 1
ATOM 3022 N N . SER A 1 373 ? -20.690 -10.128 18.225 1.00 94.25 373 SER A N 1
ATOM 3023 C CA . SER A 1 373 ? -19.771 -9.162 18.842 1.00 94.25 373 SER A CA 1
ATOM 3024 C C . SER A 1 373 ? -19.521 -7.935 17.955 1.00 94.25 373 SER A C 1
ATOM 3026 O O . SER A 1 373 ? -19.657 -8.021 16.725 1.00 94.25 373 SER A O 1
ATOM 3028 N N . PRO A 1 374 ? -19.082 -6.798 18.529 1.00 95.00 374 PRO A N 1
ATOM 3029 C CA . PRO A 1 374 ? -18.654 -5.631 17.761 1.00 95.00 374 PRO A CA 1
ATOM 3030 C C . PRO A 1 374 ? -17.510 -5.939 16.798 1.00 95.00 374 PRO A C 1
ATOM 3032 O O . PRO A 1 374 ? -17.466 -5.409 15.687 1.00 95.00 374 PRO A O 1
ATOM 3035 N N . PHE A 1 375 ? -16.597 -6.834 17.185 1.00 95.25 375 PHE A N 1
ATOM 3036 C CA . PHE A 1 375 ? -15.499 -7.261 16.326 1.00 95.25 375 PHE A CA 1
ATOM 3037 C C . PHE A 1 375 ? -16.008 -8.037 15.101 1.00 95.25 375 PHE A C 1
ATOM 3039 O O . PHE A 1 375 ? -15.652 -7.725 13.959 1.00 95.25 375 PHE A O 1
ATOM 3046 N N . SER A 1 376 ? -16.903 -9.005 15.307 1.00 92.81 376 SER A N 1
ATOM 3047 C CA . SER A 1 376 ? -17.557 -9.754 14.228 1.00 92.81 376 SER A CA 1
ATOM 3048 C C . SER A 1 376 ? -18.370 -8.831 13.312 1.00 92.81 376 SER A C 1
ATOM 3050 O O . SER A 1 376 ? -18.296 -8.947 12.084 1.00 92.81 376 SER A O 1
ATOM 3052 N N . TRP A 1 377 ? -19.049 -7.825 13.870 1.00 94.12 377 TRP A N 1
ATOM 3053 C CA . TRP A 1 377 ? -19.735 -6.797 13.086 1.00 94.12 377 TRP A CA 1
ATOM 3054 C C . TRP A 1 377 ? -18.764 -5.955 12.243 1.00 94.12 377 TRP A C 1
ATOM 3056 O O . TRP A 1 377 ? -18.940 -5.829 11.028 1.00 94.12 377 TRP A O 1
ATOM 3066 N N . ALA A 1 378 ? -17.677 -5.452 12.835 1.00 94.81 378 ALA A N 1
ATOM 3067 C CA . ALA A 1 378 ? -16.663 -4.669 12.128 1.00 94.81 378 ALA A CA 1
ATOM 3068 C C . ALA A 1 378 ? -16.001 -5.466 10.988 1.00 94.81 378 ALA A C 1
ATOM 3070 O O . ALA A 1 378 ? -15.784 -4.947 9.884 1.00 94.81 378 ALA A O 1
ATOM 3071 N N . THR A 1 379 ? -15.706 -6.750 11.215 1.00 91.50 379 THR A N 1
ATOM 3072 C CA . THR A 1 379 ? -15.157 -7.629 10.174 1.00 91.50 379 THR A CA 1
ATOM 3073 C C . THR A 1 379 ? -16.173 -7.892 9.056 1.00 91.50 379 THR A C 1
ATOM 3075 O O . THR A 1 379 ? -15.788 -7.849 7.880 1.00 91.50 379 THR A O 1
ATOM 3078 N N . ARG A 1 380 ? -17.465 -8.064 9.379 1.00 90.25 380 ARG A N 1
ATOM 3079 C CA . ARG A 1 380 ? -18.569 -8.181 8.408 1.00 90.25 380 ARG A CA 1
ATOM 3080 C C . ARG A 1 380 ? -18.704 -6.929 7.543 1.00 90.25 380 ARG A C 1
ATOM 3082 O O . ARG A 1 380 ? -18.697 -7.050 6.315 1.00 90.25 380 ARG A O 1
ATOM 3089 N N . LEU A 1 381 ? -18.733 -5.740 8.148 1.00 91.31 381 LEU A N 1
ATOM 3090 C CA . LEU A 1 381 ? -18.769 -4.463 7.425 1.00 91.31 381 LEU A CA 1
ATOM 3091 C C . LEU A 1 381 ? -17.561 -4.309 6.495 1.00 91.31 381 LEU A C 1
ATOM 3093 O O . LEU A 1 381 ? -17.703 -3.907 5.340 1.00 91.31 381 LEU A O 1
ATOM 3097 N N . ARG A 1 382 ? -16.363 -4.702 6.948 1.00 90.50 382 ARG A N 1
ATOM 3098 C CA . ARG A 1 382 ? -15.146 -4.626 6.128 1.00 90.50 382 ARG A CA 1
ATOM 3099 C C . ARG A 1 382 ? -15.230 -5.527 4.894 1.00 90.50 382 ARG A C 1
ATOM 3101 O O . ARG A 1 382 ? -14.814 -5.117 3.807 1.00 90.50 382 ARG A O 1
ATOM 3108 N N . MET A 1 383 ? -15.738 -6.751 5.048 1.00 83.75 383 MET A N 1
ATOM 3109 C CA . MET A 1 383 ? -15.926 -7.684 3.931 1.00 83.75 383 MET A CA 1
ATOM 3110 C C . MET A 1 383 ? -16.978 -7.177 2.947 1.00 83.75 383 MET A C 1
ATOM 3112 O O . MET A 1 383 ? -16.731 -7.168 1.739 1.00 83.75 383 MET A O 1
ATOM 3116 N N . TYR A 1 384 ? -18.110 -6.696 3.461 1.00 83.75 384 TYR A N 1
ATOM 3117 C CA . TYR A 1 384 ? -19.178 -6.128 2.648 1.00 83.75 384 TYR A CA 1
ATOM 3118 C C . TYR A 1 384 ? -18.696 -4.897 1.866 1.00 83.75 384 TYR A C 1
ATOM 3120 O O . TYR A 1 384 ? -18.808 -4.863 0.642 1.00 83.75 384 TYR A O 1
ATOM 3128 N N . GLY A 1 385 ? -18.025 -3.947 2.522 1.00 80.06 385 GLY A N 1
ATOM 3129 C CA . GLY A 1 385 ? -17.485 -2.762 1.854 1.00 80.06 385 GLY A CA 1
ATOM 3130 C C . GLY A 1 385 ? -16.412 -3.088 0.807 1.00 80.06 385 GLY A C 1
ATOM 3131 O O . GLY A 1 385 ? -16.323 -2.432 -0.233 1.00 80.06 385 GLY A O 1
ATOM 3132 N N . ARG A 1 386 ? -15.626 -4.158 1.010 1.00 73.31 386 ARG A N 1
ATOM 3133 C CA . ARG A 1 386 ? -14.698 -4.671 -0.013 1.00 73.31 386 ARG A CA 1
ATOM 3134 C C . ARG A 1 386 ? -15.439 -5.246 -1.222 1.00 73.31 386 ARG A C 1
ATOM 3136 O O . ARG A 1 386 ? -14.957 -5.052 -2.339 1.00 73.31 386 ARG A O 1
ATOM 3143 N N . LYS A 1 387 ? -16.569 -5.932 -1.013 1.00 72.38 387 LYS A N 1
ATOM 3144 C CA . LYS A 1 387 ? -17.437 -6.426 -2.092 1.00 72.38 387 LYS A CA 1
ATOM 3145 C C . LYS A 1 387 ? -17.988 -5.251 -2.899 1.00 72.38 387 LYS A C 1
ATOM 3147 O O . LYS A 1 387 ? -17.734 -5.218 -4.098 1.00 72.38 387 LYS A O 1
ATOM 3152 N N . VAL A 1 388 ? -18.587 -4.257 -2.232 1.00 67.38 388 VAL A N 1
ATOM 3153 C CA . VAL A 1 388 ? -19.103 -3.023 -2.858 1.00 67.38 388 VAL A CA 1
ATOM 3154 C C . VAL A 1 388 ? -18.019 -2.329 -3.685 1.00 67.38 388 VAL A C 1
ATOM 3156 O O . VAL A 1 388 ? -18.213 -2.067 -4.863 1.00 67.38 388 VAL A O 1
ATOM 3159 N N . ARG A 1 389 ? -16.816 -2.121 -3.132 1.00 63.50 389 ARG A N 1
ATOM 3160 C CA . ARG A 1 389 ? -15.702 -1.495 -3.871 1.00 63.50 389 ARG A CA 1
ATOM 3161 C C . ARG A 1 389 ? -15.284 -2.270 -5.126 1.00 63.50 389 ARG A C 1
ATOM 3163 O O . ARG A 1 389 ? -14.810 -1.675 -6.087 1.00 63.50 389 ARG A O 1
ATOM 3170 N N . ASN A 1 390 ? -15.352 -3.597 -5.087 1.00 62.03 390 ASN A N 1
ATOM 3171 C CA . ASN A 1 390 ? -14.936 -4.424 -6.214 1.00 62.03 390 ASN A CA 1
ATOM 3172 C C . ASN A 1 390 ? -16.019 -4.499 -7.306 1.00 62.03 390 ASN A C 1
ATOM 3174 O O . ASN A 1 390 ? -15.666 -4.673 -8.470 1.00 62.03 390 ASN A O 1
ATOM 3178 N N . SER A 1 391 ? -17.300 -4.384 -6.940 1.00 53.62 391 SER A N 1
ATOM 3179 C CA . SER A 1 391 ? -18.438 -4.438 -7.868 1.00 53.62 391 SER A CA 1
ATOM 3180 C C . SER A 1 391 ? -18.857 -3.074 -8.416 1.00 53.62 391 SER A C 1
ATOM 3182 O O . SER A 1 391 ? -19.364 -3.006 -9.529 1.00 53.62 391 SER A O 1
ATOM 3184 N N . THR A 1 392 ? -18.639 -1.995 -7.667 1.00 48.72 392 THR A N 1
ATOM 3185 C CA . THR A 1 392 ? -19.160 -0.662 -7.983 1.00 48.72 392 THR A CA 1
ATOM 3186 C C . THR A 1 392 ? -18.033 0.217 -8.532 1.00 48.72 392 THR A C 1
ATOM 3188 O O . THR A 1 392 ? -17.101 0.581 -7.814 1.00 48.72 392 THR A O 1
ATOM 3191 N N . THR A 1 393 ? -18.086 0.550 -9.828 1.00 48.50 393 THR A N 1
ATOM 3192 C CA . THR A 1 393 ? -17.400 1.730 -10.390 1.00 48.50 393 THR A CA 1
ATOM 3193 C C . THR A 1 393 ? -17.738 2.924 -9.515 1.00 48.50 393 THR A C 1
ATOM 3195 O O . THR A 1 393 ? -18.919 3.114 -9.260 1.00 48.50 393 THR A O 1
ATOM 3198 N N . CYS A 1 394 ? -16.748 3.694 -9.044 1.00 50.41 394 CYS A N 1
ATOM 3199 C CA . CYS A 1 394 ? -16.999 4.915 -8.274 1.00 50.41 394 CYS A CA 1
ATOM 3200 C C . CYS A 1 394 ? -18.080 5.751 -8.975 1.00 50.41 394 CYS A C 1
ATOM 3202 O O . CYS A 1 394 ? -17.799 6.374 -10.000 1.00 50.41 394 CYS A O 1
ATOM 3204 N N . LEU A 1 395 ? -19.309 5.703 -8.457 1.00 44.47 395 LEU A N 1
ATOM 3205 C CA . LEU A 1 395 ? -20.440 6.445 -8.992 1.00 44.47 395 LEU A CA 1
ATOM 3206 C C . LEU A 1 395 ? -20.094 7.938 -8.932 1.00 44.47 395 LEU A C 1
ATOM 3208 O O . LEU A 1 395 ? -19.559 8.411 -7.930 1.00 44.47 395 LEU A O 1
ATOM 3212 N N . GLY A 1 396 ? -20.341 8.649 -10.033 1.00 55.53 396 GLY A N 1
ATOM 3213 C CA . GLY A 1 396 ? -20.310 10.114 -10.082 1.00 55.53 396 GLY A CA 1
ATOM 3214 C C . GLY A 1 396 ? -18.988 10.796 -10.456 1.00 55.53 396 GLY A C 1
ATOM 3215 O O . GLY A 1 396 ? -18.983 12.016 -10.563 1.00 55.53 396 GLY A O 1
ATOM 3216 N N . TYR A 1 397 ? -17.877 10.080 -10.683 1.00 60.59 397 TYR A N 1
ATOM 3217 C CA . TYR A 1 397 ? -16.602 10.741 -11.034 1.00 60.59 397 TYR A CA 1
ATOM 3218 C C . TYR A 1 397 ? -16.132 10.558 -12.471 1.00 60.59 397 TYR A C 1
ATOM 3220 O O . TYR A 1 397 ? -15.257 11.312 -12.877 1.00 60.59 397 TYR A O 1
ATOM 3228 N N . ILE A 1 398 ? -16.645 9.572 -13.209 1.00 75.19 398 ILE A N 1
ATOM 3229 C CA . ILE A 1 398 ? -16.254 9.315 -14.600 1.00 75.19 398 ILE A CA 1
ATOM 3230 C C . ILE A 1 398 ? -17.506 9.351 -15.464 1.00 75.19 398 ILE A C 1
ATOM 3232 O O . ILE A 1 398 ? -18.417 8.557 -15.237 1.00 75.19 398 ILE A O 1
ATOM 3236 N N . SER A 1 399 ? -17.523 10.236 -16.453 1.00 83.00 399 SER A N 1
ATOM 3237 C CA . SER A 1 399 ? -18.523 10.255 -17.519 1.00 83.00 399 SER A CA 1
ATOM 3238 C C . SER A 1 399 ? -17.837 10.205 -18.879 1.00 83.00 399 SER A C 1
ATOM 3240 O O . SER A 1 399 ? -16.686 10.622 -19.025 1.00 83.00 399 SER A O 1
ATOM 3242 N N . TRP A 1 400 ? -18.541 9.655 -19.858 1.00 86.88 400 TRP A N 1
ATOM 3243 C CA . TRP A 1 400 ? -18.115 9.613 -21.251 1.00 86.88 400 TRP A CA 1
ATOM 3244 C C . TRP A 1 400 ? -19.035 10.507 -22.075 1.00 86.88 400 TRP A C 1
ATOM 3246 O O . TRP A 1 400 ? -20.210 10.642 -21.733 1.00 86.88 400 TRP A O 1
ATOM 3256 N N . SER A 1 401 ? -18.501 11.123 -23.126 1.00 89.06 401 SER A N 1
ATOM 3257 C CA . SER A 1 401 ? -19.325 11.658 -24.210 1.00 89.06 401 SER A CA 1
ATOM 3258 C C . SER A 1 401 ? -20.099 10.531 -24.900 1.00 89.06 401 SER A C 1
ATOM 3260 O O . SER A 1 401 ? -19.717 9.361 -24.809 1.00 89.06 401 SER A O 1
ATOM 3262 N N . ASP A 1 402 ? -21.176 10.884 -25.601 1.00 84.69 402 ASP A N 1
ATOM 3263 C CA . ASP A 1 402 ? -22.044 9.914 -26.283 1.00 84.69 402 ASP A CA 1
ATOM 3264 C C . ASP A 1 402 ? -21.282 9.075 -27.324 1.00 84.69 402 ASP A C 1
ATOM 3266 O O . ASP A 1 402 ? -21.546 7.884 -27.484 1.00 84.69 402 ASP A O 1
ATOM 3270 N N . ASP A 1 403 ? -20.286 9.679 -27.978 1.00 86.88 403 ASP A N 1
ATOM 3271 C CA . ASP A 1 403 ? -19.394 9.033 -28.947 1.00 86.88 403 ASP A CA 1
ATOM 3272 C C . ASP A 1 403 ? -18.259 8.214 -28.309 1.00 86.88 403 ASP A C 1
ATOM 3274 O O . ASP A 1 403 ? -17.509 7.552 -29.019 1.00 86.88 403 ASP A O 1
ATOM 3278 N N . GLN A 1 404 ? -18.133 8.232 -26.977 1.00 87.88 404 GLN A N 1
ATOM 3279 C CA . GLN A 1 404 ? -17.066 7.573 -26.219 1.00 87.88 404 GLN A CA 1
ATOM 3280 C C . GLN A 1 404 ? -15.642 8.053 -26.559 1.00 87.88 404 GLN A C 1
ATOM 3282 O O . GLN A 1 404 ? -14.672 7.387 -26.202 1.00 87.88 404 GLN A O 1
ATOM 3287 N N . GLU A 1 405 ? -15.482 9.225 -27.176 1.00 92.06 405 GLU A N 1
ATOM 3288 C CA . GLU A 1 405 ? -14.167 9.785 -27.524 1.00 92.06 405 GLU A CA 1
ATOM 3289 C C . GLU A 1 405 ? -13.622 10.757 -26.462 1.00 92.06 405 GLU A C 1
ATOM 3291 O O . GLU A 1 405 ? -12.436 11.105 -26.479 1.00 92.06 405 GLU A O 1
ATOM 3296 N N . VAL A 1 406 ? -14.449 11.166 -25.493 1.00 90.31 406 VAL A N 1
ATOM 3297 C CA . VAL A 1 406 ? -14.062 12.067 -24.400 1.00 90.31 406 VAL A CA 1
ATOM 3298 C C . VAL A 1 406 ? -14.401 11.448 -23.053 1.00 90.31 406 VAL A C 1
ATOM 3300 O O . VAL A 1 406 ? -15.567 11.226 -22.727 1.00 90.31 406 VAL A O 1
ATOM 3303 N N . VAL A 1 407 ? -13.381 11.242 -22.217 1.00 89.81 407 VAL A N 1
ATOM 3304 C CA . VAL A 1 407 ? -13.569 10.862 -20.813 1.00 89.81 407 VAL A CA 1
ATOM 3305 C C . VAL A 1 407 ? -13.437 12.090 -19.919 1.00 89.81 407 VAL A C 1
ATOM 3307 O O . VAL A 1 407 ? -12.439 12.814 -19.960 1.00 89.81 407 VAL A O 1
ATOM 3310 N N . SER A 1 408 ? -14.447 12.319 -19.087 1.00 86.69 408 SER A N 1
ATOM 3311 C CA . SER A 1 408 ? -14.450 13.371 -18.075 1.00 86.69 408 SER A CA 1
ATOM 3312 C C . SER A 1 408 ? -14.211 12.762 -16.699 1.00 86.69 408 SER A C 1
ATOM 3314 O O . SER A 1 408 ? -14.922 11.845 -16.290 1.00 86.69 408 SER A O 1
ATOM 3316 N N . TYR A 1 409 ? -13.210 13.265 -15.976 1.00 78.94 409 TYR A N 1
ATOM 3317 C CA . TYR A 1 409 ? -12.930 12.889 -14.591 1.00 78.94 409 TYR A CA 1
ATOM 3318 C C . TYR A 1 409 ? -12.707 14.124 -13.722 1.00 78.94 409 TYR A C 1
ATOM 3320 O O . TYR A 1 409 ? -11.666 14.777 -13.808 1.00 78.94 409 TYR A O 1
ATOM 3328 N N . LYS A 1 410 ? -13.658 14.429 -12.831 1.00 73.00 410 LYS A N 1
ATOM 3329 C CA . LYS A 1 410 ? -13.687 15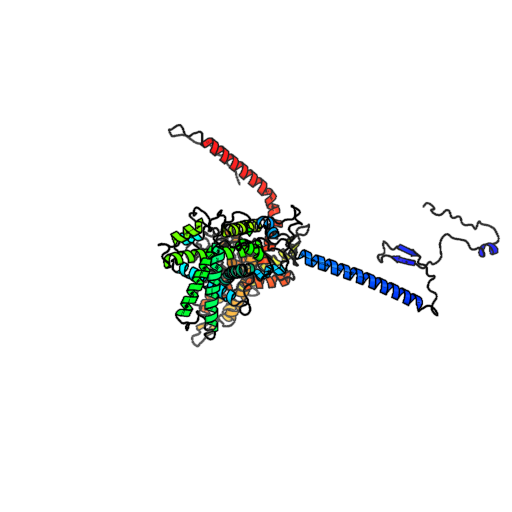.707 -12.092 1.00 73.00 410 LYS A CA 1
ATOM 3330 C C . LYS A 1 410 ? -13.634 16.894 -13.073 1.00 73.00 410 LYS A C 1
ATOM 3332 O O . LYS A 1 410 ? -14.506 17.000 -13.921 1.00 73.00 410 LYS A O 1
ATOM 3337 N N . SER A 1 411 ? -12.626 17.762 -12.973 1.00 70.12 411 SER A N 1
ATOM 3338 C CA . SER A 1 411 ? -12.403 18.891 -13.885 1.00 70.12 411 SER A CA 1
ATOM 3339 C C . SER A 1 411 ? -11.618 18.528 -15.152 1.00 70.12 411 SER A C 1
ATOM 3341 O O . SER A 1 411 ? -11.492 19.361 -16.043 1.00 70.12 411 SER A O 1
ATOM 3343 N N . LEU A 1 412 ? -11.073 17.311 -15.247 1.00 78.88 412 LEU A N 1
ATOM 3344 C CA . LEU A 1 412 ? -10.309 16.872 -16.411 1.00 78.88 412 LEU A CA 1
ATOM 3345 C C . LEU A 1 412 ? -11.254 16.400 -17.515 1.00 78.88 412 LEU A C 1
ATOM 3347 O O . LEU A 1 412 ? -12.093 15.535 -17.271 1.00 78.88 412 LEU A O 1
ATOM 3351 N N . LYS A 1 413 ? -11.024 16.883 -18.737 1.00 85.81 413 LYS A N 1
ATOM 3352 C CA . LYS A 1 413 ? -11.541 16.289 -19.973 1.00 85.81 413 LYS A CA 1
ATOM 3353 C C . LYS A 1 413 ? -10.366 15.769 -20.787 1.00 85.81 413 LYS A C 1
ATOM 3355 O O . LYS A 1 413 ? -9.420 16.511 -21.030 1.00 85.81 413 LYS A O 1
ATOM 3360 N N . LEU A 1 414 ? -10.417 14.501 -21.172 1.00 88.50 414 LEU A N 1
ATOM 3361 C CA . LEU A 1 414 ? -9.361 13.847 -21.931 1.00 88.50 414 LEU A CA 1
ATOM 3362 C C . LEU A 1 414 ? -9.943 13.253 -23.213 1.00 88.50 414 LEU A C 1
ATOM 3364 O O . LEU A 1 414 ? -10.810 12.381 -23.156 1.00 88.50 414 LEU A O 1
ATOM 3368 N N . TYR A 1 415 ? -9.435 13.722 -24.348 1.00 91.62 415 TYR A N 1
ATOM 3369 C CA . TYR A 1 415 ? -9.807 13.251 -25.679 1.00 91.62 415 TYR A CA 1
ATOM 3370 C C . TYR A 1 415 ? -8.962 12.030 -26.057 1.00 91.62 415 TYR A C 1
ATOM 3372 O O . TYR A 1 415 ? -7.739 12.041 -25.878 1.00 91.62 415 TYR A O 1
ATOM 3380 N N . MET A 1 416 ? -9.582 10.976 -26.594 1.00 91.88 416 MET A N 1
ATOM 3381 C CA . MET A 1 416 ? -8.868 9.746 -26.963 1.00 91.88 416 MET A CA 1
ATOM 3382 C C . MET A 1 416 ? -7.851 9.976 -28.086 1.00 91.88 416 MET A C 1
ATOM 3384 O O . MET A 1 416 ? -6.768 9.394 -28.052 1.00 91.88 416 MET A O 1
ATOM 3388 N N . THR A 1 417 ? -8.139 10.870 -29.035 1.00 92.38 417 THR A N 1
ATOM 3389 C CA . THR A 1 417 ? -7.193 11.294 -30.085 1.00 92.38 417 THR A CA 1
ATOM 3390 C C . THR A 1 417 ? -5.923 11.901 -29.491 1.00 92.38 417 THR A C 1
ATOM 3392 O O . THR A 1 417 ? -4.816 11.456 -29.788 1.00 92.38 417 THR A O 1
ATOM 3395 N N . GLN A 1 418 ? -6.083 12.856 -28.575 1.00 90.94 418 GLN A N 1
ATOM 3396 C CA . GLN A 1 418 ? -4.983 13.501 -27.862 1.00 90.94 418 GLN A CA 1
ATOM 3397 C C . GLN A 1 418 ? -4.196 12.496 -27.015 1.00 90.94 418 GLN A C 1
ATOM 3399 O O . GLN A 1 418 ? -2.973 12.555 -26.968 1.00 90.94 418 GLN A O 1
ATOM 3404 N N . PHE A 1 419 ? -4.878 11.536 -26.381 1.00 91.56 419 PHE A N 1
ATOM 3405 C CA . PHE A 1 419 ? -4.224 10.473 -25.621 1.00 91.56 419 PHE A CA 1
ATOM 3406 C C . PHE A 1 419 ? -3.391 9.533 -26.510 1.00 91.56 419 PHE A C 1
ATOM 3408 O O . PHE A 1 419 ? -2.275 9.181 -26.138 1.00 91.56 419 PHE A O 1
ATOM 3415 N N . ARG A 1 420 ? -3.882 9.150 -27.696 1.00 92.25 420 ARG A N 1
ATOM 3416 C CA . ARG A 1 420 ? -3.115 8.325 -28.650 1.00 92.25 420 ARG A CA 1
ATOM 3417 C C . ARG A 1 420 ? -1.877 9.065 -29.162 1.00 92.25 420 ARG A C 1
ATOM 3419 O O . ARG A 1 420 ? -0.791 8.491 -29.155 1.00 92.25 420 ARG A O 1
ATOM 3426 N N . LEU A 1 421 ? -2.027 10.340 -29.531 1.00 93.56 421 LEU A N 1
ATOM 3427 C CA . LEU A 1 421 ? -0.908 11.195 -29.944 1.00 93.56 421 LEU A CA 1
ATOM 3428 C C . LEU A 1 421 ? 0.120 11.355 -28.823 1.00 93.56 421 LEU A C 1
ATOM 3430 O O . LEU A 1 421 ? 1.312 11.222 -29.067 1.00 93.56 421 LEU A O 1
ATOM 3434 N N . PHE A 1 422 ? -0.342 11.556 -27.589 1.00 93.44 422 PHE A N 1
ATOM 3435 C CA . PHE A 1 422 ? 0.512 11.620 -26.409 1.00 93.44 422 PHE A CA 1
ATOM 3436 C C . PHE A 1 422 ? 1.364 10.358 -26.234 1.00 93.44 422 PHE A C 1
ATOM 3438 O O . PHE A 1 422 ? 2.566 10.453 -26.018 1.00 93.44 422 PHE A O 1
ATOM 3445 N N . VAL A 1 423 ? 0.765 9.168 -26.342 1.00 93.81 423 VAL A N 1
ATOM 3446 C CA . VAL A 1 423 ? 1.515 7.907 -26.234 1.00 93.81 423 VAL A CA 1
ATOM 3447 C C . VAL A 1 423 ? 2.522 7.764 -27.378 1.00 93.81 423 VAL A C 1
ATOM 3449 O 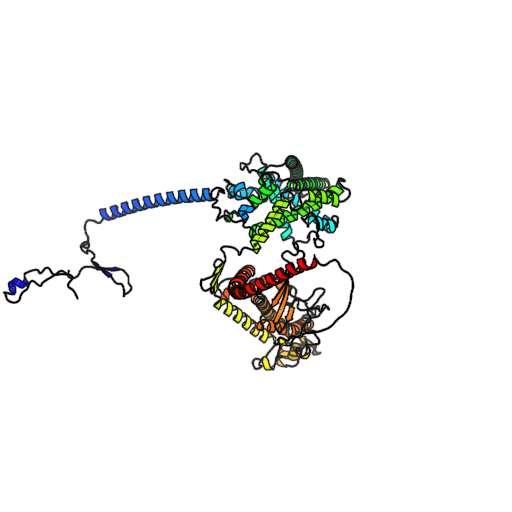O . VAL A 1 423 ? 3.659 7.374 -27.125 1.00 93.81 423 VAL A O 1
ATOM 3452 N N . SER A 1 424 ? 2.131 8.111 -28.608 1.00 95.12 424 SER A N 1
ATOM 3453 C CA . SER A 1 424 ? 3.025 8.082 -29.773 1.00 95.12 424 SER A CA 1
ATOM 3454 C C . SER A 1 424 ? 4.230 9.013 -29.599 1.00 95.12 424 SER A C 1
ATOM 3456 O O . SER A 1 424 ? 5.359 8.604 -29.851 1.00 95.12 424 SER A O 1
ATOM 3458 N N . ASP A 1 425 ? 4.001 10.235 -29.117 1.00 95.25 425 ASP A N 1
ATOM 3459 C CA . ASP A 1 425 ? 5.039 11.234 -28.838 1.00 95.25 425 ASP A CA 1
ATOM 3460 C C . ASP A 1 425 ? 6.031 10.746 -27.767 1.00 95.25 425 ASP A C 1
ATOM 3462 O O . ASP A 1 425 ? 7.245 10.835 -27.948 1.00 95.25 425 ASP A O 1
ATOM 3466 N N . LEU A 1 426 ? 5.536 10.127 -26.688 1.00 95.50 426 LEU A N 1
ATOM 3467 C CA . LEU A 1 426 ? 6.409 9.518 -25.678 1.00 95.50 426 LEU A CA 1
ATOM 3468 C C . LEU A 1 426 ? 7.270 8.383 -26.257 1.00 95.50 426 LEU A C 1
ATOM 3470 O O . LEU A 1 426 ? 8.421 8.234 -25.849 1.00 95.50 426 LEU A O 1
ATOM 3474 N N . ILE A 1 427 ? 6.726 7.571 -27.171 1.00 96.81 427 ILE A N 1
ATOM 3475 C CA . ILE A 1 427 ? 7.473 6.480 -27.817 1.00 96.81 427 ILE A CA 1
ATOM 3476 C C . ILE A 1 427 ? 8.578 7.053 -28.709 1.00 96.81 427 ILE A C 1
ATOM 3478 O O . ILE A 1 427 ? 9.714 6.590 -28.612 1.00 96.81 427 ILE A O 1
ATOM 3482 N N . HIS A 1 428 ? 8.278 8.074 -29.518 1.00 96.50 428 HIS A N 1
ATOM 3483 C CA . HIS A 1 428 ? 9.274 8.744 -30.363 1.00 96.50 428 HIS A CA 1
ATOM 3484 C C . HIS A 1 428 ? 10.399 9.360 -29.525 1.00 96.50 428 HIS A C 1
ATOM 3486 O O . HIS A 1 428 ? 11.563 9.042 -29.747 1.00 96.50 428 HIS A O 1
ATOM 3492 N N . GLN A 1 429 ? 10.067 10.110 -28.468 1.00 95.94 429 GLN A N 1
ATOM 3493 C CA . GLN A 1 429 ? 11.071 10.641 -27.537 1.00 95.94 429 GLN A CA 1
ATOM 3494 C C . GLN A 1 429 ? 11.916 9.531 -26.888 1.00 95.94 429 GLN A C 1
ATOM 3496 O O . GLN A 1 429 ? 13.104 9.717 -26.631 1.00 95.94 429 GLN A O 1
ATOM 3501 N N . GLY A 1 430 ? 11.319 8.367 -26.610 1.00 96.50 430 GLY A N 1
ATOM 3502 C CA . GLY A 1 430 ? 12.030 7.199 -26.090 1.00 96.50 430 GLY A CA 1
ATOM 3503 C C . GLY A 1 430 ? 13.055 6.646 -27.077 1.00 96.50 430 GLY A C 1
ATOM 3504 O O . GLY A 1 430 ? 14.167 6.312 -26.668 1.00 96.50 430 GLY A O 1
ATOM 3505 N N . GLN A 1 431 ? 12.699 6.589 -28.360 1.00 96.06 431 GLN A N 1
ATOM 3506 C CA . GLN A 1 431 ? 13.598 6.178 -29.438 1.00 96.06 431 GLN A CA 1
ATOM 3507 C C . GLN A 1 431 ? 14.721 7.200 -29.658 1.00 96.06 431 GLN A C 1
ATOM 3509 O O . GLN A 1 431 ? 15.878 6.798 -29.751 1.00 96.06 431 GLN A O 1
ATOM 3514 N N . ASP A 1 432 ? 14.418 8.501 -29.630 1.00 95.06 432 ASP A N 1
ATOM 3515 C CA . ASP A 1 432 ? 15.419 9.569 -29.766 1.00 95.06 432 ASP A CA 1
ATOM 3516 C C . ASP A 1 432 ? 16.436 9.547 -28.619 1.00 95.06 432 ASP A C 1
ATOM 3518 O O . ASP A 1 432 ? 17.647 9.647 -28.832 1.00 95.06 432 ASP A O 1
ATOM 3522 N N . LEU A 1 433 ? 15.958 9.381 -27.380 1.00 95.94 433 LEU A N 1
ATOM 3523 C CA . LEU A 1 433 ? 16.835 9.249 -26.219 1.00 95.94 433 LEU A CA 1
ATOM 3524 C C . LEU A 1 433 ? 17.667 7.969 -26.290 1.00 95.94 433 LEU A C 1
ATOM 3526 O O . LEU A 1 433 ? 18.839 8.010 -25.934 1.00 95.94 433 LEU A O 1
ATOM 3530 N N . LEU A 1 434 ? 17.103 6.850 -26.754 1.00 95.69 434 LEU A N 1
ATOM 3531 C CA . LEU A 1 434 ? 17.869 5.620 -26.953 1.00 95.69 434 LEU A CA 1
ATOM 3532 C C . LEU A 1 434 ? 18.948 5.796 -28.031 1.00 95.69 434 LEU A C 1
ATOM 3534 O O . LEU A 1 434 ? 20.074 5.350 -27.829 1.00 95.69 434 LEU A O 1
ATOM 3538 N N . ALA A 1 435 ? 18.637 6.478 -29.137 1.00 93.81 435 ALA A N 1
ATOM 3539 C CA . ALA A 1 435 ? 19.585 6.745 -30.215 1.00 93.81 435 ALA A CA 1
ATOM 3540 C C . ALA A 1 435 ? 20.810 7.533 -29.720 1.00 93.81 435 ALA A C 1
ATOM 3542 O O . ALA A 1 435 ? 21.944 7.169 -30.029 1.00 93.81 435 ALA A O 1
ATOM 3543 N N . GLN A 1 436 ? 20.598 8.535 -28.858 1.00 93.75 436 GLN A N 1
ATOM 3544 C CA . GLN A 1 436 ? 21.685 9.286 -28.212 1.00 93.75 436 GLN A CA 1
ATOM 3545 C C . GLN A 1 436 ? 22.608 8.399 -27.359 1.00 93.75 436 GLN A C 1
ATOM 3547 O O . GLN A 1 436 ? 23.778 8.732 -27.170 1.00 93.75 436 GLN A O 1
ATOM 3552 N N . LEU A 1 437 ? 22.107 7.275 -26.837 1.00 95.44 437 LEU A N 1
ATOM 3553 C CA . LEU A 1 437 ? 22.887 6.347 -26.014 1.00 95.44 437 LEU A CA 1
ATOM 3554 C C . LEU A 1 437 ? 23.753 5.386 -26.842 1.00 95.44 437 LEU A C 1
ATOM 3556 O O . LEU A 1 437 ? 24.672 4.785 -26.295 1.00 95.44 437 LEU A O 1
ATOM 3560 N N . PHE A 1 438 ? 23.519 5.252 -28.150 1.00 94.88 438 PHE A N 1
ATOM 3561 C CA . PHE A 1 438 ? 24.372 4.431 -29.019 1.00 94.88 438 PHE A CA 1
ATOM 3562 C C . PHE A 1 438 ? 25.673 5.120 -29.442 1.00 94.88 438 PHE A C 1
ATOM 3564 O O . PHE A 1 438 ? 26.518 4.469 -30.059 1.00 94.88 438 PHE A O 1
ATOM 3571 N N . LEU A 1 439 ? 25.853 6.398 -29.080 1.00 92.94 439 LEU A N 1
ATOM 3572 C CA . LEU A 1 439 ? 27.041 7.184 -29.418 1.00 92.94 439 LEU A CA 1
ATOM 3573 C C . LEU A 1 439 ? 27.291 7.171 -30.939 1.00 92.94 439 LEU A C 1
ATOM 3575 O O . LEU A 1 439 ? 28.350 6.757 -31.414 1.00 92.94 439 LEU A O 1
ATOM 3579 N N . LEU A 1 440 ? 26.259 7.532 -31.705 1.00 91.12 440 LEU A N 1
ATOM 3580 C CA . LEU A 1 440 ? 26.313 7.625 -33.166 1.00 91.12 440 LEU A CA 1
ATOM 3581 C C . LEU A 1 440 ? 26.857 8.993 -33.589 1.00 91.12 440 LEU A C 1
ATOM 3583 O O . LEU A 1 440 ? 26.490 10.014 -33.003 1.00 91.12 440 LEU A O 1
ATOM 3587 N N . HIS A 1 441 ? 27.708 9.005 -34.609 1.00 88.38 441 HIS A N 1
ATOM 3588 C CA . HIS A 1 441 ? 28.083 10.217 -35.324 1.00 88.38 441 HIS A CA 1
ATOM 3589 C C . HIS A 1 441 ? 26.874 10.743 -36.123 1.00 88.38 441 HIS A C 1
ATOM 3591 O O . HIS A 1 441 ? 26.066 9.932 -36.577 1.00 88.38 441 HIS A O 1
ATOM 3597 N N . PRO A 1 442 ? 26.733 12.064 -36.356 1.00 86.31 442 PRO A N 1
ATOM 3598 C CA . PRO A 1 442 ? 25.648 12.613 -37.180 1.00 86.31 442 PRO A CA 1
ATOM 3599 C C . PRO A 1 442 ? 25.513 12.002 -38.585 1.00 86.31 442 PRO A C 1
ATOM 3601 O O . PRO A 1 442 ? 24.414 11.986 -39.134 1.00 86.31 442 PRO A O 1
ATOM 3604 N N . ASP A 1 443 ? 26.613 11.491 -39.142 1.00 88.50 443 ASP A N 1
ATOM 3605 C CA . ASP A 1 443 ? 26.651 10.866 -40.473 1.00 88.50 443 ASP A CA 1
ATOM 3606 C C . ASP A 1 443 ? 26.378 9.351 -40.448 1.00 88.50 443 ASP A C 1
ATOM 3608 O O . ASP A 1 443 ? 26.218 8.734 -41.498 1.00 88.50 443 ASP A O 1
ATOM 3612 N N . GLU A 1 444 ? 26.330 8.732 -39.267 1.00 90.88 444 GLU A N 1
ATOM 3613 C CA . GLU A 1 444 ? 26.060 7.303 -39.121 1.00 90.88 444 GLU A CA 1
ATOM 3614 C C . GLU A 1 444 ? 24.559 7.046 -38.979 1.00 90.88 444 GLU A C 1
ATOM 3616 O O . GLU A 1 444 ? 23.876 7.633 -38.137 1.00 90.88 444 GLU A O 1
ATOM 3621 N N . GLN A 1 445 ? 24.048 6.088 -39.752 1.00 89.88 445 GLN A N 1
ATOM 3622 C CA . GLN A 1 445 ? 22.685 5.597 -39.578 1.00 89.88 445 GLN A CA 1
ATOM 3623 C C . GLN A 1 445 ? 22.640 4.493 -38.518 1.00 89.88 445 GLN A C 1
ATOM 3625 O O . GLN A 1 445 ? 23.504 3.611 -38.454 1.00 89.88 445 GLN A O 1
ATOM 3630 N N . ARG A 1 446 ? 21.595 4.513 -37.680 1.00 90.75 446 ARG A N 1
ATOM 3631 C CA . ARG A 1 446 ? 21.415 3.541 -36.589 1.00 90.75 446 ARG A CA 1
ATOM 3632 C C . ARG A 1 446 ? 21.393 2.109 -37.118 1.00 90.75 446 ARG A C 1
ATOM 3634 O O . ARG A 1 446 ? 21.958 1.227 -36.482 1.00 90.75 446 ARG A O 1
ATOM 3641 N N . GLU A 1 447 ? 20.747 1.881 -38.253 1.00 89.19 447 GLU A N 1
ATOM 3642 C CA . GLU A 1 447 ? 20.529 0.565 -38.857 1.00 89.19 447 GLU A CA 1
ATOM 3643 C C . GLU A 1 447 ? 21.815 -0.068 -39.400 1.00 89.19 447 GLU A C 1
ATOM 3645 O O . GLU A 1 447 ? 21.896 -1.292 -39.502 1.00 89.19 447 GLU A O 1
ATOM 3650 N N . GLU A 1 448 ? 22.810 0.754 -39.739 1.00 90.12 448 GLU A N 1
ATOM 3651 C CA . GLU A 1 448 ? 24.104 0.309 -40.265 1.00 90.12 448 GLU A CA 1
ATOM 3652 C C . GLU A 1 448 ? 25.082 -0.032 -39.139 1.00 90.12 448 GLU A C 1
ATOM 3654 O O . GLU A 1 448 ? 25.884 -0.959 -39.253 1.00 90.12 448 GLU A O 1
ATOM 3659 N N . VAL A 1 449 ? 24.996 0.710 -38.034 1.00 91.12 449 VAL A N 1
ATOM 3660 C CA . VAL A 1 449 ? 25.944 0.624 -36.923 1.00 91.12 449 VAL A CA 1
ATOM 3661 C C . VAL A 1 449 ? 25.451 -0.285 -35.804 1.00 91.12 449 VAL A C 1
ATOM 3663 O O . VAL A 1 449 ? 26.207 -1.107 -35.285 1.00 91.12 449 VAL A O 1
ATOM 3666 N N . VAL A 1 450 ? 24.202 -0.110 -35.370 1.00 92.38 450 VAL A N 1
ATOM 3667 C CA . VAL A 1 450 ? 23.671 -0.784 -34.184 1.00 92.38 450 VAL A CA 1
ATOM 3668 C C . VAL A 1 450 ? 23.187 -2.181 -34.569 1.00 92.38 450 VAL A C 1
ATOM 3670 O O . VAL A 1 450 ? 22.365 -2.313 -35.477 1.00 92.38 450 VAL A O 1
ATOM 3673 N N . PRO A 1 451 ? 23.614 -3.239 -33.852 1.00 92.06 451 PRO A N 1
ATOM 3674 C CA . PRO A 1 451 ? 23.149 -4.593 -34.101 1.00 92.06 451 PRO A CA 1
ATOM 3675 C C . PRO A 1 451 ? 21.620 -4.693 -34.168 1.00 92.06 451 PRO A C 1
ATOM 3677 O O . PRO A 1 451 ? 20.893 -4.257 -33.266 1.00 92.06 451 PRO A O 1
ATOM 3680 N N . HIS A 1 452 ? 21.128 -5.283 -35.256 1.00 90.62 452 HIS A N 1
ATOM 3681 C CA . HIS A 1 452 ? 19.698 -5.376 -35.512 1.00 90.62 452 HIS A CA 1
ATOM 3682 C C . HIS A 1 452 ? 19.016 -6.354 -34.547 1.00 90.62 452 HIS A C 1
ATOM 3684 O O . HIS A 1 452 ? 19.392 -7.523 -34.458 1.00 90.62 452 HIS A O 1
ATOM 3690 N N . LEU A 1 453 ? 17.972 -5.887 -33.861 1.00 91.12 453 LEU A N 1
ATOM 3691 C CA . LEU A 1 453 ? 17.262 -6.663 -32.851 1.00 91.12 453 LEU A CA 1
ATOM 3692 C C . LEU A 1 453 ? 15.994 -7.318 -33.412 1.00 91.12 453 LEU A C 1
ATOM 3694 O O . LEU A 1 453 ? 15.003 -6.649 -33.711 1.00 91.12 453 LEU A O 1
ATOM 3698 N N . ARG A 1 454 ? 15.968 -8.654 -33.470 1.00 92.94 454 ARG A N 1
ATOM 3699 C CA . ARG A 1 454 ? 14.784 -9.421 -33.893 1.00 92.94 454 ARG A CA 1
ATOM 3700 C C . ARG A 1 454 ? 14.051 -9.994 -32.686 1.00 92.94 454 ARG A C 1
ATOM 3702 O O . ARG A 1 454 ? 14.189 -11.168 -32.353 1.00 92.94 454 ARG A O 1
ATOM 3709 N N . LEU A 1 455 ? 13.216 -9.165 -32.055 1.00 93.75 455 LEU A N 1
ATOM 3710 C CA . LEU A 1 455 ? 12.484 -9.509 -30.825 1.00 93.75 455 LEU A CA 1
ATOM 3711 C C . LEU A 1 455 ? 11.790 -10.886 -30.867 1.00 93.75 455 LEU A C 1
ATOM 3713 O O . LEU A 1 455 ? 11.870 -11.651 -29.908 1.00 93.75 455 LEU A O 1
ATOM 3717 N N . THR A 1 456 ? 11.153 -11.239 -31.987 1.00 94.56 456 THR A N 1
ATOM 3718 C CA . THR A 1 456 ? 10.408 -12.504 -32.152 1.00 94.56 456 THR A CA 1
ATOM 3719 C C . THR A 1 456 ? 11.285 -13.759 -32.131 1.00 94.56 456 THR A C 1
ATOM 3721 O O . THR A 1 456 ? 10.778 -14.866 -31.941 1.00 94.56 456 THR A O 1
ATOM 3724 N N . ARG A 1 457 ? 12.603 -13.621 -32.315 1.00 94.88 457 ARG A N 1
ATOM 3725 C CA . ARG A 1 457 ? 13.555 -14.741 -32.285 1.00 94.88 457 ARG A CA 1
ATOM 3726 C C . ARG A 1 457 ? 14.122 -15.012 -30.897 1.00 94.88 457 ARG A C 1
ATOM 3728 O O . ARG A 1 457 ? 14.563 -16.133 -30.646 1.00 94.88 457 ARG A O 1
ATOM 3735 N N . ILE A 1 458 ? 14.054 -14.034 -29.994 1.00 95.50 458 ILE A N 1
ATOM 3736 C CA . ILE A 1 458 ? 14.554 -14.153 -28.624 1.00 95.50 458 ILE A CA 1
ATOM 3737 C C . ILE A 1 458 ? 13.749 -15.223 -27.878 1.00 95.50 458 ILE A C 1
ATOM 3739 O O . ILE A 1 458 ? 12.525 -15.147 -27.758 1.00 95.50 458 ILE A O 1
ATOM 3743 N N . LYS A 1 459 ? 14.445 -16.224 -27.345 1.00 94.75 459 LYS A N 1
ATOM 3744 C CA . LYS A 1 459 ? 13.882 -17.287 -26.511 1.00 94.75 459 LYS A CA 1
ATOM 3745 C C . LYS A 1 459 ? 14.075 -16.971 -25.033 1.00 94.75 459 LYS A C 1
ATOM 3747 O O . LYS A 1 459 ? 15.143 -16.545 -24.614 1.00 94.75 459 LYS A O 1
ATOM 3752 N N . ASP A 1 460 ? 13.052 -17.217 -24.229 1.00 95.25 460 ASP A N 1
ATOM 3753 C CA . ASP A 1 460 ? 13.103 -17.061 -22.775 1.00 95.25 460 ASP A CA 1
ATOM 3754 C C . ASP A 1 460 ? 12.645 -18.374 -22.119 1.00 95.25 460 ASP A C 1
ATOM 3756 O O . ASP A 1 460 ? 11.774 -19.073 -22.641 1.00 95.25 460 ASP A O 1
ATOM 3760 N N . ASN A 1 461 ? 13.262 -18.750 -21.000 1.00 91.19 461 ASN A N 1
ATOM 3761 C CA . ASN A 1 461 ? 12.816 -19.845 -20.148 1.00 91.19 461 ASN A CA 1
ATOM 3762 C C . ASN A 1 461 ? 12.359 -19.278 -18.797 1.00 91.19 461 ASN A C 1
ATOM 3764 O O . ASN A 1 461 ? 13.163 -18.995 -17.904 1.00 91.19 461 ASN A O 1
ATOM 3768 N N . ALA A 1 462 ? 11.045 -19.135 -18.625 1.00 85.25 462 ALA A N 1
ATOM 3769 C CA . ALA A 1 462 ? 10.459 -18.624 -17.388 1.00 85.25 462 ALA A CA 1
ATOM 3770 C C . ALA A 1 462 ? 10.688 -19.543 -16.171 1.00 85.25 462 ALA A C 1
ATOM 3772 O O . ALA A 1 462 ? 10.674 -19.057 -15.040 1.00 85.25 462 ALA A O 1
ATOM 3773 N N . ALA A 1 463 ? 10.921 -20.842 -16.391 1.00 84.25 463 ALA A N 1
ATOM 3774 C CA . ALA A 1 463 ? 11.140 -21.818 -15.324 1.00 84.25 463 ALA A CA 1
ATOM 3775 C C . ALA A 1 463 ? 12.564 -21.776 -14.747 1.00 84.25 463 ALA A C 1
ATOM 3777 O O . ALA A 1 463 ? 12.789 -22.277 -13.647 1.00 84.25 463 ALA A O 1
ATOM 3778 N N . GLU A 1 464 ? 13.517 -21.165 -15.455 1.00 86.19 464 GLU A N 1
ATOM 3779 C CA . GLU A 1 464 ? 14.896 -21.075 -14.988 1.00 86.19 464 GLU A CA 1
ATOM 3780 C C . GLU A 1 464 ? 15.011 -20.118 -13.794 1.00 86.19 464 GLU A C 1
ATOM 3782 O O . GLU A 1 464 ? 14.521 -18.978 -13.823 1.00 86.19 464 GLU A O 1
ATOM 3787 N N . ASN A 1 465 ? 15.666 -20.595 -12.735 1.00 83.75 465 ASN A N 1
ATOM 3788 C CA . ASN A 1 465 ? 15.759 -19.948 -11.429 1.00 83.75 465 ASN A CA 1
ATOM 3789 C C . ASN A 1 465 ? 17.207 -19.687 -10.982 1.00 83.75 465 ASN A C 1
ATOM 3791 O O . ASN A 1 465 ? 17.408 -19.093 -9.921 1.00 83.75 465 ASN A O 1
ATOM 3795 N N . CYS A 1 466 ? 18.204 -20.050 -11.796 1.00 84.25 466 CYS A N 1
ATOM 3796 C CA . CYS A 1 466 ? 19.607 -19.797 -11.498 1.00 84.25 466 CYS A CA 1
ATOM 3797 C C . CYS A 1 466 ? 19.865 -18.305 -11.248 1.00 84.25 466 CYS A C 1
ATOM 3799 O O . CYS A 1 466 ? 19.402 -17.435 -11.992 1.00 84.25 466 CYS A O 1
ATOM 3801 N N . LYS A 1 467 ? 20.632 -17.999 -10.198 1.00 85.50 467 LYS A N 1
ATOM 3802 C CA . LYS A 1 467 ? 21.045 -16.629 -9.868 1.00 85.50 467 LYS A CA 1
ATOM 3803 C C . LYS A 1 467 ? 21.829 -16.025 -11.039 1.00 85.50 467 LYS A C 1
ATOM 3805 O O . LYS A 1 467 ? 22.748 -16.649 -11.554 1.00 85.50 467 LYS A O 1
ATOM 3810 N N . GLY A 1 468 ? 21.491 -14.796 -11.420 1.00 83.69 468 GLY A N 1
ATOM 3811 C CA . GLY A 1 468 ? 22.108 -14.098 -12.551 1.00 83.69 468 GLY A CA 1
ATOM 3812 C C . GLY A 1 468 ? 21.476 -14.412 -13.911 1.00 83.69 468 GLY A C 1
ATOM 3813 O O . GLY A 1 468 ? 21.859 -13.794 -14.901 1.00 83.69 468 GLY A O 1
ATOM 3814 N N . TRP A 1 469 ? 20.485 -15.305 -13.975 1.00 90.06 469 TRP A N 1
ATOM 3815 C CA . TRP A 1 469 ? 19.828 -15.663 -15.229 1.00 90.06 469 TRP A CA 1
ATOM 3816 C C . TRP A 1 469 ? 18.828 -14.595 -15.710 1.00 90.06 469 TRP A C 1
ATOM 3818 O O . TRP A 1 469 ? 17.981 -14.118 -14.948 1.00 90.06 469 TRP A O 1
ATOM 3828 N N . SER A 1 470 ? 18.890 -14.280 -17.003 1.00 91.75 470 SER A N 1
ATOM 3829 C CA . SER A 1 470 ? 17.875 -13.596 -17.819 1.00 91.75 470 SER A CA 1
ATOM 3830 C C . SER A 1 470 ? 17.904 -14.184 -19.240 1.00 91.75 470 SER A C 1
ATOM 3832 O O . SER A 1 470 ? 18.821 -14.941 -19.569 1.00 91.75 470 SER A O 1
ATOM 3834 N N . PHE A 1 471 ? 16.964 -13.810 -20.116 1.00 94.00 471 PHE A N 1
ATOM 3835 C CA . PHE A 1 471 ? 16.983 -14.264 -21.516 1.00 94.00 471 PHE A CA 1
ATOM 3836 C C . PHE A 1 471 ? 18.263 -13.849 -22.267 1.00 94.00 471 PHE A C 1
ATOM 3838 O O . PHE A 1 471 ? 18.622 -14.482 -23.256 1.00 94.00 471 PHE A O 1
ATOM 3845 N N . LEU A 1 472 ? 19.001 -12.842 -21.782 1.00 92.00 472 LEU A N 1
ATOM 3846 C CA . LEU A 1 472 ? 20.307 -12.460 -22.335 1.00 92.00 472 LEU A CA 1
ATOM 3847 C C . LEU A 1 472 ? 21.393 -13.525 -22.109 1.00 92.00 472 LEU A C 1
ATOM 3849 O O . LEU A 1 472 ? 22.383 -13.551 -22.832 1.00 92.00 472 LEU A O 1
ATOM 3853 N N . GLN A 1 473 ? 21.233 -14.389 -21.101 1.00 90.75 473 GLN A N 1
ATOM 3854 C CA . GLN A 1 473 ? 22.153 -15.494 -20.804 1.00 90.75 473 GLN A CA 1
ATOM 3855 C C . GLN A 1 473 ? 21.691 -16.824 -21.420 1.00 90.75 473 GLN A C 1
ATOM 3857 O O . GLN A 1 473 ? 22.373 -17.839 -21.267 1.00 90.75 473 GLN A O 1
ATOM 3862 N N . ASP A 1 474 ? 20.546 -16.851 -22.107 1.00 92.56 474 ASP A N 1
ATOM 3863 C CA . ASP A 1 474 ? 20.056 -18.069 -22.742 1.00 92.56 474 ASP A CA 1
ATOM 3864 C C . ASP A 1 474 ? 20.950 -18.448 -23.929 1.00 92.56 474 ASP A C 1
ATOM 3866 O O . ASP A 1 474 ? 21.121 -17.690 -24.886 1.00 92.56 474 ASP A O 1
ATOM 3870 N N . SER A 1 475 ? 21.503 -19.660 -23.883 1.00 91.50 475 SER A N 1
ATOM 3871 C CA . SER A 1 475 ? 22.389 -20.185 -24.926 1.00 91.50 475 SER A CA 1
ATOM 3872 C C . SER A 1 475 ? 21.767 -20.196 -26.330 1.00 91.50 475 SER A C 1
ATOM 3874 O O . SER A 1 475 ? 22.506 -20.125 -27.313 1.00 91.50 475 SER A O 1
ATOM 3876 N N . ARG A 1 476 ? 20.431 -20.235 -26.435 1.00 93.62 476 ARG A N 1
ATOM 3877 C CA . ARG A 1 476 ? 19.688 -20.205 -27.704 1.00 93.62 476 ARG A CA 1
ATOM 3878 C C . ARG A 1 476 ? 19.707 -18.828 -28.370 1.00 93.62 476 ARG A C 1
ATOM 3880 O O . ARG A 1 476 ? 19.497 -18.745 -29.573 1.00 93.62 476 ARG A O 1
ATOM 3887 N N . ASN A 1 477 ? 20.010 -17.769 -27.618 1.00 93.75 477 ASN A N 1
ATOM 3888 C CA . ASN A 1 477 ? 19.998 -16.389 -28.105 1.00 93.75 477 ASN A CA 1
ATOM 3889 C C . ASN A 1 477 ? 21.379 -15.862 -28.510 1.00 93.75 477 ASN A C 1
ATOM 3891 O O . ASN A 1 477 ? 21.515 -14.680 -28.806 1.00 93.75 477 ASN A O 1
ATOM 3895 N N . LYS A 1 478 ? 22.416 -16.711 -28.549 1.00 89.75 478 LYS A N 1
ATOM 3896 C CA . LYS A 1 478 ? 23.789 -16.289 -28.886 1.00 89.75 478 LYS A CA 1
ATOM 3897 C C . LYS A 1 478 ? 23.891 -15.525 -30.212 1.00 89.75 478 LYS A C 1
ATOM 3899 O O . LYS A 1 478 ? 24.695 -14.609 -30.311 1.00 89.75 478 LYS A O 1
ATOM 3904 N N . GLN A 1 479 ? 23.093 -15.900 -31.214 1.00 89.00 479 GLN A N 1
ATOM 3905 C CA . GLN A 1 479 ? 23.071 -15.226 -32.519 1.00 89.00 479 GLN A CA 1
ATOM 3906 C C . GLN A 1 479 ? 22.302 -13.899 -32.502 1.00 89.00 479 GLN A C 1
ATOM 3908 O O . GLN A 1 479 ? 22.602 -13.019 -33.298 1.00 89.00 479 GLN A O 1
ATOM 3913 N N . GLU A 1 480 ? 21.327 -13.752 -31.603 1.00 90.25 480 GLU A N 1
ATOM 3914 C CA . GLU A 1 480 ? 20.512 -12.537 -31.474 1.00 90.25 480 GLU A CA 1
ATOM 3915 C C . GLU A 1 480 ? 21.214 -11.465 -30.623 1.00 90.25 480 GLU A C 1
ATOM 3917 O O . GLU A 1 480 ? 20.875 -10.290 -30.715 1.00 90.25 480 GLU A O 1
ATOM 3922 N N . PHE A 1 481 ? 22.215 -11.860 -29.826 1.00 91.12 481 PHE A N 1
ATOM 3923 C CA . PHE A 1 481 ? 23.028 -10.967 -28.997 1.00 91.12 481 PHE A CA 1
ATOM 3924 C C . PHE A 1 481 ? 24.534 -11.049 -29.341 1.00 91.12 481 PHE A C 1
ATOM 3926 O O . PHE A 1 481 ? 25.337 -11.455 -28.488 1.00 91.12 481 PHE A O 1
ATOM 3933 N N . PRO A 1 482 ? 24.948 -10.689 -30.576 1.00 82.38 482 PRO A N 1
ATOM 3934 C CA . PRO A 1 482 ? 26.359 -10.661 -30.971 1.00 82.38 482 PRO A CA 1
ATOM 3935 C C . PRO A 1 482 ? 27.178 -9.701 -30.095 1.00 82.38 482 PRO A C 1
ATOM 3937 O O . PRO A 1 482 ? 26.657 -8.721 -29.567 1.00 82.38 482 PRO A O 1
ATOM 3940 N N . ASP A 1 483 ? 28.463 -10.015 -29.892 1.00 74.25 483 ASP A N 1
ATOM 3941 C CA . ASP A 1 483 ? 29.407 -9.267 -29.035 1.00 74.25 483 ASP A CA 1
ATOM 3942 C C . ASP A 1 483 ? 29.010 -9.097 -27.553 1.00 74.25 483 ASP A C 1
ATOM 3944 O O . ASP A 1 483 ? 29.720 -8.452 -26.767 1.00 74.25 483 ASP A O 1
ATOM 3948 N N . GLY A 1 484 ? 27.922 -9.756 -27.140 1.00 69.25 484 GLY A N 1
ATOM 3949 C CA . GLY A 1 484 ? 27.456 -9.844 -25.765 1.00 69.25 484 GLY A CA 1
ATOM 3950 C C . GLY A 1 484 ? 27.321 -8.477 -25.093 1.00 69.25 484 GLY A C 1
ATOM 3951 O O . GLY A 1 484 ? 26.736 -7.545 -25.630 1.00 69.25 484 GLY A O 1
ATOM 3952 N N . GLN A 1 485 ? 27.878 -8.373 -23.886 1.00 74.75 485 GLN A N 1
ATOM 3953 C CA . GLN A 1 485 ? 27.783 -7.210 -22.996 1.00 74.75 485 GLN A CA 1
ATOM 3954 C C . GLN A 1 485 ? 28.849 -6.126 -23.247 1.00 74.75 485 GLN A C 1
ATOM 3956 O O . GLN A 1 485 ? 28.955 -5.181 -22.469 1.00 74.75 485 GLN A O 1
ATOM 3961 N N . ARG A 1 486 ? 29.696 -6.267 -24.277 1.00 85.75 486 ARG A N 1
ATOM 3962 C CA . ARG A 1 486 ? 30.851 -5.371 -24.492 1.00 85.75 486 ARG A CA 1
ATOM 3963 C C . ARG A 1 486 ? 30.770 -4.536 -25.761 1.00 85.75 486 ARG A C 1
ATOM 3965 O O . ARG A 1 486 ? 31.675 -3.742 -25.984 1.00 85.75 486 ARG A O 1
ATOM 3972 N N . TRP A 1 487 ? 29.723 -4.691 -26.565 1.00 92.19 487 TRP A N 1
ATOM 3973 C CA . TRP A 1 487 ? 29.617 -4.043 -27.873 1.00 92.19 487 TRP A CA 1
ATOM 3974 C C . TRP A 1 487 ? 29.835 -2.521 -27.815 1.00 92.19 487 TRP A C 1
ATOM 3976 O O . TRP A 1 487 ? 30.723 -2.013 -28.490 1.00 92.19 487 TRP A O 1
ATOM 3986 N N . LEU A 1 488 ? 29.118 -1.801 -26.943 1.00 91.25 488 LEU A N 1
ATOM 3987 C CA . LEU A 1 488 ? 29.230 -0.337 -26.871 1.00 91.25 488 LEU A CA 1
ATOM 3988 C C . LEU A 1 488 ? 30.589 0.122 -26.312 1.00 91.25 488 LEU A C 1
ATOM 3990 O O . LEU A 1 488 ? 31.130 1.133 -26.748 1.00 91.25 488 LEU A O 1
ATOM 3994 N N . LEU A 1 489 ? 31.182 -0.661 -25.401 1.00 89.62 489 LEU A N 1
ATOM 3995 C CA . LEU A 1 489 ? 32.539 -0.405 -24.915 1.00 89.62 489 LEU A CA 1
ATOM 3996 C C . LEU A 1 489 ? 33.578 -0.605 -26.026 1.00 89.62 489 LEU A C 1
ATOM 3998 O O . LEU A 1 489 ? 34.467 0.224 -26.165 1.00 89.62 489 LEU A O 1
ATOM 4002 N N . LYS A 1 490 ? 33.467 -1.681 -26.818 1.00 89.88 490 LYS A N 1
ATOM 4003 C CA . LYS A 1 490 ? 34.333 -1.905 -27.984 1.00 89.88 490 LYS A CA 1
ATOM 4004 C C . LYS A 1 490 ? 34.184 -0.765 -28.979 1.00 89.88 490 LYS A C 1
ATOM 4006 O O . LYS A 1 490 ? 35.177 -0.155 -29.327 1.00 89.88 490 LYS A O 1
ATOM 4011 N N . ARG A 1 491 ? 32.950 -0.391 -29.329 1.00 90.56 491 ARG A N 1
ATOM 4012 C CA . ARG A 1 491 ? 32.679 0.741 -30.220 1.00 90.56 491 ARG A CA 1
ATOM 4013 C C . ARG A 1 491 ? 33.363 2.022 -29.743 1.00 90.56 491 ARG A C 1
ATOM 4015 O O . ARG A 1 491 ? 34.037 2.665 -30.539 1.00 90.56 491 ARG A O 1
ATOM 4022 N N . LEU A 1 492 ? 33.228 2.367 -28.463 1.00 91.00 492 LEU A N 1
ATOM 4023 C CA . LEU A 1 492 ? 33.917 3.520 -27.880 1.00 91.00 492 LEU A CA 1
ATOM 4024 C C . LEU A 1 492 ? 35.437 3.403 -28.029 1.00 91.00 492 LEU A C 1
ATOM 4026 O O . LEU A 1 492 ? 36.088 4.376 -28.385 1.00 91.00 492 LEU A O 1
ATOM 4030 N N . LEU A 1 493 ? 35.999 2.221 -27.769 1.00 88.94 493 LEU A N 1
ATOM 4031 C CA . LEU A 1 493 ? 37.437 1.974 -27.849 1.00 88.94 493 LEU A CA 1
ATOM 4032 C C . LEU A 1 493 ? 37.968 1.828 -29.278 1.00 88.94 493 LEU A C 1
ATOM 4034 O O . LEU A 1 493 ? 39.156 2.039 -29.475 1.00 88.94 493 LEU A O 1
ATOM 4038 N N . ASP A 1 494 ? 37.143 1.492 -30.263 1.00 88.44 494 ASP A N 1
ATOM 4039 C CA . ASP A 1 494 ? 37.557 1.294 -31.655 1.00 88.44 494 ASP A CA 1
ATOM 4040 C C . ASP A 1 494 ? 37.490 2.613 -32.447 1.00 88.44 494 ASP A C 1
ATOM 4042 O O . ASP A 1 494 ? 38.317 2.847 -33.331 1.00 88.44 494 ASP A O 1
ATOM 4046 N N . ASN A 1 495 ? 36.595 3.531 -32.066 1.00 89.69 495 ASN A N 1
ATOM 4047 C CA . ASN A 1 495 ? 36.432 4.842 -32.701 1.00 89.69 495 ASN A CA 1
ATOM 4048 C C . ASN A 1 495 ? 37.318 5.914 -32.055 1.00 89.69 495 ASN A C 1
ATOM 4050 O O . ASN A 1 495 ? 37.200 6.194 -30.866 1.00 89.69 495 ASN A O 1
ATOM 4054 N N . GLU A 1 496 ? 38.171 6.561 -32.851 1.00 88.62 496 GLU A N 1
ATOM 4055 C CA . GLU A 1 496 ? 39.131 7.562 -32.361 1.00 88.62 496 GLU A CA 1
ATOM 4056 C C . GLU A 1 496 ? 38.464 8.758 -31.681 1.00 88.62 496 GLU A C 1
ATOM 4058 O O . GLU A 1 496 ? 38.808 9.083 -30.550 1.00 88.62 496 GLU A O 1
ATOM 4063 N N . TRP A 1 497 ? 37.428 9.323 -32.300 1.00 89.44 497 TRP A N 1
ATOM 4064 C CA . TRP A 1 497 ? 36.703 10.468 -31.749 1.00 89.44 497 TRP A CA 1
ATOM 4065 C C . TRP A 1 497 ? 36.011 10.158 -30.407 1.00 89.44 497 TRP A C 1
ATOM 4067 O O . TRP A 1 497 ? 36.006 10.994 -29.507 1.00 89.44 497 TRP A O 1
ATOM 4077 N N . LEU A 1 498 ? 35.480 8.939 -30.234 1.00 90.75 498 LEU A N 1
ATOM 4078 C CA . LEU A 1 498 ? 34.886 8.501 -28.965 1.00 90.75 498 LEU A CA 1
ATOM 4079 C C . LEU A 1 498 ? 35.942 8.231 -27.899 1.00 90.75 498 LEU A C 1
ATOM 4081 O O . LEU A 1 498 ? 35.717 8.539 -26.725 1.00 90.75 498 LEU A O 1
ATOM 4085 N N . ARG A 1 499 ? 37.092 7.666 -28.287 1.00 89.94 499 ARG A N 1
ATOM 4086 C CA . ARG A 1 499 ? 38.231 7.515 -27.378 1.00 89.94 499 ARG A CA 1
ATOM 4087 C C . ARG A 1 499 ? 38.685 8.872 -26.862 1.00 89.94 499 ARG A C 1
ATOM 4089 O O . ARG A 1 499 ? 38.829 8.997 -25.654 1.00 89.94 499 ARG A O 1
ATOM 4096 N N . ASP A 1 500 ? 38.853 9.860 -27.734 1.00 86.31 500 ASP A N 1
ATOM 4097 C CA . ASP A 1 500 ? 39.299 11.204 -27.350 1.00 86.31 500 ASP A CA 1
ATOM 4098 C C . ASP A 1 500 ? 38.287 11.911 -26.435 1.00 86.31 500 ASP A C 1
ATOM 4100 O O . ASP A 1 500 ? 38.667 12.613 -25.496 1.00 86.31 500 ASP A O 1
ATOM 4104 N N . GLU A 1 501 ? 36.988 11.684 -26.656 1.00 88.31 501 GLU A N 1
ATOM 4105 C CA . GLU A 1 501 ? 35.928 12.226 -25.804 1.00 88.31 501 GLU A CA 1
ATOM 4106 C C . GLU A 1 501 ? 35.913 11.569 -24.410 1.00 88.31 501 GLU A C 1
ATOM 4108 O O . GLU A 1 501 ? 35.854 12.263 -23.390 1.00 88.31 501 GLU A O 1
ATOM 4113 N N . PHE A 1 502 ? 35.977 10.236 -24.335 1.00 87.88 502 PHE A N 1
ATOM 4114 C CA . PHE A 1 502 ? 35.745 9.487 -23.093 1.00 87.88 502 PHE A CA 1
ATOM 4115 C C . PHE A 1 502 ? 37.009 9.084 -22.328 1.00 87.88 502 PHE A C 1
ATOM 4117 O O . PHE A 1 502 ? 36.917 8.807 -21.128 1.00 87.88 502 PHE A O 1
ATOM 4124 N N . VAL A 1 503 ? 38.172 9.029 -22.975 1.00 85.44 503 VAL A N 1
ATOM 4125 C CA . VAL A 1 503 ? 39.422 8.505 -22.413 1.00 85.44 503 VAL A CA 1
ATOM 4126 C C . VAL A 1 503 ? 40.552 9.512 -22.608 1.00 85.44 503 VAL A C 1
ATOM 4128 O O . VAL A 1 503 ? 40.856 9.963 -23.701 1.00 85.44 503 VAL A O 1
ATOM 4131 N N . GLN A 1 504 ? 41.237 9.827 -21.518 1.00 79.69 504 GLN A N 1
ATOM 4132 C CA . GLN A 1 504 ? 42.392 10.710 -21.478 1.00 79.69 504 GLN A CA 1
ATOM 4133 C C . GLN A 1 504 ? 43.623 9.921 -21.026 1.00 79.69 504 GLN A C 1
ATOM 4135 O O . GLN A 1 504 ? 43.553 9.088 -20.121 1.00 79.69 504 GLN A O 1
ATOM 4140 N N . ALA A 1 505 ? 44.787 10.205 -21.607 1.00 72.88 505 ALA A N 1
ATOM 4141 C CA . ALA A 1 505 ? 46.048 9.689 -21.085 1.00 72.88 505 ALA A CA 1
ATOM 4142 C C . ALA A 1 505 ? 46.497 10.543 -19.886 1.00 72.88 505 ALA A C 1
ATOM 4144 O O . ALA A 1 505 ? 46.767 11.733 -20.039 1.00 72.88 505 ALA A O 1
ATOM 4145 N N . LYS A 1 506 ? 46.606 9.949 -18.689 1.00 64.25 506 LYS A N 1
ATOM 4146 C CA . LYS A 1 506 ? 47.133 10.628 -17.490 1.00 64.25 506 LYS A CA 1
ATOM 4147 C C . LYS A 1 506 ? 48.526 10.123 -17.099 1.00 64.25 506 LYS A C 1
ATOM 4149 O O . LYS A 1 506 ? 48.776 8.919 -17.007 1.00 64.25 506 LYS A O 1
ATOM 4154 N N . GLY A 1 507 ? 49.400 11.078 -16.772 1.00 58.88 507 GLY A N 1
ATOM 4155 C CA . GLY A 1 507 ? 50.739 10.856 -16.214 1.00 58.88 507 GLY A CA 1
ATOM 4156 C C . GLY A 1 507 ? 51.804 10.419 -17.229 1.00 58.88 507 GLY A C 1
ATOM 4157 O O . GLY A 1 507 ? 51.508 10.117 -18.381 1.00 58.88 507 GLY A O 1
ATOM 4158 N N . VAL A 1 508 ? 53.059 10.351 -16.767 1.00 57.22 508 VAL A N 1
ATOM 4159 C CA . VAL A 1 508 ? 54.251 10.015 -17.581 1.00 57.22 508 VAL A CA 1
ATOM 4160 C C . VAL A 1 508 ? 54.145 8.622 -18.226 1.00 57.22 508 VAL A C 1
ATOM 4162 O O . VAL A 1 508 ? 54.618 8.413 -19.337 1.00 57.22 508 VAL A O 1
ATOM 4165 N N . ASN A 1 509 ? 53.431 7.694 -17.578 1.00 61.75 509 ASN A N 1
ATOM 4166 C CA . ASN A 1 509 ? 53.224 6.322 -18.056 1.00 61.75 509 ASN A CA 1
ATOM 4167 C C . ASN A 1 509 ? 51.989 6.152 -18.967 1.00 61.75 509 ASN A C 1
ATOM 4169 O O . ASN A 1 509 ? 51.601 5.015 -19.226 1.00 61.75 509 ASN A O 1
ATOM 4173 N N . LYS A 1 510 ? 51.334 7.246 -19.401 1.00 62.03 510 LYS A N 1
ATOM 4174 C CA . LYS A 1 510 ? 50.120 7.241 -20.248 1.00 62.03 510 LYS A CA 1
ATOM 4175 C C . LYS A 1 510 ? 49.051 6.233 -19.790 1.00 62.03 510 LYS A C 1
ATOM 4177 O O . LYS A 1 510 ? 48.536 5.452 -20.588 1.00 62.03 510 LYS A O 1
ATOM 4182 N N . ARG A 1 511 ? 48.701 6.219 -18.498 1.00 65.12 511 ARG A N 1
ATOM 4183 C CA . ARG A 1 511 ? 47.605 5.355 -18.027 1.00 65.12 511 ARG A CA 1
ATOM 4184 C C . ARG A 1 511 ? 46.275 5.915 -18.524 1.00 65.12 511 ARG A C 1
ATOM 4186 O O . ARG A 1 511 ? 46.037 7.116 -18.402 1.00 65.12 511 ARG A O 1
ATOM 4193 N N . ALA A 1 512 ? 45.423 5.045 -19.063 1.00 69.94 512 ALA A N 1
ATOM 4194 C CA . ALA A 1 512 ? 44.074 5.415 -19.472 1.00 69.94 512 ALA A CA 1
ATOM 4195 C C . ALA A 1 512 ? 43.272 5.873 -18.245 1.00 69.94 512 ALA A C 1
ATOM 4197 O O . ALA A 1 512 ? 43.137 5.135 -17.268 1.00 69.94 512 ALA A O 1
ATOM 4198 N N . ALA A 1 513 ? 42.766 7.098 -18.296 1.00 77.62 513 ALA A N 1
ATOM 4199 C CA . ALA A 1 513 ? 41.866 7.678 -17.317 1.00 77.62 513 ALA A CA 1
ATOM 4200 C C . ALA A 1 513 ? 40.578 8.094 -18.024 1.00 77.62 513 ALA A C 1
ATOM 4202 O O . ALA A 1 513 ? 40.622 8.651 -19.114 1.00 77.62 513 ALA A O 1
ATOM 4203 N N . TRP A 1 514 ? 39.428 7.841 -17.411 1.00 82.56 514 TRP A N 1
ATOM 4204 C CA . TRP A 1 514 ? 38.153 8.269 -17.979 1.00 82.56 514 TRP A CA 1
ATOM 4205 C C . TRP A 1 514 ? 37.970 9.779 -17.828 1.00 82.56 514 TRP A C 1
ATOM 4207 O O . TRP A 1 514 ? 38.394 10.371 -16.832 1.00 82.56 514 TRP A O 1
ATOM 4217 N N . ASN A 1 515 ? 37.353 10.395 -18.831 1.00 82.94 515 ASN A N 1
ATOM 4218 C CA . ASN A 1 515 ? 37.025 11.811 -18.828 1.00 82.94 515 ASN A CA 1
ATOM 4219 C C . ASN A 1 515 ? 35.999 12.111 -17.717 1.00 82.94 515 ASN A C 1
ATOM 4221 O O . ASN A 1 515 ? 34.958 11.455 -17.616 1.00 82.94 515 ASN A O 1
ATOM 4225 N N . ASN A 1 516 ? 36.305 13.119 -16.896 1.00 81.38 516 ASN A N 1
ATOM 4226 C CA . ASN A 1 516 ? 35.498 13.521 -15.743 1.00 81.38 516 ASN A CA 1
ATOM 4227 C C . ASN A 1 516 ? 34.174 14.213 -16.114 1.00 81.38 516 ASN A C 1
ATOM 4229 O O . ASN A 1 516 ? 33.330 14.363 -15.237 1.00 81.38 516 ASN A O 1
ATOM 4233 N N . ASP A 1 517 ? 33.970 14.596 -17.376 1.00 86.31 517 ASP A N 1
ATOM 4234 C CA . ASP A 1 517 ? 32.756 15.260 -17.860 1.00 86.31 517 ASP A CA 1
ATOM 4235 C C . ASP A 1 517 ? 31.909 14.336 -18.745 1.00 86.31 517 ASP A C 1
ATOM 4237 O O . ASP A 1 517 ? 30.699 14.211 -18.529 1.00 86.31 517 ASP A O 1
ATOM 4241 N N . ALA A 1 518 ? 32.537 13.630 -19.693 1.00 89.38 518 ALA A N 1
ATOM 4242 C CA . ALA A 1 518 ? 31.833 12.785 -20.663 1.00 89.38 518 ALA A CA 1
ATOM 4243 C C . ALA A 1 518 ? 31.119 11.592 -20.003 1.00 89.38 518 ALA A C 1
ATOM 4245 O O . ALA A 1 518 ? 29.944 11.330 -20.277 1.00 89.38 518 ALA A O 1
ATOM 4246 N N . ALA A 1 519 ? 31.785 10.895 -19.072 1.00 86.44 519 ALA A N 1
ATOM 4247 C CA . ALA A 1 519 ? 31.177 9.759 -18.381 1.00 86.44 519 ALA A CA 1
ATOM 4248 C C . ALA A 1 519 ? 29.977 10.186 -17.503 1.00 86.44 519 ALA A C 1
ATOM 4250 O O . ALA A 1 519 ? 28.910 9.580 -17.640 1.00 86.44 519 ALA A O 1
ATOM 4251 N N . PRO A 1 520 ? 30.057 11.241 -16.661 1.00 88.12 520 PRO A N 1
ATOM 4252 C CA . PRO A 1 520 ? 28.876 11.762 -15.968 1.00 88.12 520 PRO A CA 1
ATOM 4253 C C . PRO A 1 520 ? 27.775 12.287 -16.893 1.00 88.12 520 PRO A C 1
ATOM 4255 O O . PRO A 1 520 ? 26.596 12.108 -16.584 1.00 88.12 520 PRO A O 1
ATOM 4258 N N . ASP A 1 521 ? 28.117 12.925 -18.018 1.00 91.12 521 ASP A N 1
ATOM 4259 C CA . ASP A 1 521 ? 27.127 13.369 -19.008 1.00 91.12 521 ASP A CA 1
ATOM 4260 C C . ASP A 1 521 ? 26.336 12.199 -19.594 1.00 91.12 521 ASP A C 1
ATOM 4262 O O . ASP A 1 521 ? 25.103 12.243 -19.651 1.00 91.12 521 ASP A O 1
ATOM 4266 N N . TYR A 1 522 ? 27.027 11.110 -19.920 1.00 92.12 522 TYR A N 1
ATOM 4267 C CA . TYR A 1 522 ? 26.399 9.885 -20.390 1.00 92.12 522 TYR A CA 1
ATOM 4268 C C . TYR A 1 522 ? 25.443 9.284 -19.343 1.00 92.12 522 TYR A C 1
ATOM 4270 O O . TYR A 1 522 ? 24.299 8.958 -19.665 1.00 92.12 522 TYR A O 1
ATOM 4278 N N . ILE A 1 523 ? 25.842 9.232 -18.064 1.00 87.75 523 ILE A N 1
ATOM 4279 C CA . ILE A 1 523 ? 24.952 8.796 -16.969 1.00 87.75 523 ILE A CA 1
ATOM 4280 C C . ILE A 1 523 ? 23.710 9.698 -16.859 1.00 87.75 523 ILE A C 1
ATOM 4282 O O . ILE A 1 523 ? 22.595 9.192 -16.714 1.00 87.75 523 ILE A O 1
ATOM 4286 N N . ARG A 1 524 ? 23.855 11.022 -17.019 1.00 88.62 524 ARG A N 1
ATOM 4287 C CA . ARG A 1 524 ? 22.710 11.955 -17.040 1.00 88.62 524 ARG A CA 1
ATOM 4288 C C . ARG A 1 524 ? 21.756 11.685 -18.210 1.00 88.62 524 ARG A C 1
ATOM 4290 O O . ARG A 1 524 ? 20.540 11.801 -18.033 1.00 88.62 524 ARG A O 1
ATOM 4297 N N . LYS A 1 525 ? 22.268 11.321 -19.392 1.00 93.12 525 LYS A N 1
ATOM 4298 C CA . LYS A 1 525 ? 21.443 10.916 -20.550 1.00 93.12 525 LYS A CA 1
ATOM 4299 C C . LYS A 1 525 ? 20.652 9.637 -20.247 1.00 93.12 525 LYS A C 1
ATOM 4301 O O . LYS A 1 525 ? 19.451 9.585 -20.516 1.00 93.12 525 LYS A O 1
ATOM 4306 N N . ILE A 1 526 ? 21.274 8.654 -19.592 1.00 90.81 526 ILE A N 1
ATOM 4307 C CA . ILE A 1 526 ? 20.605 7.413 -19.162 1.00 90.81 526 ILE A CA 1
ATOM 4308 C C . ILE A 1 526 ? 19.501 7.696 -18.148 1.00 90.81 526 ILE A C 1
ATOM 4310 O O . ILE A 1 526 ? 18.409 7.149 -18.276 1.00 90.81 526 ILE A O 1
ATOM 4314 N N . ASP A 1 527 ? 19.741 8.564 -17.165 1.00 87.81 527 ASP A N 1
ATOM 4315 C CA . ASP A 1 527 ? 18.722 8.916 -16.172 1.00 87.81 527 ASP A CA 1
ATOM 4316 C C . ASP A 1 527 ? 17.479 9.538 -16.823 1.00 87.81 527 ASP A C 1
ATOM 4318 O O . ASP A 1 527 ? 16.353 9.246 -16.411 1.00 87.81 527 ASP A O 1
ATOM 4322 N N . ARG A 1 528 ? 17.660 10.366 -17.861 1.00 89.88 528 ARG A N 1
ATOM 4323 C CA . ARG A 1 528 ? 16.549 10.921 -18.654 1.00 89.88 528 ARG A CA 1
ATOM 4324 C C . ARG A 1 528 ? 15.809 9.825 -19.419 1.00 89.88 528 ARG A C 1
ATOM 4326 O O . ARG A 1 528 ? 14.582 9.762 -19.347 1.00 89.88 528 ARG A O 1
ATOM 4333 N N . PHE A 1 529 ? 16.545 8.937 -20.089 1.00 93.94 529 PHE A N 1
ATOM 4334 C CA . PHE A 1 529 ? 15.973 7.793 -20.801 1.00 93.94 529 PHE A CA 1
ATOM 4335 C C . PHE A 1 529 ? 15.173 6.877 -19.864 1.00 93.94 529 PHE A C 1
ATOM 4337 O O . PHE A 1 529 ? 14.021 6.561 -20.148 1.00 93.94 529 PHE A O 1
ATOM 4344 N N . LEU A 1 530 ? 15.727 6.505 -18.707 1.00 91.25 530 LEU A N 1
ATOM 4345 C CA . LEU A 1 530 ? 15.068 5.628 -17.738 1.00 91.25 530 LEU A CA 1
ATOM 4346 C C . LEU A 1 530 ? 13.824 6.259 -17.111 1.00 91.25 530 LEU A C 1
ATOM 4348 O O . LEU A 1 530 ? 12.853 5.548 -16.854 1.00 91.25 530 LEU A O 1
ATOM 4352 N N . GLN A 1 531 ? 13.814 7.577 -16.888 1.00 89.19 531 GLN A N 1
ATOM 4353 C CA . GLN A 1 531 ? 12.614 8.285 -16.430 1.00 89.19 531 GLN A CA 1
ATOM 4354 C C . GLN A 1 531 ? 11.476 8.202 -17.455 1.00 89.19 531 GLN A C 1
ATOM 4356 O O . GLN A 1 531 ? 10.333 7.933 -17.073 1.00 89.19 531 GLN A O 1
ATOM 4361 N N . LEU A 1 532 ? 11.783 8.384 -18.742 1.00 92.50 532 LEU A N 1
ATOM 4362 C CA . LEU A 1 532 ? 10.795 8.264 -19.813 1.00 92.50 532 LEU A CA 1
ATOM 4363 C C . LEU A 1 532 ? 10.367 6.806 -20.032 1.00 92.50 532 LEU A C 1
ATOM 4365 O O . LEU A 1 532 ? 9.174 6.527 -20.136 1.00 92.50 532 LEU A O 1
ATOM 4369 N N . LEU A 1 533 ? 11.309 5.860 -20.013 1.00 93.75 533 LEU A N 1
ATOM 4370 C CA . LEU A 1 533 ? 11.026 4.429 -20.130 1.00 93.75 533 LEU A CA 1
ATOM 4371 C C . LEU A 1 533 ? 10.126 3.940 -18.989 1.00 93.75 533 LEU A C 1
ATOM 4373 O O . LEU A 1 533 ? 9.189 3.176 -19.217 1.00 93.75 533 LEU A O 1
ATOM 4377 N N . LEU A 1 534 ? 10.352 4.420 -17.763 1.00 91.50 534 LEU A N 1
ATOM 4378 C CA . LEU A 1 534 ? 9.496 4.139 -16.611 1.00 91.50 534 LEU A CA 1
ATOM 4379 C C . LEU A 1 534 ? 8.055 4.618 -16.841 1.00 91.50 534 LEU A C 1
ATOM 4381 O O . LEU A 1 534 ? 7.106 3.901 -16.508 1.00 91.50 534 LEU A O 1
ATOM 4385 N N . LEU A 1 535 ? 7.885 5.807 -17.426 1.00 91.56 535 LEU A N 1
ATOM 4386 C CA . LEU A 1 535 ? 6.577 6.347 -17.792 1.00 91.56 535 LEU A CA 1
ATOM 4387 C C . LEU A 1 535 ? 5.918 5.530 -18.915 1.00 91.56 535 LEU A C 1
ATOM 4389 O O . LEU A 1 535 ? 4.750 5.162 -18.784 1.00 91.56 535 LEU A O 1
ATOM 4393 N N . LEU A 1 536 ? 6.665 5.188 -19.969 1.00 94.38 536 LEU A N 1
ATOM 4394 C CA . LEU A 1 536 ? 6.198 4.355 -21.081 1.00 94.38 536 LEU A CA 1
ATOM 4395 C C . LEU A 1 536 ? 5.722 2.989 -20.594 1.00 94.38 536 LEU A C 1
ATOM 4397 O O . LEU A 1 536 ? 4.589 2.603 -20.876 1.00 94.38 536 LEU A O 1
ATOM 4401 N N . VAL A 1 537 ? 6.527 2.288 -19.790 1.00 92.62 537 VAL A N 1
ATOM 4402 C CA . VAL A 1 537 ? 6.148 1.005 -19.178 1.00 92.62 537 VAL A CA 1
ATOM 4403 C C . VAL A 1 537 ? 4.890 1.161 -18.326 1.00 92.62 537 VAL A C 1
ATOM 4405 O O . VAL A 1 537 ? 4.011 0.302 -18.351 1.00 92.62 537 VAL A O 1
ATOM 4408 N N . HIS A 1 538 ? 4.748 2.260 -17.584 1.00 89.56 538 HIS A N 1
ATOM 4409 C CA . HIS A 1 538 ? 3.557 2.496 -16.774 1.00 89.56 538 HIS A CA 1
ATOM 4410 C C . HIS A 1 538 ? 2.290 2.706 -17.617 1.00 89.56 538 HIS A C 1
ATOM 4412 O O . HIS A 1 538 ? 1.238 2.173 -17.273 1.00 89.56 538 HIS A O 1
ATOM 4418 N N . ILE A 1 539 ? 2.381 3.470 -18.705 1.00 90.81 539 ILE A N 1
ATOM 4419 C CA . ILE A 1 539 ? 1.224 3.880 -19.511 1.00 90.81 539 ILE A CA 1
ATOM 4420 C C . ILE A 1 539 ? 0.804 2.801 -20.512 1.00 90.81 539 ILE A C 1
ATOM 4422 O O . ILE A 1 539 ? -0.393 2.615 -20.722 1.00 90.81 539 ILE A O 1
ATOM 4426 N N . THR A 1 540 ? 1.763 2.074 -21.087 1.00 92.06 540 THR A N 1
ATOM 4427 C CA . THR A 1 540 ? 1.531 1.156 -22.215 1.00 92.06 540 THR A CA 1
ATOM 4428 C C . THR A 1 540 ? 1.334 -0.308 -21.815 1.00 92.06 540 THR A C 1
ATOM 4430 O O . THR A 1 540 ? 0.876 -1.105 -22.625 1.00 92.06 540 THR A O 1
ATOM 4433 N N . SER A 1 541 ? 1.592 -0.675 -20.555 1.00 85.69 541 SER A N 1
ATOM 4434 C CA . SER A 1 541 ? 1.476 -2.055 -20.042 1.00 85.69 541 SER A CA 1
ATOM 4435 C C . SER A 1 541 ? 0.032 -2.533 -19.780 1.00 85.69 541 SER A C 1
ATOM 4437 O O . SER A 1 541 ? -0.211 -3.417 -18.951 1.00 85.69 541 SER A O 1
ATOM 4439 N N . GLY A 1 542 ? -0.957 -1.926 -20.442 1.00 81.25 542 GLY A N 1
ATOM 4440 C CA . GLY A 1 542 ? -2.379 -2.143 -20.177 1.00 81.25 542 GLY A CA 1
ATOM 4441 C C . GLY A 1 542 ? -2.811 -1.542 -18.835 1.00 81.25 542 GLY A C 1
ATOM 4442 O O . GLY A 1 542 ? -2.652 -0.345 -18.604 1.00 81.25 542 GLY A O 1
ATOM 4443 N N . GLN A 1 543 ? -3.383 -2.351 -17.930 1.00 77.25 543 GLN A N 1
ATOM 4444 C CA . GLN A 1 543 ? -3.733 -1.860 -16.590 1.00 77.25 543 GLN A CA 1
ATOM 4445 C C . GLN A 1 543 ? -2.466 -1.605 -15.755 1.00 77.25 543 GLN A C 1
ATOM 4447 O O . GLN A 1 543 ? -1.821 -2.574 -15.324 1.00 77.25 543 GLN A O 1
ATOM 4452 N N . PRO A 1 544 ? -2.155 -0.342 -15.402 1.00 76.38 544 PRO A N 1
ATOM 4453 C CA . PRO A 1 544 ? -0.883 0.004 -14.786 1.00 76.38 544 PRO A CA 1
ATOM 4454 C C . PRO A 1 544 ? -0.678 -0.712 -13.447 1.00 76.38 544 PRO A C 1
ATOM 4456 O O . PRO A 1 544 ? -1.576 -0.763 -12.588 1.00 76.38 544 PRO A O 1
ATOM 4459 N N . ALA A 1 545 ? 0.527 -1.249 -13.251 1.00 73.81 545 ALA A N 1
ATOM 4460 C CA . ALA A 1 545 ? 0.997 -1.698 -11.942 1.00 73.81 545 ALA A CA 1
ATOM 4461 C C . ALA A 1 545 ? 1.107 -0.504 -10.972 1.00 73.81 545 ALA A C 1
ATOM 4463 O O . ALA A 1 545 ? 1.145 0.659 -11.386 1.00 73.81 545 ALA A O 1
ATOM 4464 N N . ARG A 1 546 ? 1.127 -0.758 -9.657 1.00 70.50 546 ARG A N 1
ATOM 4465 C CA . ARG A 1 546 ? 1.396 0.339 -8.708 1.00 70.50 546 ARG A CA 1
ATOM 4466 C C . ARG A 1 546 ? 2.818 0.850 -8.875 1.00 70.50 546 ARG A C 1
ATOM 4468 O O . ARG A 1 546 ? 3.706 0.054 -9.140 1.00 70.50 546 ARG A O 1
ATOM 4475 N N . GLY A 1 547 ? 3.051 2.128 -8.567 1.00 71.50 547 GLY A N 1
ATOM 4476 C CA . GLY A 1 547 ? 4.396 2.714 -8.618 1.00 71.50 547 GLY A CA 1
ATOM 4477 C C . GLY A 1 547 ? 5.452 1.884 -7.874 1.00 71.50 547 GLY A C 1
ATOM 4478 O O . GLY A 1 547 ? 6.504 1.604 -8.433 1.00 71.50 547 GLY A O 1
ATOM 4479 N N . THR A 1 548 ? 5.149 1.389 -6.668 1.00 71.38 548 THR A N 1
ATOM 4480 C CA . THR A 1 548 ? 6.072 0.522 -5.910 1.00 71.38 548 THR A CA 1
ATOM 4481 C C . THR A 1 548 ? 6.302 -0.848 -6.554 1.00 71.38 548 THR A C 1
ATOM 4483 O O . THR A 1 548 ? 7.394 -1.392 -6.437 1.00 71.38 548 THR A O 1
ATOM 4486 N N . GLU A 1 549 ? 5.303 -1.404 -7.246 1.00 77.25 549 GLU A N 1
ATOM 4487 C CA . GLU A 1 549 ? 5.433 -2.664 -7.988 1.00 77.25 549 GLU A CA 1
ATOM 4488 C C . GLU A 1 549 ? 6.300 -2.446 -9.239 1.00 77.25 549 GLU A C 1
ATOM 4490 O O . GLU A 1 549 ? 7.251 -3.195 -9.451 1.00 77.25 549 GLU A O 1
ATOM 4495 N N . THR A 1 550 ? 6.043 -1.381 -10.011 1.00 82.06 550 THR A N 1
ATOM 4496 C CA . THR A 1 550 ? 6.830 -1.014 -11.199 1.00 82.06 550 THR A CA 1
ATOM 4497 C C . THR A 1 550 ? 8.291 -0.744 -10.846 1.00 82.06 550 THR A C 1
ATOM 4499 O O . THR A 1 550 ? 9.179 -1.298 -11.481 1.00 82.06 550 THR A O 1
ATOM 4502 N N . LEU A 1 551 ? 8.569 0.026 -9.791 1.00 81.75 551 LEU A N 1
ATOM 4503 C CA . LEU A 1 551 ? 9.940 0.348 -9.364 1.00 81.75 551 LEU A CA 1
ATOM 4504 C C . LEU A 1 551 ? 10.731 -0.863 -8.840 1.00 81.75 551 LEU A C 1
ATOM 4506 O O . LEU A 1 551 ? 11.951 -0.798 -8.707 1.00 81.75 551 LEU A O 1
ATOM 4510 N N . SER A 1 552 ? 10.050 -1.973 -8.545 1.00 80.44 552 SER A N 1
ATOM 4511 C CA . SER A 1 552 ? 10.668 -3.198 -8.027 1.00 80.44 552 SER A CA 1
ATOM 4512 C C . SER A 1 552 ? 11.011 -4.238 -9.099 1.00 80.44 552 SER A C 1
ATOM 4514 O O . SER A 1 552 ? 11.515 -5.306 -8.748 1.00 80.44 552 SER A O 1
ATOM 4516 N N . LEU A 1 553 ? 10.747 -3.944 -10.379 1.00 87.56 553 LEU A N 1
ATOM 4517 C CA . LEU A 1 553 ? 10.993 -4.868 -11.486 1.00 87.56 553 LEU A CA 1
ATOM 4518 C C . LEU A 1 553 ? 12.472 -5.262 -11.572 1.00 87.56 553 LEU A C 1
ATOM 4520 O O . LEU A 1 553 ? 13.362 -4.410 -11.620 1.00 87.56 553 LEU A O 1
ATOM 4524 N N . ARG A 1 554 ? 12.714 -6.572 -11.613 1.00 88.06 554 ARG A N 1
ATOM 4525 C CA . ARG A 1 554 ? 14.030 -7.179 -11.819 1.00 88.06 554 ARG A CA 1
ATOM 4526 C C . ARG A 1 554 ? 14.150 -7.743 -13.222 1.00 88.06 554 ARG A C 1
ATOM 4528 O O . ARG A 1 554 ? 13.213 -8.377 -13.699 1.00 88.06 554 ARG A O 1
ATOM 4535 N N . HIS A 1 555 ? 15.302 -7.564 -13.849 1.00 91.19 555 HIS A N 1
ATOM 4536 C CA . HIS A 1 555 ? 15.578 -8.151 -15.163 1.00 91.19 555 HIS A CA 1
ATOM 4537 C C . HIS A 1 555 ? 16.377 -9.458 -15.070 1.00 91.19 555 HIS A C 1
ATOM 4539 O O . HIS A 1 555 ? 16.370 -10.240 -16.010 1.00 91.19 555 HIS A O 1
ATOM 4545 N N . THR A 1 556 ? 17.007 -9.732 -13.925 1.00 89.06 556 THR A N 1
ATOM 4546 C CA . THR A 1 556 ? 17.777 -10.959 -13.682 1.00 89.06 556 THR A CA 1
ATOM 4547 C C . THR A 1 556 ? 17.360 -11.632 -12.377 1.00 89.06 556 THR A C 1
ATOM 4549 O O . THR A 1 556 ? 16.899 -10.982 -11.428 1.00 89.06 556 THR A O 1
ATOM 4552 N N . ASN A 1 557 ? 17.489 -12.953 -12.345 1.00 82.31 557 ASN A N 1
ATOM 4553 C CA . ASN A 1 557 ? 17.186 -13.777 -11.189 1.00 82.31 557 ASN A CA 1
ATOM 4554 C C . ASN A 1 557 ? 18.162 -13.503 -10.032 1.00 82.31 557 ASN A C 1
ATOM 4556 O O . ASN A 1 557 ? 19.367 -13.321 -10.203 1.00 82.31 557 ASN A O 1
ATOM 4560 N N . THR A 1 558 ? 17.628 -13.525 -8.817 1.00 80.44 558 THR A N 1
ATOM 4561 C CA . THR A 1 558 ? 18.367 -13.401 -7.552 1.00 80.44 558 THR A CA 1
ATOM 4562 C C . THR A 1 558 ? 17.968 -14.568 -6.644 1.00 80.44 558 THR A C 1
ATOM 4564 O O . THR A 1 558 ? 17.633 -15.634 -7.142 1.00 80.44 558 THR A O 1
ATOM 4567 N N . ILE A 1 559 ? 17.907 -14.373 -5.322 1.00 70.38 559 ILE A N 1
ATOM 4568 C CA . ILE A 1 559 ? 17.129 -15.267 -4.441 1.00 70.38 559 ILE A CA 1
ATOM 4569 C C . ILE A 1 559 ? 15.626 -15.276 -4.791 1.00 70.38 559 ILE A C 1
ATOM 4571 O O . ILE A 1 559 ? 14.874 -16.135 -4.344 1.00 70.38 559 ILE A O 1
ATOM 4575 N N . HIS A 1 560 ? 15.177 -14.290 -5.572 1.00 74.44 560 HIS A N 1
ATOM 4576 C CA . HIS A 1 560 ? 13.839 -14.200 -6.140 1.00 74.44 560 HIS A CA 1
ATOM 4577 C C . HIS A 1 560 ? 13.912 -14.237 -7.668 1.00 74.44 560 HIS A C 1
ATOM 4579 O O . HIS A 1 560 ? 14.866 -13.712 -8.251 1.00 74.44 560 HIS A O 1
ATOM 4585 N N . HIS A 1 561 ? 12.869 -14.770 -8.308 1.00 80.19 561 HIS A N 1
ATOM 4586 C CA . HIS A 1 561 ? 12.716 -14.719 -9.762 1.00 80.19 561 HIS A CA 1
ATOM 4587 C C . HIS A 1 561 ? 12.723 -13.276 -10.285 1.00 80.19 561 HIS A C 1
ATOM 4589 O O . HIS A 1 561 ? 12.258 -12.341 -9.618 1.00 80.19 561 HIS A O 1
ATOM 4595 N N . ARG A 1 562 ? 13.235 -13.111 -11.507 1.00 89.31 562 ARG A N 1
ATOM 4596 C CA . ARG A 1 562 ? 13.104 -11.877 -12.281 1.00 89.31 562 ARG A CA 1
ATOM 4597 C C . ARG A 1 562 ? 11.635 -11.562 -12.581 1.00 89.31 562 ARG A C 1
ATOM 4599 O O . ARG A 1 562 ? 10.745 -12.396 -12.438 1.00 89.31 562 ARG A O 1
ATOM 4606 N N . ASN A 1 563 ? 11.395 -10.332 -13.012 1.00 92.12 563 ASN A N 1
ATOM 4607 C CA . ASN A 1 563 ? 10.078 -9.818 -13.365 1.00 92.12 563 ASN A CA 1
ATOM 4608 C C . ASN A 1 563 ? 9.941 -9.485 -14.851 1.00 92.12 563 ASN A C 1
ATOM 4610 O O . ASN A 1 563 ? 8.822 -9.251 -15.284 1.00 92.12 563 ASN A O 1
ATOM 4614 N N . VAL A 1 564 ? 11.037 -9.413 -15.605 1.00 94.25 564 VAL A N 1
ATOM 4615 C CA . VAL A 1 564 ? 11.038 -9.090 -17.037 1.00 94.25 564 VAL A CA 1
ATOM 4616 C C . VAL A 1 564 ? 11.285 -10.368 -17.831 1.00 94.25 564 VAL A C 1
ATOM 4618 O O . VAL A 1 564 ? 12.251 -11.081 -17.554 1.00 94.25 564 VAL A O 1
ATOM 4621 N N . PHE A 1 565 ? 10.410 -10.641 -18.794 1.00 95.06 565 PHE A N 1
ATOM 4622 C CA . PHE A 1 565 ? 10.455 -11.816 -19.661 1.00 95.06 565 PHE A CA 1
ATOM 4623 C C . PHE A 1 565 ? 10.236 -11.398 -21.115 1.00 95.06 565 PHE A C 1
ATOM 4625 O O . PHE A 1 565 ? 9.615 -10.366 -21.362 1.00 95.06 565 PHE A O 1
ATOM 4632 N N . ASN A 1 566 ? 10.708 -12.200 -22.065 1.00 94.56 566 ASN A N 1
ATOM 4633 C CA . ASN A 1 566 ? 10.373 -12.061 -23.482 1.00 94.56 566 ASN A CA 1
ATOM 4634 C C . ASN A 1 566 ? 9.467 -13.212 -23.937 1.00 94.56 566 ASN A C 1
ATOM 4636 O O . ASN A 1 566 ? 9.816 -14.377 -23.762 1.00 94.56 566 ASN A O 1
ATOM 4640 N N . GLU A 1 567 ? 8.329 -12.893 -24.547 1.00 91.44 567 GLU A N 1
ATOM 4641 C CA . GLU A 1 567 ? 7.355 -13.868 -25.043 1.00 91.44 567 GLU A CA 1
ATOM 4642 C C . GLU A 1 567 ? 6.854 -13.417 -26.419 1.00 91.44 567 GLU A C 1
ATOM 4644 O O . GLU A 1 567 ? 6.310 -12.324 -26.558 1.00 91.44 567 GLU A O 1
ATOM 4649 N N . ASP A 1 568 ? 7.128 -14.222 -27.449 1.00 88.06 568 ASP A N 1
ATOM 4650 C CA . ASP A 1 568 ? 6.759 -13.973 -28.853 1.00 88.06 568 ASP A CA 1
ATOM 4651 C C . ASP A 1 568 ? 7.109 -12.569 -29.386 1.00 88.06 568 ASP A C 1
ATOM 4653 O O . ASP A 1 568 ? 6.421 -11.986 -30.221 1.00 88.06 568 ASP A O 1
ATOM 4657 N N . GLY A 1 569 ? 8.236 -12.025 -28.920 1.00 90.19 569 GLY A N 1
ATOM 4658 C CA . GLY A 1 569 ? 8.740 -10.710 -29.319 1.00 90.19 569 GLY A CA 1
ATOM 4659 C C . GLY A 1 569 ? 8.125 -9.526 -28.581 1.00 90.19 569 GLY A C 1
ATOM 4660 O O . GLY A 1 569 ? 8.388 -8.381 -28.949 1.00 90.19 569 GLY A O 1
ATOM 4661 N N . LEU A 1 570 ? 7.351 -9.788 -27.529 1.00 95.50 570 LEU A N 1
ATOM 4662 C CA . LEU A 1 570 ? 6.887 -8.784 -26.585 1.00 95.50 570 LEU A CA 1
ATOM 4663 C C . LEU A 1 570 ? 7.572 -8.983 -25.238 1.00 95.50 570 LEU A C 1
ATOM 4665 O O . LEU A 1 570 ? 7.651 -10.090 -24.700 1.00 95.50 570 LEU A O 1
ATOM 4669 N N . VAL A 1 571 ? 8.016 -7.882 -24.643 1.00 96.69 571 VAL A N 1
ATOM 4670 C CA . VAL A 1 571 ? 8.477 -7.898 -23.261 1.00 96.69 571 VAL A CA 1
ATOM 4671 C C . VAL A 1 571 ? 7.261 -7.921 -22.345 1.00 96.69 571 VAL A C 1
ATOM 4673 O O . VAL A 1 571 ? 6.388 -7.051 -22.416 1.00 96.69 571 VAL A O 1
ATOM 4676 N N . SER A 1 572 ? 7.220 -8.895 -21.439 1.00 94.44 572 SER A N 1
ATOM 4677 C CA . SER A 1 572 ? 6.222 -8.974 -20.383 1.00 94.44 572 SER A CA 1
ATOM 4678 C C . SER A 1 572 ? 6.832 -8.659 -19.017 1.00 94.44 572 SER A C 1
ATOM 4680 O O . SER A 1 572 ? 7.941 -9.071 -18.669 1.00 94.44 572 SER A O 1
ATOM 4682 N N . THR A 1 573 ? 6.093 -7.884 -18.223 1.00 92.62 573 THR A N 1
ATOM 4683 C CA . THR A 1 573 ? 6.417 -7.601 -16.825 1.00 92.62 573 THR A CA 1
ATOM 4684 C C . THR A 1 573 ? 5.479 -8.380 -15.914 1.00 92.62 573 THR A C 1
ATOM 4686 O O . THR A 1 573 ? 4.253 -8.255 -15.981 1.00 92.62 573 THR A O 1
ATOM 4689 N N . VAL A 1 574 ? 6.060 -9.193 -15.040 1.00 87.31 574 VAL A N 1
ATOM 4690 C CA . VAL A 1 574 ? 5.341 -10.058 -14.111 1.00 87.31 574 VAL A CA 1
ATOM 4691 C C . VAL A 1 574 ? 5.517 -9.515 -12.707 1.00 87.31 574 VAL A C 1
ATOM 4693 O O . VAL A 1 574 ? 6.587 -9.613 -12.100 1.00 87.31 574 VAL A O 1
ATOM 4696 N N . THR A 1 575 ? 4.444 -8.938 -12.174 1.00 81.25 575 THR A N 1
ATOM 4697 C CA . THR A 1 575 ? 4.411 -8.457 -10.792 1.00 81.25 575 THR A CA 1
ATOM 4698 C C . THR A 1 575 ? 3.497 -9.324 -9.944 1.00 81.25 575 THR A C 1
ATOM 4700 O O . THR A 1 575 ? 2.414 -9.742 -10.363 1.00 81.25 575 THR A O 1
ATOM 4703 N N . THR A 1 576 ? 3.928 -9.585 -8.713 1.00 64.81 576 THR A N 1
ATOM 4704 C CA . THR A 1 576 ? 3.097 -10.226 -7.700 1.00 64.81 576 THR A CA 1
ATOM 4705 C C . THR A 1 576 ? 2.298 -9.150 -6.979 1.00 64.81 576 THR A C 1
ATOM 4707 O O . THR A 1 576 ? 2.808 -8.325 -6.217 1.00 64.81 576 THR A O 1
ATOM 4710 N N . TYR A 1 577 ? 0.999 -9.126 -7.249 1.00 51.41 577 TYR A N 1
ATOM 4711 C CA . TYR A 1 577 ? 0.100 -8.169 -6.632 1.00 51.41 577 TYR A CA 1
ATOM 4712 C C . TYR A 1 577 ? -0.140 -8.535 -5.166 1.00 51.41 577 TYR A C 1
ATOM 4714 O O . TYR A 1 577 ? -0.688 -9.594 -4.852 1.00 51.41 577 TYR A O 1
ATOM 4722 N N . HIS A 1 578 ? 0.233 -7.627 -4.262 1.00 48.88 578 HIS A N 1
ATOM 4723 C CA . HIS A 1 578 ? 0.225 -7.861 -2.815 1.00 48.88 578 HIS A CA 1
ATOM 4724 C C . HIS A 1 578 ? -0.977 -7.229 -2.083 1.00 48.88 578 HIS A C 1
ATOM 4726 O O . HIS A 1 578 ? -1.110 -7.400 -0.868 1.00 48.88 578 HIS A O 1
ATOM 4732 N N . LYS A 1 579 ? -1.895 -6.500 -2.755 1.00 44.31 579 LYS A N 1
ATOM 4733 C CA . LYS A 1 579 ? -3.060 -5.910 -2.045 1.00 44.31 579 LYS A CA 1
ATOM 4734 C C . LYS A 1 579 ? -4.047 -7.003 -1.670 1.00 44.31 579 LYS A C 1
ATOM 4736 O O . LYS A 1 579 ? -4.807 -7.493 -2.502 1.00 44.31 579 LYS A O 1
ATOM 4741 N N . GLY A 1 580 ? -4.053 -7.326 -0.386 1.00 43.66 580 GLY A N 1
ATOM 4742 C CA . GLY A 1 580 ? -4.791 -8.456 0.151 1.00 43.66 580 GLY A CA 1
ATOM 4743 C C . GLY A 1 580 ? -3.943 -9.712 0.316 1.00 43.66 580 GLY A C 1
ATOM 4744 O O . GLY A 1 580 ? -4.514 -10.704 0.734 1.00 43.66 580 GLY A O 1
ATOM 4745 N N . TYR A 1 581 ? -2.625 -9.690 0.076 1.00 42.50 581 TYR A N 1
ATOM 4746 C CA . TYR A 1 581 ? -1.718 -10.791 0.446 1.00 42.50 581 TYR A CA 1
ATOM 4747 C C . TYR A 1 581 ? -1.812 -11.100 1.943 1.00 42.50 581 TYR A C 1
ATOM 4749 O O . TYR A 1 581 ? -1.968 -12.252 2.334 1.00 42.50 581 TYR A O 1
ATOM 4757 N N . SER A 1 582 ? -1.851 -10.054 2.771 1.00 39.59 582 SER A N 1
ATOM 4758 C CA . SER A 1 582 ? -2.093 -10.156 4.214 1.00 39.59 582 SER A CA 1
ATOM 4759 C C . SER A 1 582 ? -3.466 -10.737 4.586 1.00 39.59 582 SER A C 1
ATOM 4761 O O . SER A 1 582 ? -3.656 -11.118 5.730 1.00 39.59 582 SER A O 1
ATOM 4763 N N . VAL A 1 583 ? -4.418 -10.806 3.643 1.00 41.84 583 VAL A N 1
ATOM 4764 C CA . VAL A 1 583 ? -5.812 -11.238 3.879 1.00 41.84 583 VAL A CA 1
ATOM 4765 C C . VAL A 1 583 ? -6.173 -12.551 3.166 1.00 41.84 583 VAL A C 1
ATOM 4767 O O . VAL A 1 583 ? -7.030 -13.282 3.636 1.00 41.84 583 VAL A O 1
ATOM 4770 N N . THR A 1 584 ? -5.582 -12.837 2.005 1.00 47.59 584 THR A N 1
ATOM 4771 C CA . THR A 1 584 ? -5.966 -13.951 1.109 1.00 47.59 584 THR A CA 1
ATOM 4772 C C . THR A 1 584 ? -4.866 -14.983 0.928 1.00 47.59 584 THR A C 1
ATOM 4774 O O . THR A 1 584 ? -5.124 -16.051 0.395 1.00 47.59 584 THR A O 1
ATOM 4777 N N . GLY A 1 585 ? -3.636 -14.668 1.330 1.00 43.66 585 GLY A N 1
ATOM 4778 C CA . GLY A 1 585 ? -2.497 -15.572 1.244 1.00 43.66 585 GLY A CA 1
ATOM 4779 C C . GLY A 1 585 ? -2.009 -15.944 -0.159 1.00 43.66 585 GLY A C 1
ATOM 4780 O O . GLY A 1 585 ? -0.906 -16.459 -0.296 1.00 43.66 585 GLY A O 1
ATOM 4781 N N . SER A 1 586 ? -2.764 -15.612 -1.201 1.00 46.41 586 SER A N 1
ATOM 4782 C CA . SER A 1 586 ? -2.372 -15.782 -2.595 1.00 46.41 586 SER A CA 1
ATOM 4783 C C . SER A 1 586 ? -1.775 -14.490 -3.147 1.00 46.41 586 SER A C 1
ATOM 4785 O O . SER A 1 586 ? -2.411 -13.429 -3.096 1.00 46.41 586 SER A O 1
ATOM 4787 N N . THR A 1 587 ? -0.579 -14.563 -3.724 1.00 54.62 587 THR A N 1
ATOM 4788 C CA . THR A 1 587 ? -0.105 -13.546 -4.664 1.00 54.62 587 THR A CA 1
ATOM 4789 C C . THR A 1 587 ? -0.830 -13.753 -5.986 1.00 54.62 587 THR A C 1
ATOM 4791 O O . THR A 1 587 ? -0.780 -14.831 -6.573 1.00 54.62 587 THR A O 1
ATOM 4794 N N . LYS A 1 588 ? -1.523 -12.723 -6.481 1.00 64.06 588 LYS A N 1
ATOM 4795 C CA . LYS A 1 588 ? -2.001 -12.765 -7.864 1.00 64.06 588 LYS A CA 1
ATOM 4796 C C . LYS A 1 588 ? -0.824 -12.397 -8.757 1.00 64.06 588 LYS A C 1
ATOM 4798 O O . LYS A 1 588 ? -0.325 -11.275 -8.668 1.00 64.06 588 LYS A O 1
ATOM 4803 N N . ILE A 1 589 ? -0.384 -13.341 -9.576 1.00 72.75 589 ILE A N 1
ATOM 4804 C CA . ILE A 1 589 ? 0.585 -13.082 -10.638 1.00 72.75 589 ILE A CA 1
ATOM 4805 C C . ILE A 1 589 ? -0.155 -12.322 -11.738 1.00 72.75 589 ILE A C 1
ATOM 4807 O O . ILE A 1 589 ? -1.245 -12.724 -12.152 1.00 72.75 589 ILE A O 1
ATOM 4811 N N . ILE A 1 590 ? 0.381 -11.173 -12.143 1.00 78.81 590 ILE A N 1
ATOM 4812 C CA . ILE A 1 590 ? -0.193 -10.370 -13.220 1.00 78.81 590 ILE A CA 1
ATOM 4813 C C . ILE A 1 590 ? 0.893 -10.142 -14.262 1.00 78.81 590 ILE A C 1
ATOM 4815 O O . ILE A 1 590 ? 1.857 -9.422 -13.995 1.00 78.81 590 ILE A O 1
ATOM 4819 N N . HIS A 1 591 ? 0.689 -10.741 -15.431 1.00 85.75 591 HIS A N 1
ATOM 4820 C CA . HIS A 1 591 ? 1.473 -10.497 -16.633 1.00 85.75 591 HIS A CA 1
ATOM 4821 C C . HIS A 1 591 ? 0.973 -9.218 -17.294 1.00 85.75 591 HIS A C 1
ATOM 4823 O O . HIS A 1 591 ? -0.236 -8.988 -17.385 1.00 85.75 591 HIS A O 1
ATOM 4829 N N . ARG A 1 592 ? 1.902 -8.368 -17.721 1.00 89.81 592 ARG A N 1
ATOM 4830 C CA . ARG A 1 592 ? 1.604 -7.182 -18.519 1.00 89.81 592 ARG A CA 1
ATOM 4831 C C . ARG A 1 592 ? 2.563 -7.101 -19.680 1.00 89.81 592 ARG A C 1
ATOM 4833 O O . ARG A 1 592 ? 3.763 -6.972 -19.456 1.00 89.81 592 ARG A O 1
ATOM 4840 N N . TYR A 1 593 ? 2.014 -7.151 -20.878 1.00 93.19 593 TYR A N 1
ATOM 4841 C CA . TYR A 1 593 ? 2.770 -7.057 -22.113 1.00 93.19 593 TYR A CA 1
ATOM 4842 C C . TYR A 1 593 ? 2.960 -5.597 -22.486 1.00 93.19 593 TYR A C 1
ATOM 4844 O O . TYR A 1 593 ? 2.073 -4.767 -22.270 1.00 93.19 593 TYR A O 1
ATOM 4852 N N . LEU A 1 594 ? 4.140 -5.297 -23.003 1.00 95.06 594 LEU A N 1
ATOM 4853 C CA . LEU A 1 594 ? 4.483 -3.997 -23.544 1.00 95.06 594 LEU A CA 1
ATOM 4854 C C . LEU A 1 594 ? 4.326 -4.030 -25.065 1.00 95.06 594 LEU A C 1
ATOM 4856 O O . LEU A 1 594 ? 4.575 -5.076 -25.666 1.00 95.06 594 LEU A O 1
ATOM 4860 N N . PRO A 1 595 ? 3.954 -2.906 -25.703 1.00 95.00 595 PRO A N 1
ATOM 4861 C CA . PRO A 1 595 ? 3.996 -2.791 -27.155 1.00 95.00 595 PRO A CA 1
ATOM 4862 C C . PRO A 1 595 ? 5.390 -3.102 -27.699 1.00 95.00 595 PRO A C 1
ATOM 4864 O O . PRO A 1 595 ? 6.391 -3.011 -26.976 1.00 95.00 595 PRO A O 1
ATOM 4867 N N . ARG A 1 596 ? 5.462 -3.457 -28.981 1.00 95.31 596 ARG A N 1
ATOM 4868 C CA . ARG A 1 596 ? 6.711 -3.855 -29.641 1.00 95.31 596 ARG A CA 1
ATOM 4869 C C . ARG A 1 596 ? 7.777 -2.765 -29.538 1.00 95.31 596 ARG A C 1
ATOM 4871 O O . ARG A 1 596 ? 8.923 -3.061 -29.221 1.00 95.31 596 ARG A O 1
ATOM 4878 N N . GLU A 1 597 ? 7.375 -1.515 -29.714 1.00 95.88 597 GLU A N 1
ATOM 4879 C CA . GLU A 1 597 ? 8.243 -0.339 -29.688 1.00 95.88 597 GLU A CA 1
ATOM 4880 C C . GLU A 1 597 ? 8.884 -0.169 -28.306 1.00 95.88 597 GLU A C 1
ATOM 4882 O O . GLU A 1 597 ? 10.080 0.062 -28.191 1.00 95.88 597 GLU A O 1
ATOM 4887 N N . VAL A 1 598 ? 8.109 -0.357 -27.233 1.00 97.31 598 VAL A N 1
ATOM 4888 C CA . VAL A 1 598 ? 8.612 -0.263 -25.850 1.00 97.31 598 VAL A CA 1
ATOM 4889 C C . VAL A 1 598 ? 9.427 -1.505 -25.469 1.00 97.31 598 VAL A C 1
ATOM 4891 O O . VAL A 1 598 ? 10.393 -1.408 -24.711 1.00 97.31 598 VAL A O 1
ATOM 4894 N N . SER A 1 599 ? 9.061 -2.671 -26.005 1.00 97.50 599 SER A N 1
ATOM 4895 C CA . SER A 1 599 ? 9.813 -3.920 -25.838 1.00 97.50 599 SER A CA 1
ATOM 4896 C C . SER A 1 599 ? 11.223 -3.792 -26.412 1.00 97.50 599 SER A C 1
ATOM 4898 O O . SER A 1 599 ? 12.191 -4.169 -25.755 1.00 97.50 599 SER A O 1
ATOM 4900 N N . GLU A 1 600 ? 11.344 -3.183 -27.591 1.00 96.44 600 GLU A N 1
ATOM 4901 C CA . GLU A 1 600 ? 12.620 -2.876 -28.233 1.00 96.44 600 GLU A CA 1
ATOM 4902 C C . GLU A 1 600 ? 13.504 -1.984 -27.347 1.00 96.44 600 GLU A C 1
ATOM 4904 O O . GLU A 1 600 ? 14.660 -2.330 -27.093 1.00 96.44 600 GLU A O 1
ATOM 4909 N N . LEU A 1 601 ? 12.940 -0.898 -26.794 1.00 97.44 601 LEU A N 1
ATOM 4910 C CA . LEU A 1 601 ? 13.660 0.000 -25.883 1.00 97.44 601 LEU A CA 1
ATOM 4911 C C . LEU A 1 601 ? 14.241 -0.749 -24.675 1.00 97.44 601 LEU A C 1
ATOM 4913 O O . LEU A 1 601 ? 15.398 -0.538 -24.309 1.00 97.44 601 LEU A O 1
ATOM 4917 N N . ILE A 1 602 ? 13.453 -1.636 -24.054 1.00 96.75 602 ILE A N 1
ATOM 4918 C CA . ILE A 1 602 ? 13.908 -2.422 -22.898 1.00 96.75 602 ILE A CA 1
ATOM 4919 C C . ILE A 1 602 ? 15.028 -3.377 -23.291 1.00 96.75 602 ILE A C 1
ATOM 4921 O O . ILE A 1 602 ? 16.016 -3.483 -22.566 1.00 96.75 602 ILE A O 1
ATOM 4925 N N . VAL A 1 603 ? 14.881 -4.098 -24.400 1.00 96.19 603 VAL A N 1
ATOM 4926 C CA . VAL A 1 603 ? 15.862 -5.118 -24.774 1.00 96.19 603 VAL A CA 1
ATOM 4927 C C . VAL A 1 603 ? 17.186 -4.473 -25.181 1.00 96.19 603 VAL A C 1
ATOM 4929 O O . VAL A 1 603 ? 18.222 -4.919 -24.692 1.00 96.19 603 VAL A O 1
ATOM 4932 N N . TYR A 1 604 ? 17.180 -3.382 -25.955 1.00 95.81 604 TYR A N 1
ATOM 4933 C CA . TYR A 1 604 ? 18.408 -2.629 -26.238 1.00 95.81 604 TYR A CA 1
ATOM 4934 C C . TYR A 1 604 ? 19.045 -2.052 -24.975 1.00 95.81 604 TYR A C 1
ATOM 4936 O O . TYR A 1 604 ? 20.266 -2.126 -24.813 1.00 95.81 604 TYR A O 1
ATOM 4944 N N . TYR A 1 605 ? 18.231 -1.528 -24.054 1.00 95.31 605 TYR A N 1
ATOM 4945 C CA . TYR A 1 605 ? 18.731 -1.050 -22.773 1.00 95.31 605 TYR A CA 1
ATOM 4946 C C . TYR A 1 605 ? 19.444 -2.161 -21.996 1.00 95.31 605 TYR A C 1
ATOM 4948 O O . TYR A 1 605 ? 20.572 -1.968 -21.554 1.00 95.31 605 TYR A O 1
ATOM 4956 N N . LEU A 1 606 ? 18.820 -3.331 -21.847 1.00 93.62 606 LEU A N 1
ATOM 4957 C CA . LEU A 1 606 ? 19.396 -4.444 -21.090 1.00 93.62 606 LEU A CA 1
ATOM 4958 C C . LEU A 1 606 ? 20.616 -5.068 -21.783 1.00 93.62 606 LEU A C 1
ATOM 4960 O O . LEU A 1 606 ? 21.531 -5.525 -21.099 1.00 93.62 606 LEU A O 1
ATOM 4964 N N . TRP A 1 607 ? 20.624 -5.100 -23.116 1.00 93.50 607 TRP A N 1
ATOM 4965 C CA . TRP A 1 607 ? 21.671 -5.739 -23.907 1.00 93.50 607 TRP A CA 1
ATOM 4966 C C . TRP A 1 607 ? 22.908 -4.854 -24.101 1.00 93.50 607 TRP A C 1
ATOM 4968 O O . TRP A 1 607 ? 24.015 -5.304 -23.816 1.00 93.50 607 TRP A O 1
ATOM 4978 N N . LEU A 1 608 ? 22.742 -3.611 -24.564 1.00 93.56 608 LEU A N 1
ATOM 4979 C CA . LEU A 1 608 ? 23.861 -2.764 -24.999 1.00 93.56 608 LEU A CA 1
ATOM 4980 C C . LEU A 1 608 ? 24.185 -1.655 -23.994 1.00 93.56 608 LEU A C 1
ATOM 4982 O O . LEU A 1 608 ? 25.351 -1.422 -23.675 1.00 93.56 608 LEU A O 1
ATOM 4986 N N . ILE A 1 609 ? 23.157 -0.987 -23.466 1.00 93.56 609 ILE A N 1
ATOM 4987 C CA . ILE A 1 609 ? 23.339 0.226 -22.660 1.00 93.56 609 ILE A CA 1
ATOM 4988 C C . ILE A 1 609 ? 23.723 -0.111 -21.218 1.00 93.56 609 ILE A C 1
ATOM 4990 O O . ILE A 1 609 ? 24.728 0.385 -20.714 1.00 93.56 609 ILE A O 1
ATOM 4994 N N . LEU A 1 610 ? 22.948 -0.958 -20.537 1.00 90.62 610 LEU A N 1
ATOM 4995 C CA . LEU A 1 610 ? 23.141 -1.297 -19.127 1.00 90.62 610 LEU A CA 1
ATOM 4996 C C . LEU A 1 610 ? 24.530 -1.902 -18.853 1.00 90.62 610 LEU A C 1
ATOM 4998 O O . LEU A 1 610 ? 25.168 -1.456 -17.896 1.00 90.62 610 LEU A O 1
ATOM 5002 N N . PRO A 1 611 ? 25.053 -2.846 -19.659 1.00 88.31 611 PRO A N 1
ATOM 5003 C CA . PRO A 1 611 ? 26.398 -3.363 -19.432 1.00 88.31 611 PRO A CA 1
ATOM 5004 C C . PRO A 1 611 ? 27.491 -2.310 -19.624 1.00 88.31 611 PRO A C 1
ATOM 5006 O O . PRO A 1 611 ? 28.463 -2.290 -18.871 1.00 88.31 611 PRO A O 1
ATOM 5009 N N . PHE A 1 612 ? 27.313 -1.380 -20.566 1.00 89.38 612 PHE A N 1
ATOM 5010 C CA . PHE A 1 612 ? 28.224 -0.250 -20.719 1.00 89.38 612 PHE A CA 1
ATOM 5011 C C . PHE A 1 612 ? 28.162 0.706 -19.519 1.00 89.38 612 PHE A C 1
ATOM 5013 O O . PHE A 1 612 ? 29.204 1.119 -19.021 1.00 89.38 612 PHE A O 1
ATOM 5020 N N . CYS A 1 613 ? 26.971 0.972 -18.969 1.00 87.31 613 CYS A N 1
ATOM 5021 C CA . CYS A 1 613 ? 26.827 1.739 -17.723 1.00 87.31 613 CYS A CA 1
ATOM 5022 C C . CYS A 1 613 ? 27.583 1.081 -16.565 1.00 87.31 613 CYS A C 1
ATOM 5024 O O . CYS A 1 613 ? 28.225 1.762 -15.773 1.00 87.31 613 CYS A O 1
ATOM 5026 N N . GLN A 1 614 ? 27.486 -0.246 -16.456 1.00 83.69 614 GLN A N 1
ATOM 5027 C CA . GLN A 1 614 ? 28.172 -1.027 -15.428 1.00 83.69 614 GLN A CA 1
ATOM 5028 C C . GLN A 1 614 ? 29.693 -0.973 -15.611 1.00 83.69 614 GLN A C 1
ATOM 5030 O O . GLN A 1 614 ? 30.419 -0.797 -14.633 1.00 83.69 614 GLN A O 1
ATOM 5035 N N . ALA A 1 615 ? 30.171 -1.051 -16.857 1.00 83.25 615 ALA A N 1
ATOM 5036 C CA . ALA A 1 615 ? 31.582 -0.879 -17.182 1.00 83.25 615 ALA A CA 1
ATOM 5037 C C . ALA A 1 615 ? 32.080 0.533 -16.830 1.00 83.25 615 ALA A C 1
ATOM 5039 O O . ALA A 1 615 ? 33.096 0.655 -16.155 1.00 83.25 615 ALA A O 1
ATOM 5040 N N . LEU A 1 616 ? 31.345 1.591 -17.192 1.00 83.81 616 LEU A N 1
ATOM 5041 C CA . LEU A 1 616 ? 31.665 2.967 -16.791 1.00 83.81 616 LEU A CA 1
ATOM 5042 C C . LEU A 1 616 ? 31.651 3.137 -15.264 1.00 83.81 616 LEU A C 1
ATOM 5044 O O . LEU A 1 616 ? 32.560 3.741 -14.706 1.00 83.81 616 LEU A O 1
ATOM 5048 N N . GLY A 1 617 ? 30.664 2.557 -14.576 1.00 79.69 617 GLY A N 1
ATOM 5049 C CA . GLY A 1 617 ? 30.581 2.499 -13.113 1.00 79.69 617 GLY A CA 1
ATOM 5050 C C . GLY A 1 617 ? 31.860 1.972 -12.468 1.00 79.69 617 GLY A C 1
ATOM 5051 O O . GLY A 1 617 ? 32.425 2.605 -11.575 1.00 79.69 617 GLY A O 1
ATOM 5052 N N . ALA A 1 618 ? 32.324 0.821 -12.953 1.00 79.31 618 ALA A N 1
ATOM 5053 C CA . ALA A 1 618 ? 33.519 0.163 -12.447 1.00 79.31 618 ALA A CA 1
ATOM 5054 C C . ALA A 1 618 ? 34.810 0.906 -12.826 1.00 79.31 618 ALA A C 1
ATOM 5056 O O . ALA A 1 618 ? 35.710 1.023 -12.001 1.00 79.31 618 ALA A O 1
ATOM 5057 N N . LEU A 1 619 ? 34.911 1.401 -14.063 1.00 80.38 619 LEU A N 1
ATOM 5058 C CA . LEU A 1 619 ? 36.163 1.926 -14.609 1.00 80.38 619 LEU A CA 1
ATOM 5059 C C . LEU A 1 619 ? 36.373 3.429 -14.351 1.00 80.38 619 LEU A C 1
ATOM 5061 O O . LEU A 1 619 ? 37.517 3.855 -14.213 1.00 80.38 619 LEU A O 1
ATOM 5065 N N . ALA A 1 620 ? 35.302 4.227 -14.291 1.00 79.69 620 ALA A N 1
ATOM 5066 C CA . ALA A 1 620 ? 35.365 5.684 -14.129 1.00 79.69 620 ALA A CA 1
ATOM 5067 C C . ALA A 1 620 ? 35.017 6.163 -12.708 1.00 79.69 620 ALA A C 1
ATOM 5069 O O . ALA A 1 620 ? 35.494 7.214 -12.289 1.00 79.69 620 ALA A O 1
ATOM 5070 N N . PHE A 1 621 ? 34.203 5.408 -11.958 1.00 77.88 621 PHE A N 1
ATOM 5071 C CA . PHE A 1 621 ? 33.659 5.842 -10.659 1.00 77.88 621 PHE A CA 1
ATOM 5072 C C . PHE A 1 621 ? 34.037 4.934 -9.477 1.00 77.88 621 PHE A C 1
ATOM 5074 O O . PHE A 1 621 ? 33.484 5.101 -8.391 1.00 77.88 621 PHE A O 1
ATOM 5081 N N . ASP A 1 622 ? 34.936 3.964 -9.689 1.00 71.00 622 ASP A N 1
ATOM 5082 C CA . ASP A 1 622 ? 35.395 2.983 -8.688 1.00 71.00 622 ASP A CA 1
ATOM 5083 C C . ASP A 1 622 ? 34.238 2.283 -7.937 1.00 71.00 622 ASP A C 1
ATOM 5085 O O . ASP A 1 622 ? 34.290 1.977 -6.740 1.00 71.00 622 ASP A O 1
ATOM 5089 N N . GLN A 1 623 ? 33.120 2.046 -8.636 1.00 72.94 623 GLN A N 1
ATOM 5090 C CA . GLN A 1 623 ? 31.965 1.384 -8.039 1.00 72.94 623 GLN A CA 1
ATOM 5091 C C . GLN A 1 623 ? 32.247 -0.109 -7.854 1.00 72.94 623 GLN A C 1
ATOM 5093 O O . GLN A 1 623 ? 32.328 -0.876 -8.811 1.00 72.94 623 GLN A O 1
ATOM 5098 N N . LYS A 1 624 ? 32.295 -0.552 -6.592 1.00 57.94 624 LYS A N 1
ATOM 5099 C CA . LYS A 1 624 ? 32.547 -1.959 -6.219 1.00 57.94 624 LYS A CA 1
ATOM 5100 C C . LYS A 1 624 ? 31.462 -2.945 -6.680 1.00 57.94 624 LYS A C 1
ATOM 5102 O O . LYS A 1 624 ? 31.706 -4.148 -6.726 1.00 57.94 624 LYS A O 1
ATOM 5107 N N . ALA A 1 625 ? 30.251 -2.470 -6.976 1.00 57.97 625 ALA A N 1
ATOM 5108 C CA . ALA A 1 625 ? 29.129 -3.311 -7.386 1.00 57.97 625 ALA A CA 1
ATOM 5109 C C . ALA A 1 625 ? 28.934 -3.261 -8.910 1.00 57.97 625 ALA A C 1
ATOM 5111 O O . ALA A 1 625 ? 28.322 -2.335 -9.431 1.00 57.97 625 ALA A O 1
ATOM 5112 N N . LEU A 1 626 ? 29.400 -4.301 -9.606 1.00 56.84 626 LEU A N 1
ATOM 5113 C CA . LEU A 1 626 ? 29.337 -4.421 -11.070 1.00 56.84 626 LEU A CA 1
ATOM 5114 C C . LEU A 1 626 ? 27.920 -4.607 -11.642 1.00 56.84 626 LEU A C 1
ATOM 5116 O O . LEU A 1 626 ? 27.740 -4.496 -12.847 1.00 56.84 626 LEU A O 1
ATOM 5120 N N . SER A 1 627 ? 26.906 -4.931 -10.830 1.00 65.00 627 SER A N 1
ATOM 5121 C CA . SER A 1 627 ? 25.570 -5.237 -11.354 1.00 65.00 627 SER A CA 1
ATOM 5122 C C . SER A 1 627 ? 24.451 -4.995 -10.339 1.00 65.00 627 SER A C 1
ATOM 5124 O O . SER A 1 627 ? 24.551 -5.347 -9.163 1.00 65.00 627 SER A O 1
ATOM 5126 N N . THR A 1 628 ? 23.348 -4.415 -10.816 1.00 76.00 628 THR A N 1
ATOM 5127 C CA . THR A 1 628 ? 22.079 -4.285 -10.090 1.00 76.00 628 THR A CA 1
ATOM 5128 C C . THR A 1 628 ? 21.052 -5.199 -10.744 1.00 76.00 628 THR A C 1
ATOM 5130 O O . THR A 1 628 ? 20.900 -5.141 -11.960 1.00 76.00 628 THR A O 1
ATOM 5133 N N . PRO A 1 629 ? 20.298 -6.016 -9.987 1.00 82.44 629 PRO A N 1
ATOM 5134 C CA . PRO A 1 629 ? 19.304 -6.897 -10.590 1.00 82.44 629 PRO A CA 1
ATOM 5135 C C . PRO A 1 629 ? 18.022 -6.165 -11.014 1.00 82.44 629 PRO A C 1
ATOM 5137 O O . PRO A 1 629 ? 17.123 -6.769 -11.600 1.00 82.44 629 PRO A O 1
ATOM 5140 N N . TYR A 1 630 ? 17.904 -4.880 -10.677 1.00 86.00 630 TYR A N 1
ATOM 5141 C CA . TYR A 1 630 ? 16.721 -4.060 -10.909 1.00 86.00 630 TYR A CA 1
ATOM 5142 C C . TYR A 1 630 ? 16.786 -3.369 -12.268 1.00 86.00 630 TYR A C 1
ATOM 5144 O O . TYR A 1 630 ? 17.851 -2.941 -12.700 1.00 86.00 630 TYR A O 1
ATOM 5152 N N . LEU A 1 631 ? 15.633 -3.233 -12.925 1.00 86.88 631 LEU A N 1
ATOM 5153 C CA . LEU A 1 631 ? 15.518 -2.599 -14.241 1.00 86.88 631 LEU A CA 1
ATOM 5154 C C . LEU A 1 631 ? 15.913 -1.112 -14.219 1.00 86.88 631 LEU A C 1
ATOM 5156 O O . LEU A 1 631 ? 16.455 -0.612 -15.189 1.00 86.88 631 LEU A O 1
ATOM 5160 N N . TRP A 1 632 ? 15.677 -0.413 -13.106 1.00 84.00 632 TRP A N 1
ATOM 5161 C CA . TRP A 1 632 ? 15.845 1.044 -13.008 1.00 84.00 632 TRP A CA 1
ATOM 5162 C C . TRP A 1 632 ? 17.179 1.484 -12.385 1.00 84.00 632 TRP A C 1
ATOM 5164 O O . TRP A 1 632 ? 17.290 2.611 -11.921 1.00 84.00 632 TRP A O 1
ATOM 5174 N N . GLY A 1 633 ? 18.183 0.609 -12.292 1.00 68.44 633 GLY A N 1
ATOM 5175 C CA . GLY A 1 633 ? 19.504 0.995 -11.782 1.00 68.44 633 GLY A CA 1
ATOM 5176 C C . GLY A 1 633 ? 19.663 0.989 -10.246 1.00 68.44 633 GLY A C 1
ATOM 5177 O O . GLY A 1 633 ? 19.184 0.089 -9.540 1.00 68.44 633 GLY A O 1
ATOM 5178 N N . GLY A 1 634 ? 20.430 1.961 -9.733 1.00 57.47 634 GLY A N 1
ATOM 5179 C CA . GLY A 1 634 ? 20.877 2.078 -8.335 1.00 57.47 634 GLY A CA 1
ATOM 5180 C C . GLY A 1 634 ? 19.778 2.422 -7.306 1.00 57.47 634 GLY A C 1
ATOM 5181 O O . GLY A 1 634 ? 18.595 2.516 -7.638 1.00 57.47 634 GLY A O 1
ATOM 5182 N N . PRO A 1 635 ? 20.117 2.552 -6.008 1.00 51.12 635 PRO A N 1
ATOM 5183 C CA . PRO A 1 635 ? 19.152 2.833 -4.933 1.00 51.12 635 PRO A CA 1
ATOM 5184 C C . PRO A 1 635 ? 18.330 4.122 -5.128 1.00 51.12 635 PRO A C 1
ATOM 5186 O O . PRO A 1 635 ? 17.167 4.155 -4.724 1.00 51.12 635 PRO A O 1
ATOM 5189 N N . ASP A 1 636 ? 18.887 5.144 -5.779 1.00 54.09 636 ASP A N 1
ATOM 5190 C CA . ASP A 1 636 ? 18.282 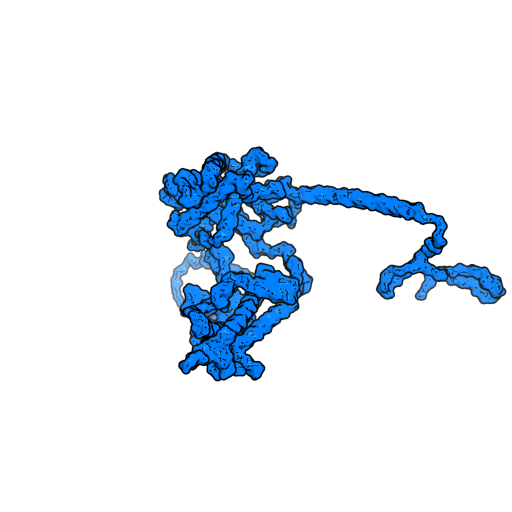6.484 -5.891 1.00 54.09 636 ASP A CA 1
ATOM 5191 C C . ASP A 1 636 ? 17.159 6.578 -6.933 1.00 54.09 636 ASP A C 1
ATOM 5193 O O . ASP A 1 636 ? 16.283 7.442 -6.858 1.00 54.09 636 ASP A O 1
ATOM 5197 N N . MET A 1 637 ? 17.122 5.655 -7.893 1.00 55.88 637 MET A N 1
ATOM 5198 C CA . MET A 1 637 ? 15.965 5.462 -8.774 1.00 55.88 637 MET A CA 1
ATOM 5199 C C . MET A 1 637 ? 14.844 4.678 -8.075 1.00 55.88 637 MET A C 1
ATOM 5201 O O . MET A 1 637 ? 13.667 4.930 -8.315 1.00 55.88 637 MET A O 1
ATOM 5205 N N . ARG A 1 638 ? 15.188 3.756 -7.163 1.00 57.00 638 ARG A N 1
ATOM 5206 C CA . ARG A 1 638 ? 14.226 2.875 -6.468 1.00 57.00 638 ARG A CA 1
ATOM 5207 C C . ARG A 1 638 ? 13.519 3.534 -5.288 1.00 57.00 638 ARG A C 1
ATOM 5209 O O . ARG A 1 638 ? 12.379 3.184 -4.988 1.00 57.00 638 ARG A O 1
ATOM 5216 N N . LYS A 1 639 ? 14.194 4.454 -4.598 1.00 51.75 639 LYS A N 1
ATOM 5217 C CA . LYS A 1 639 ? 13.643 5.158 -3.430 1.00 51.75 639 LYS A CA 1
ATOM 5218 C C . LYS A 1 639 ? 12.624 6.230 -3.808 1.00 51.75 639 LYS A C 1
ATOM 5220 O O . LYS A 1 639 ? 11.837 6.632 -2.954 1.00 51.75 639 LYS A O 1
ATOM 5225 N N . ASP A 1 640 ? 12.603 6.660 -5.069 1.00 60.41 640 ASP A N 1
ATOM 5226 C CA . ASP A 1 640 ? 11.906 7.877 -5.449 1.00 60.41 640 ASP A CA 1
ATOM 5227 C C . ASP A 1 640 ? 10.657 7.640 -6.312 1.00 60.41 640 ASP A C 1
ATOM 5229 O O . ASP A 1 640 ? 10.614 7.896 -7.516 1.00 60.41 640 ASP A O 1
ATOM 5233 N N . SER A 1 641 ? 9.580 7.182 -5.665 1.00 57.56 641 SER A N 1
ATOM 5234 C CA . SER A 1 641 ? 8.245 7.112 -6.288 1.00 57.56 641 SER A CA 1
ATOM 5235 C C . SER A 1 641 ? 7.715 8.468 -6.784 1.00 57.56 641 SER A C 1
ATOM 5237 O O . SER A 1 641 ? 6.770 8.507 -7.584 1.00 57.56 641 SER A O 1
ATOM 5239 N N . TYR A 1 642 ? 8.342 9.573 -6.358 1.00 63.34 642 TYR A N 1
ATOM 5240 C CA . TYR A 1 642 ? 8.066 10.901 -6.880 1.00 63.34 642 TYR A CA 1
ATOM 5241 C C . TYR A 1 642 ? 8.473 11.006 -8.348 1.00 63.34 642 TYR A C 1
ATOM 5243 O O . TYR A 1 642 ? 7.763 11.669 -9.085 1.00 63.34 642 TYR A O 1
ATOM 5251 N N . LYS A 1 643 ? 9.508 10.301 -8.828 1.00 71.62 643 LYS A N 1
ATOM 5252 C CA . LYS A 1 643 ? 9.972 10.412 -10.225 1.00 71.62 643 LYS A CA 1
ATOM 5253 C C . LYS A 1 643 ? 8.929 9.964 -11.244 1.00 71.62 643 LYS A C 1
ATOM 5255 O O . LYS A 1 643 ? 8.664 10.706 -12.180 1.00 71.62 643 LYS A O 1
ATOM 5260 N N . LEU A 1 644 ? 8.253 8.829 -11.025 1.00 80.00 644 LEU A N 1
ATOM 5261 C CA . LEU A 1 644 ? 7.131 8.413 -11.886 1.00 80.00 644 LEU A CA 1
ATOM 5262 C C . LEU A 1 644 ? 5.987 9.436 -11.837 1.00 80.00 644 LEU A C 1
ATOM 5264 O O . LEU A 1 644 ? 5.405 9.776 -12.862 1.00 80.00 644 LEU A O 1
ATOM 5268 N N . THR A 1 645 ? 5.665 9.936 -10.641 1.00 81.69 645 THR A N 1
ATOM 5269 C CA . THR A 1 645 ? 4.597 10.930 -10.473 1.00 81.69 645 THR A CA 1
ATOM 5270 C C . THR A 1 645 ? 4.955 12.256 -11.147 1.00 81.69 645 THR A C 1
ATOM 5272 O O . THR A 1 645 ? 4.097 12.868 -11.769 1.00 81.69 645 THR A O 1
ATOM 5275 N N . SER A 1 646 ? 6.206 12.692 -11.049 1.00 82.56 646 SER A N 1
ATOM 5276 C CA . SER A 1 646 ? 6.719 13.940 -11.609 1.00 82.56 646 SER A CA 1
ATOM 5277 C C . SER A 1 646 ? 6.866 13.865 -13.117 1.00 82.56 646 SER A C 1
ATOM 5279 O O . SER A 1 646 ? 6.427 14.790 -13.789 1.00 82.56 646 SER A O 1
ATOM 5281 N N . ALA A 1 647 ? 7.377 12.754 -13.656 1.00 83.62 647 ALA A N 1
ATOM 5282 C CA . ALA A 1 647 ? 7.406 12.506 -15.093 1.00 83.62 647 ALA A CA 1
ATOM 5283 C C . ALA A 1 647 ? 5.984 12.514 -15.667 1.00 83.62 647 ALA A C 1
ATOM 5285 O O . ALA A 1 647 ? 5.702 13.260 -16.602 1.00 83.62 647 ALA A O 1
ATOM 5286 N N . LEU A 1 648 ? 5.055 11.775 -15.044 1.00 87.56 648 LEU A N 1
ATOM 5287 C CA . LEU A 1 648 ? 3.655 11.765 -15.463 1.00 87.56 648 LEU A CA 1
ATOM 5288 C C . LEU A 1 648 ? 3.062 13.179 -15.437 1.00 87.56 648 LEU A C 1
ATOM 5290 O O . LEU A 1 648 ? 2.554 13.623 -16.458 1.00 87.56 648 LEU A O 1
ATOM 5294 N N . LYS A 1 649 ? 3.191 13.913 -14.324 1.00 87.75 649 LYS A N 1
ATOM 5295 C CA . LYS A 1 649 ? 2.697 15.295 -14.215 1.00 87.75 649 LYS A CA 1
ATOM 5296 C C . LYS A 1 649 ? 3.306 16.213 -15.269 1.00 87.75 649 LYS A C 1
ATOM 5298 O O . LYS A 1 649 ? 2.579 16.981 -15.880 1.00 87.75 649 LYS A O 1
ATOM 5303 N N . MET A 1 650 ? 4.620 16.157 -15.470 1.00 86.25 650 MET A N 1
ATOM 5304 C CA . MET A 1 650 ? 5.328 17.012 -16.421 1.00 86.25 650 MET A CA 1
ATOM 5305 C C . MET A 1 650 ? 4.804 16.798 -17.843 1.00 86.25 650 MET A C 1
ATOM 5307 O O . MET A 1 650 ? 4.427 17.758 -18.512 1.00 86.25 650 MET A O 1
ATOM 5311 N N . HIS A 1 651 ? 4.747 15.544 -18.290 1.00 86.38 651 HIS A N 1
ATOM 5312 C CA . HIS A 1 651 ? 4.308 15.204 -19.640 1.00 86.38 651 HIS A CA 1
ATOM 5313 C C . HIS A 1 651 ? 2.804 15.457 -19.834 1.00 86.38 651 HIS A C 1
ATOM 5315 O O . HIS A 1 651 ? 2.397 15.999 -20.861 1.00 86.38 651 HIS A O 1
ATOM 5321 N N . THR A 1 652 ? 1.968 15.167 -18.831 1.00 87.19 652 THR A N 1
ATOM 5322 C CA . THR A 1 652 ? 0.519 15.407 -18.926 1.00 87.19 652 THR A CA 1
ATOM 5323 C C . THR A 1 652 ? 0.159 16.884 -18.827 1.00 87.19 652 THR A C 1
ATOM 5325 O O . THR A 1 652 ? -0.798 17.306 -19.462 1.00 87.19 652 THR A O 1
ATOM 5328 N N . SER A 1 653 ? 0.910 17.691 -18.071 1.00 86.12 653 SER A N 1
ATOM 5329 C CA . SER A 1 653 ? 0.698 19.143 -18.032 1.00 86.12 653 SER A CA 1
ATOM 5330 C C . SER A 1 653 ? 0.992 19.775 -19.386 1.00 86.12 653 SER A C 1
ATOM 5332 O O . SER A 1 653 ? 0.225 20.619 -19.831 1.00 86.12 653 SER A O 1
ATOM 5334 N N . LYS A 1 654 ? 2.054 19.331 -20.069 1.00 84.06 654 LYS A N 1
ATOM 5335 C CA . LYS A 1 654 ? 2.373 19.802 -21.422 1.00 84.06 654 LYS A CA 1
ATOM 5336 C C . LYS A 1 654 ? 1.306 19.397 -22.439 1.00 84.06 654 LYS A C 1
ATOM 5338 O O . LYS A 1 654 ? 0.906 20.219 -23.250 1.00 84.06 654 LYS A O 1
ATOM 5343 N N . CYS A 1 655 ? 0.841 18.148 -22.387 1.00 83.31 655 CYS A N 1
ATOM 5344 C CA . CYS A 1 655 ? -0.079 17.630 -23.398 1.00 83.31 655 CYS A CA 1
ATOM 5345 C C . CYS A 1 655 ? -1.546 17.989 -23.122 1.00 83.31 655 CYS A C 1
ATOM 5347 O O . CYS A 1 655 ? -2.235 18.442 -24.025 1.00 83.31 655 CYS A O 1
ATOM 5349 N N . PHE A 1 656 ? -2.024 17.817 -21.886 1.00 82.44 656 PHE A N 1
ATOM 5350 C CA . PHE A 1 656 ? -3.440 17.920 -21.499 1.00 82.44 656 PHE A CA 1
ATOM 5351 C C . PHE A 1 656 ? -3.770 19.173 -20.673 1.00 82.44 656 PHE A C 1
ATOM 5353 O O . PHE A 1 656 ? -4.872 19.274 -20.132 1.00 82.44 656 PHE A O 1
ATOM 5360 N N . ASN A 1 657 ? -2.807 20.083 -20.480 1.00 80.81 657 ASN A N 1
ATOM 5361 C CA . ASN A 1 657 ? -2.920 21.221 -19.559 1.00 80.81 657 ASN A CA 1
ATOM 5362 C C . ASN A 1 657 ? -3.368 20.807 -18.138 1.00 80.81 657 ASN A C 1
ATOM 5364 O O . ASN A 1 657 ? -4.045 21.550 -17.431 1.00 80.81 657 ASN A O 1
ATOM 5368 N N . THR A 1 658 ? -3.049 19.570 -17.730 1.00 81.19 658 THR A N 1
ATOM 5369 C CA . THR A 1 658 ? -3.460 18.997 -16.443 1.00 81.19 658 THR A CA 1
ATOM 5370 C C . THR A 1 658 ? -2.379 18.082 -15.872 1.00 81.19 658 THR A C 1
ATOM 5372 O O . THR A 1 658 ? -1.892 17.162 -16.529 1.00 81.19 658 THR A O 1
ATOM 5375 N N . ALA A 1 659 ? -2.053 18.269 -14.593 1.00 83.88 659 ALA A N 1
ATOM 5376 C CA . ALA A 1 659 ? -1.091 17.439 -13.876 1.00 83.88 659 ALA A CA 1
ATOM 5377 C C . ALA A 1 659 ? -1.752 16.149 -13.346 1.00 83.88 659 ALA A C 1
ATOM 5379 O O . ALA A 1 659 ? -2.413 16.157 -12.301 1.00 83.88 659 ALA A O 1
ATOM 5380 N N . LEU A 1 660 ? -1.561 15.016 -14.031 1.00 83.25 660 LEU A N 1
ATOM 5381 C CA . LEU A 1 660 ? -2.079 13.724 -13.576 1.00 83.25 660 LEU A CA 1
ATOM 5382 C C . LEU A 1 660 ? -1.117 13.062 -12.588 1.00 83.25 660 LEU A C 1
ATOM 5384 O O . LEU A 1 660 ? 0.099 13.110 -12.732 1.00 83.25 660 LEU A O 1
ATOM 5388 N N . ASN A 1 661 ? -1.675 12.392 -11.580 1.00 81.75 661 ASN A N 1
ATOM 5389 C CA . ASN A 1 661 ? -0.922 11.494 -10.707 1.00 81.75 661 ASN A CA 1
ATOM 5390 C C . ASN A 1 661 ? -1.239 10.026 -11.036 1.00 81.75 661 ASN A C 1
ATOM 5392 O O . ASN A 1 661 ? -2.222 9.724 -11.715 1.00 81.75 661 ASN A O 1
ATOM 5396 N N . VAL A 1 662 ? -0.429 9.111 -10.498 1.00 78.00 662 VAL A N 1
ATOM 5397 C CA . VAL A 1 662 ? -0.525 7.660 -10.743 1.00 78.00 662 VAL A CA 1
ATOM 5398 C C . VAL A 1 662 ? -1.916 7.089 -10.421 1.00 78.00 662 VAL A C 1
ATOM 5400 O O . VAL A 1 662 ? -2.421 6.228 -11.139 1.00 78.00 662 VAL A O 1
ATOM 5403 N N . THR A 1 663 ? -2.576 7.569 -9.362 1.00 74.75 663 THR A N 1
ATOM 5404 C CA . THR A 1 663 ? -3.921 7.103 -8.976 1.00 74.75 663 THR A CA 1
ATOM 5405 C C . THR A 1 663 ? -4.981 7.572 -9.969 1.00 74.75 663 THR A C 1
ATOM 5407 O O . THR A 1 663 ? -5.830 6.781 -10.378 1.00 74.75 663 THR A O 1
ATOM 5410 N N . THR A 1 664 ? -4.920 8.840 -10.379 1.00 77.69 664 THR A N 1
ATOM 5411 C CA . THR A 1 664 ? -5.837 9.409 -11.372 1.00 77.69 664 THR A CA 1
ATOM 5412 C C . THR A 1 664 ? -5.683 8.711 -12.719 1.00 77.69 664 THR A C 1
ATOM 5414 O O . THR A 1 664 ? -6.681 8.264 -13.279 1.00 77.69 664 THR A O 1
ATOM 5417 N N . TYR A 1 665 ? -4.447 8.532 -13.200 1.00 84.19 665 TYR A N 1
ATOM 5418 C CA . TYR A 1 665 ? -4.196 7.807 -14.448 1.00 84.19 665 TYR A CA 1
ATOM 5419 C C . TYR A 1 665 ? -4.727 6.372 -14.384 1.00 84.19 665 TYR A C 1
ATOM 5421 O O . TYR A 1 665 ? -5.379 5.905 -15.312 1.00 84.19 665 TYR A O 1
ATOM 5429 N N . ARG A 1 666 ? -4.555 5.683 -13.250 1.00 78.75 666 ARG A N 1
ATOM 5430 C CA . ARG A 1 666 ? -5.119 4.344 -13.061 1.00 78.75 666 ARG A CA 1
ATOM 5431 C C . ARG A 1 666 ? -6.646 4.321 -13.189 1.00 78.75 666 ARG A C 1
ATOM 5433 O O . ARG A 1 666 ? -7.180 3.376 -13.762 1.00 78.75 666 ARG A O 1
ATOM 5440 N N . HIS A 1 667 ? -7.357 5.307 -12.641 1.00 77.56 667 HIS A N 1
ATOM 5441 C CA . HIS A 1 667 ? -8.814 5.388 -12.791 1.00 77.56 667 HIS A CA 1
ATOM 5442 C C . HIS A 1 667 ? -9.219 5.608 -14.253 1.00 77.56 667 HIS A C 1
ATOM 5444 O O . HIS A 1 667 ? -10.117 4.917 -14.732 1.00 77.56 667 HIS A O 1
ATOM 5450 N N . LEU A 1 668 ? -8.514 6.494 -14.960 1.00 83.31 668 LEU A N 1
ATOM 5451 C CA . LEU A 1 668 ? -8.724 6.738 -16.388 1.00 83.31 668 LEU A CA 1
ATOM 5452 C C . LEU A 1 668 ? -8.455 5.487 -17.231 1.00 83.31 668 LEU A C 1
ATOM 5454 O O . LEU A 1 668 ? -9.309 5.092 -18.010 1.00 83.31 668 LEU A O 1
ATOM 5458 N N . SER A 1 669 ? -7.330 4.805 -17.009 1.00 84.38 669 SER A N 1
ATOM 5459 C CA . SER A 1 669 ? -6.970 3.561 -17.701 1.00 84.38 669 SER A CA 1
ATOM 5460 C C . SER A 1 669 ? -8.021 2.460 -17.497 1.00 84.38 669 SER A C 1
ATOM 5462 O O . SER A 1 669 ? -8.397 1.772 -18.444 1.00 84.38 669 SER A O 1
ATOM 5464 N N . ILE A 1 670 ? -8.567 2.318 -16.281 1.00 79.50 670 ILE A N 1
ATOM 5465 C CA . ILE A 1 670 ? -9.662 1.369 -16.014 1.00 79.50 670 ILE A CA 1
ATOM 5466 C C . ILE A 1 670 ? -10.932 1.761 -16.777 1.00 79.50 670 ILE A C 1
ATOM 5468 O O . ILE A 1 670 ? -11.620 0.880 -17.292 1.00 79.50 670 ILE A O 1
ATOM 5472 N N . ALA A 1 671 ? -11.261 3.053 -16.833 1.00 81.62 671 ALA A N 1
ATOM 5473 C CA . ALA A 1 671 ? -12.411 3.528 -17.591 1.00 81.62 671 ALA A CA 1
ATOM 5474 C C . ALA A 1 671 ? -12.235 3.280 -19.092 1.00 81.62 671 ALA A C 1
ATOM 5476 O O . ALA A 1 671 ? -13.099 2.645 -19.685 1.00 81.62 671 ALA A O 1
ATOM 5477 N N . MET A 1 672 ? -11.103 3.688 -19.675 1.00 86.31 672 MET A N 1
ATOM 5478 C CA . MET A 1 672 ? -10.771 3.458 -21.088 1.00 86.31 672 MET A CA 1
ATOM 5479 C C . MET A 1 672 ? -10.837 1.971 -21.436 1.00 86.31 672 MET A C 1
ATOM 5481 O O . MET A 1 672 ? -11.437 1.591 -22.437 1.00 86.31 672 MET A O 1
ATOM 5485 N N . SER A 1 673 ? -10.272 1.119 -20.574 1.00 82.19 673 SER A N 1
ATOM 5486 C CA . SER A 1 673 ? -10.312 -0.332 -20.745 1.00 82.19 673 SER A CA 1
ATOM 5487 C C . SER A 1 673 ? -11.750 -0.852 -20.791 1.00 82.19 673 SER A C 1
ATOM 5489 O O . SER A 1 673 ? -12.108 -1.605 -21.687 1.00 82.19 673 SER A O 1
ATOM 5491 N N . ARG A 1 674 ? -12.613 -0.424 -19.867 1.00 77.88 674 ARG A N 1
ATOM 5492 C CA . ARG A 1 674 ? -14.008 -0.882 -19.838 1.00 77.88 674 ARG A CA 1
ATOM 5493 C C . ARG A 1 674 ? -14.819 -0.409 -21.037 1.00 77.88 674 ARG A C 1
ATOM 5495 O O . ARG A 1 674 ? -15.653 -1.178 -21.496 1.00 77.88 674 ARG A O 1
ATOM 5502 N N . THR A 1 675 ? -14.587 0.805 -21.520 1.00 83.38 675 THR A N 1
ATOM 5503 C CA . THR A 1 675 ? -15.328 1.372 -22.652 1.00 83.38 675 THR A CA 1
ATOM 5504 C C . THR A 1 675 ? -14.889 0.740 -23.970 1.00 83.38 675 THR A C 1
ATOM 5506 O O . THR A 1 675 ? -15.715 0.188 -24.690 1.00 83.38 675 THR A O 1
ATOM 5509 N N . HIS A 1 676 ? -13.583 0.709 -24.245 1.00 81.88 676 HIS A N 1
ATOM 5510 C CA . HIS A 1 676 ? -13.079 0.281 -25.551 1.00 81.88 676 HIS A CA 1
ATOM 5511 C C . HIS A 1 676 ? -12.757 -1.221 -25.653 1.00 81.88 676 HIS A C 1
ATOM 5513 O O . HIS A 1 676 ? -12.711 -1.736 -26.765 1.00 81.88 676 HIS A O 1
ATOM 5519 N N . TYR A 1 677 ? -12.572 -1.951 -24.540 1.00 70.88 677 TYR A N 1
ATOM 5520 C CA . TYR A 1 677 ? -12.286 -3.399 -24.585 1.00 70.88 677 TYR A CA 1
ATOM 5521 C C . TYR A 1 677 ? -13.493 -4.291 -24.247 1.00 70.88 677 TYR A C 1
ATOM 5523 O O . TYR A 1 677 ? -13.643 -5.341 -24.868 1.00 70.88 677 TYR A O 1
ATOM 5531 N N . ASN A 1 678 ? -14.409 -3.907 -23.341 1.00 57.03 678 ASN A N 1
ATOM 5532 C CA . ASN A 1 678 ? -15.598 -4.748 -23.076 1.00 57.03 678 ASN A CA 1
ATOM 5533 C C . ASN A 1 678 ? -16.603 -4.755 -24.244 1.00 57.03 678 ASN A C 1
ATOM 5535 O O . ASN A 1 678 ? -17.437 -5.659 -24.322 1.00 57.03 678 ASN A O 1
ATOM 5539 N N . ALA A 1 679 ? -16.532 -3.780 -25.157 1.00 47.19 679 ALA A N 1
ATOM 5540 C CA . ALA A 1 679 ? -17.318 -3.793 -26.389 1.00 47.19 679 ALA A CA 1
ATOM 5541 C C . ALA A 1 679 ? -16.967 -5.007 -27.276 1.00 47.19 679 ALA A C 1
ATOM 5543 O O . ALA A 1 679 ? -17.859 -5.594 -27.889 1.00 47.19 679 ALA A O 1
ATOM 5544 N N . VAL A 1 680 ? -15.701 -5.445 -27.259 1.00 42.72 680 VAL A N 1
ATOM 5545 C CA . VAL A 1 680 ? -15.206 -6.616 -28.005 1.00 42.72 680 VAL A CA 1
ATOM 5546 C C . VAL A 1 680 ? -15.613 -7.930 -27.316 1.00 42.72 680 VAL A C 1
ATOM 5548 O O . VAL A 1 680 ? -16.079 -8.861 -27.969 1.00 42.72 680 VAL A O 1
ATOM 5551 N N . ASP A 1 681 ? -15.565 -7.971 -25.981 1.00 41.28 681 ASP A N 1
ATOM 5552 C CA . ASP A 1 681 ? -15.814 -9.181 -25.176 1.00 41.28 681 ASP A CA 1
ATOM 5553 C C . ASP A 1 681 ? -17.312 -9.569 -25.090 1.00 41.28 681 ASP A C 1
ATOM 5555 O O . ASP A 1 681 ? -17.670 -10.705 -24.781 1.00 41.28 681 ASP A O 1
ATOM 5559 N N . SER A 1 682 ? -18.239 -8.655 -25.401 1.00 35.84 682 SER A N 1
ATOM 5560 C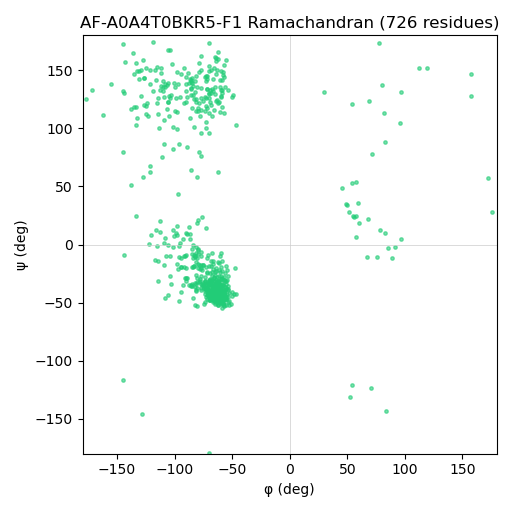 CA . SER A 1 682 ? -19.689 -8.936 -25.377 1.00 35.84 682 SER A CA 1
ATOM 5561 C C . SER A 1 682 ? -20.142 -9.979 -26.418 1.00 35.84 682 SER A C 1
ATOM 5563 O O . SER A 1 682 ? -21.122 -10.700 -26.189 1.00 35.84 682 SER A O 1
ATOM 5565 N N . ARG A 1 683 ? -19.400 -10.127 -27.527 1.00 39.16 683 ARG A N 1
ATOM 5566 C CA . ARG A 1 683 ? -19.671 -11.135 -28.568 1.00 39.16 683 ARG A CA 1
ATOM 5567 C C . ARG A 1 683 ? -19.052 -12.502 -28.239 1.00 39.16 683 ARG A C 1
ATOM 5569 O O . ARG A 1 683 ? -19.704 -13.519 -28.466 1.00 39.16 683 ARG A O 1
ATOM 5576 N N . GLU A 1 684 ? -17.875 -12.550 -27.608 1.00 36.88 684 GLU A N 1
ATOM 5577 C CA . GLU A 1 684 ? -17.192 -13.806 -27.233 1.00 36.88 684 GLU A CA 1
ATOM 5578 C C . GLU A 1 684 ? -17.649 -14.390 -25.882 1.00 36.88 684 GLU A C 1
ATOM 5580 O O . GLU A 1 684 ? -17.805 -15.608 -25.740 1.00 36.88 684 GLU A O 1
ATOM 5585 N N . THR A 1 685 ? -17.962 -13.552 -24.886 1.00 41.16 685 THR A N 1
ATOM 5586 C CA . THR A 1 685 ? -18.388 -14.016 -23.548 1.00 41.16 685 THR A CA 1
ATOM 5587 C C . THR A 1 685 ? -19.694 -14.799 -23.563 1.00 41.16 685 THR A C 1
ATOM 5589 O O . THR A 1 685 ? -19.889 -15.674 -22.716 1.00 41.16 685 THR A O 1
ATOM 5592 N N . THR A 1 686 ? -20.582 -14.544 -24.525 1.00 39.88 686 THR A N 1
ATOM 5593 C CA . THR A 1 686 ? -21.841 -15.289 -24.669 1.00 39.88 686 THR A CA 1
ATOM 5594 C C . THR A 1 686 ? -21.596 -16.705 -25.201 1.00 39.88 686 THR A C 1
ATOM 5596 O O . THR A 1 686 ? -22.208 -17.657 -24.709 1.00 39.88 686 THR A O 1
ATOM 5599 N N . ALA A 1 687 ? -20.646 -16.874 -26.126 1.00 39.78 687 ALA A N 1
ATOM 5600 C CA . ALA A 1 687 ? -20.239 -18.181 -26.641 1.00 39.78 687 ALA A CA 1
ATOM 5601 C C . ALA A 1 687 ? -19.456 -18.985 -25.588 1.00 39.78 687 ALA A C 1
ATOM 5603 O O . ALA A 1 687 ? -19.774 -20.147 -25.343 1.00 39.78 687 ALA A O 1
ATOM 5604 N N . LEU A 1 688 ? -18.520 -18.352 -24.870 1.00 41.09 688 LEU A N 1
ATOM 5605 C CA . LEU A 1 688 ? -17.730 -18.995 -23.811 1.00 41.09 688 LEU A CA 1
ATOM 5606 C C . LEU A 1 688 ? -18.553 -19.318 -22.553 1.00 41.09 688 LEU A C 1
ATOM 5608 O O . LEU A 1 688 ? -18.324 -20.352 -21.918 1.00 41.09 688 LEU A O 1
ATOM 5612 N N . ARG A 1 689 ? -19.552 -18.495 -22.194 1.00 43.25 689 ARG A N 1
ATOM 5613 C CA . ARG A 1 689 ? -20.516 -18.827 -21.125 1.00 43.25 689 ARG A CA 1
ATOM 5614 C C . ARG A 1 689 ? -21.445 -19.965 -21.529 1.00 43.25 689 ARG A C 1
ATOM 5616 O O . ARG A 1 689 ? -21.672 -20.841 -20.697 1.00 43.25 689 ARG A O 1
ATOM 5623 N N . LYS A 1 690 ? -21.935 -20.000 -22.777 1.00 43.66 690 LYS A N 1
ATOM 5624 C CA . LYS A 1 690 ? -22.707 -21.144 -23.294 1.00 43.66 690 LYS A CA 1
ATOM 5625 C C . LYS A 1 690 ? -21.857 -22.416 -23.321 1.00 43.66 690 LYS A C 1
ATOM 5627 O O . LYS A 1 690 ? -22.312 -23.437 -22.821 1.00 43.66 690 LYS A O 1
ATOM 5632 N N . ALA A 1 691 ? -20.607 -22.344 -23.777 1.00 42.34 691 ALA A N 1
ATOM 5633 C CA . ALA A 1 691 ? -19.684 -23.477 -23.777 1.00 42.34 691 ALA A CA 1
ATOM 5634 C C . ALA A 1 691 ? -19.400 -23.986 -22.352 1.00 42.34 691 ALA A C 1
ATOM 5636 O O . ALA A 1 691 ? -19.541 -25.177 -22.093 1.00 42.34 691 ALA A O 1
ATOM 5637 N N . ARG A 1 692 ? -19.114 -23.104 -21.381 1.00 42.22 692 ARG A N 1
ATOM 5638 C CA . ARG A 1 692 ? -18.948 -23.499 -19.966 1.00 42.22 692 ARG A CA 1
ATOM 5639 C C . ARG A 1 692 ? -20.225 -24.056 -19.338 1.00 42.22 692 ARG A C 1
ATOM 5641 O O . ARG A 1 692 ? -20.134 -24.987 -18.542 1.00 42.22 692 ARG A O 1
ATOM 5648 N N . ALA A 1 693 ? -21.396 -23.520 -19.676 1.00 44.84 693 ALA A N 1
ATOM 5649 C CA . ALA A 1 693 ? -22.675 -24.034 -19.187 1.00 44.84 693 ALA A CA 1
ATOM 5650 C C . ALA A 1 693 ? -22.973 -25.438 -19.742 1.00 44.84 693 ALA A C 1
ATOM 5652 O O . ALA A 1 693 ? -23.381 -26.316 -18.982 1.00 44.84 693 ALA A O 1
ATOM 5653 N N . ILE A 1 694 ? -22.680 -25.678 -21.024 1.00 50.03 694 ILE A N 1
ATOM 5654 C CA . ILE A 1 694 ? -22.822 -26.988 -21.678 1.00 50.03 694 ILE A CA 1
ATOM 5655 C C . ILE A 1 694 ? -21.819 -27.997 -21.098 1.00 50.03 694 ILE A C 1
ATOM 5657 O O . ILE A 1 694 ? -22.193 -29.130 -20.793 1.00 50.03 694 ILE A O 1
ATOM 5661 N N . THR A 1 695 ? -20.567 -27.590 -20.863 1.00 45.31 695 THR A N 1
ATOM 5662 C CA . THR A 1 695 ? -19.543 -28.447 -20.242 1.00 45.31 695 THR A CA 1
ATOM 5663 C C . THR A 1 695 ? -19.898 -28.791 -18.794 1.00 45.31 695 THR A C 1
ATOM 5665 O O . THR A 1 695 ? -19.811 -29.953 -18.404 1.00 45.31 695 THR A O 1
ATOM 5668 N N . ASN A 1 696 ? -20.398 -27.834 -18.006 1.00 43.00 696 ASN A N 1
ATOM 5669 C CA . ASN A 1 696 ? -20.833 -28.093 -16.631 1.00 43.00 696 ASN A CA 1
ATOM 5670 C C . ASN A 1 696 ? -22.105 -28.956 -16.563 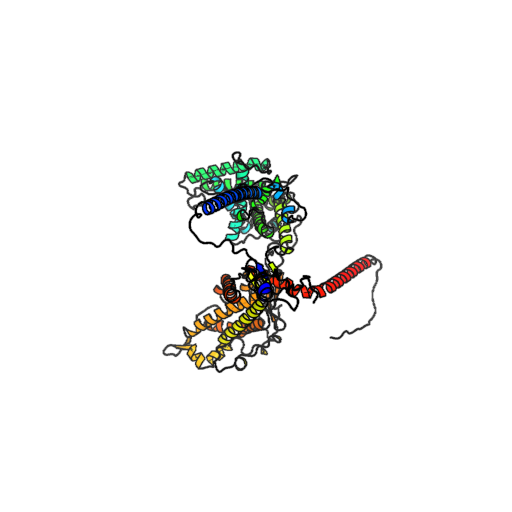1.00 43.00 696 ASN A C 1
ATOM 5672 O O . ASN A 1 696 ? -22.203 -29.810 -15.684 1.00 43.00 696 ASN A O 1
ATOM 5676 N N . GLN A 1 697 ? -23.043 -28.814 -17.509 1.00 46.75 697 GLN A N 1
ATOM 5677 C CA . GLN A 1 697 ? -24.187 -29.728 -17.633 1.00 46.75 697 GLN A CA 1
ATOM 5678 C C . GLN A 1 697 ? -23.759 -31.147 -18.031 1.00 46.75 697 GLN A C 1
ATOM 5680 O O . GLN A 1 697 ? -24.301 -32.113 -17.495 1.00 46.75 697 GLN A O 1
ATOM 5685 N N . ARG A 1 698 ? -22.768 -31.300 -18.921 1.00 43.28 698 ARG A N 1
ATOM 5686 C CA . ARG A 1 698 ? -22.206 -32.614 -19.281 1.00 43.28 698 ARG A CA 1
ATOM 5687 C C . ARG A 1 698 ? -21.468 -33.268 -18.111 1.00 43.28 698 ARG A C 1
ATOM 5689 O O . ARG A 1 698 ? -21.648 -34.460 -17.889 1.00 43.28 698 ARG A O 1
ATOM 5696 N N . ILE A 1 699 ? -20.719 -32.502 -17.316 1.00 48.31 699 ILE A N 1
ATOM 5697 C CA . ILE A 1 699 ? -20.041 -32.999 -16.105 1.00 48.31 699 ILE A CA 1
ATOM 5698 C C . ILE A 1 699 ? -21.056 -33.391 -15.018 1.00 48.31 699 ILE A C 1
ATOM 5700 O O . ILE A 1 699 ? -20.886 -34.419 -14.362 1.00 48.31 699 ILE A O 1
ATOM 5704 N N . ALA A 1 700 ? -22.142 -32.628 -14.852 1.00 45.59 700 ALA A N 1
ATOM 5705 C CA . ALA A 1 700 ? -23.213 -32.960 -13.910 1.00 45.59 700 ALA A CA 1
ATOM 5706 C C . ALA A 1 700 ? -23.977 -34.236 -14.317 1.00 45.59 700 ALA A C 1
ATOM 5708 O O . ALA A 1 700 ? -24.228 -35.092 -13.469 1.00 45.59 700 ALA A O 1
ATOM 5709 N N . ARG A 1 701 ? -24.268 -34.415 -15.615 1.00 46.28 701 ARG A N 1
ATOM 5710 C CA . ARG A 1 701 ? -24.878 -35.650 -16.145 1.00 46.28 701 ARG A CA 1
ATOM 5711 C C . ARG A 1 701 ? -23.925 -36.850 -16.075 1.00 46.28 701 ARG A C 1
ATOM 5713 O O . ARG A 1 701 ? -24.363 -37.949 -15.753 1.00 46.28 701 ARG A O 1
ATOM 5720 N N . GLY A 1 702 ? -22.623 -36.640 -16.287 1.00 43.16 702 GLY A N 1
ATOM 5721 C CA . GLY A 1 702 ? -21.595 -37.672 -16.110 1.00 43.16 702 GLY A CA 1
ATOM 5722 C C . GLY A 1 702 ? -21.464 -38.146 -14.658 1.00 43.16 702 GLY A C 1
ATOM 5723 O O . GLY A 1 702 ? -21.352 -39.343 -14.414 1.00 43.16 702 GLY A O 1
ATOM 5724 N N . ARG A 1 703 ? -21.569 -37.235 -13.679 1.00 44.22 703 ARG A N 1
ATOM 5725 C CA . ARG A 1 703 ? -21.556 -37.586 -12.246 1.00 44.22 703 ARG A CA 1
ATOM 5726 C C . ARG A 1 703 ? -22.815 -38.324 -11.782 1.00 44.22 703 ARG A C 1
ATOM 5728 O O . ARG A 1 703 ? -22.704 -39.173 -10.907 1.00 44.22 703 ARG A O 1
ATOM 5735 N N . GLN A 1 704 ? -23.979 -38.066 -12.381 1.00 40.94 704 GLN A N 1
ATOM 5736 C CA . GLN A 1 704 ? -25.190 -38.855 -12.107 1.00 40.94 704 GLN A CA 1
ATOM 5737 C C . GLN A 1 704 ? -25.140 -40.257 -12.741 1.00 40.94 704 GLN A C 1
ATOM 5739 O O . GLN A 1 704 ? -25.647 -41.203 -12.148 1.00 40.94 704 GLN A O 1
ATOM 5744 N N . GLY A 1 705 ? -24.471 -40.427 -13.889 1.00 37.12 705 GLY A N 1
ATOM 5745 C CA . GLY A 1 705 ? -24.265 -41.745 -14.509 1.00 37.12 705 GLY A CA 1
ATOM 5746 C C . GLY A 1 705 ? -23.228 -42.628 -13.799 1.00 37.12 705 GLY A C 1
ATOM 5747 O O . GLY A 1 705 ? -23.341 -43.851 -13.829 1.00 37.12 705 GLY A O 1
ATOM 5748 N N . LEU A 1 706 ? -22.245 -42.021 -13.124 1.00 37.53 706 LEU A N 1
ATOM 5749 C CA . LEU A 1 706 ? -21.195 -42.729 -12.374 1.00 37.53 706 LEU A CA 1
ATOM 5750 C C . LEU A 1 706 ? -21.648 -43.227 -10.989 1.00 37.53 706 LEU A C 1
ATOM 5752 O O . LEU A 1 706 ? -21.029 -44.135 -10.453 1.00 37.53 706 LEU A O 1
ATOM 5756 N N . SER A 1 707 ? -22.756 -42.713 -10.443 1.00 37.34 707 SER A N 1
ATOM 5757 C CA . SER A 1 707 ? -23.334 -43.190 -9.174 1.00 37.34 707 SER A CA 1
ATOM 5758 C C . SER A 1 707 ? -24.204 -44.451 -9.318 1.00 37.34 707 SER A C 1
ATOM 5760 O O . SER A 1 707 ? -24.635 -44.994 -8.305 1.00 37.34 707 SER A O 1
ATOM 5762 N N . MET A 1 708 ? -24.487 -44.920 -10.543 1.00 35.69 708 MET A N 1
ATOM 5763 C CA . MET A 1 708 ? -25.353 -46.088 -10.795 1.00 35.69 708 MET A CA 1
ATOM 5764 C C . MET A 1 708 ? -24.626 -47.314 -11.378 1.00 35.69 708 MET A C 1
ATOM 5766 O O . MET A 1 708 ? -25.271 -48.270 -11.799 1.00 35.69 708 MET A O 1
ATOM 5770 N N . ARG A 1 709 ? -23.286 -47.323 -11.403 1.00 33.59 709 ARG A N 1
ATOM 5771 C CA . ARG A 1 709 ? -22.488 -48.471 -11.877 1.00 33.59 709 ARG A CA 1
ATOM 5772 C C . ARG A 1 709 ? -21.269 -48.754 -10.992 1.00 33.59 709 ARG A C 1
ATOM 5774 O O . ARG A 1 709 ? -20.162 -48.911 -11.488 1.00 33.59 709 ARG A O 1
ATOM 5781 N N . GLU A 1 710 ? -21.478 -48.874 -9.685 1.00 33.34 710 GLU A N 1
ATOM 5782 C CA . GLU A 1 710 ? -20.552 -49.596 -8.801 1.00 33.34 710 GLU A CA 1
ATOM 5783 C C . GLU A 1 710 ? -21.222 -50.891 -8.348 1.00 33.34 710 GLU A C 1
ATOM 5785 O O . GLU A 1 710 ? -21.908 -50.957 -7.334 1.00 33.34 710 GLU A O 1
ATOM 5790 N N . GLY A 1 711 ? -21.078 -51.928 -9.169 1.00 34.00 711 GLY A N 1
ATOM 5791 C CA . GLY A 1 711 ? -21.659 -53.231 -8.885 1.00 34.00 711 GLY A CA 1
ATOM 5792 C C . GLY A 1 711 ? -21.523 -54.201 -10.044 1.00 34.00 711 GLY A C 1
ATOM 5793 O O . GLY A 1 711 ? -22.540 -54.659 -10.532 1.00 34.00 711 GLY A O 1
ATOM 5794 N N . LEU A 1 712 ? -20.297 -54.474 -10.513 1.00 29.39 712 LEU A N 1
ATOM 5795 C CA . LEU A 1 712 ? -19.893 -55.763 -11.106 1.00 29.39 712 LEU A CA 1
ATOM 5796 C C . LEU A 1 712 ? -18.395 -55.740 -11.465 1.00 29.39 712 LEU A C 1
ATOM 5798 O O . LEU A 1 712 ? -17.903 -54.844 -12.144 1.00 29.39 712 LEU A O 1
ATOM 5802 N N . LYS A 1 713 ? -17.665 -56.732 -10.942 1.00 30.22 713 LYS A N 1
ATOM 5803 C CA . LYS A 1 713 ? -16.221 -56.958 -11.115 1.00 30.22 713 LYS A CA 1
ATOM 5804 C C . LYS A 1 713 ? -15.899 -57.616 -12.472 1.00 30.22 713 LYS A C 1
ATOM 5806 O O . LYS A 1 713 ? -16.675 -58.452 -12.920 1.00 30.22 713 LYS A O 1
ATOM 5811 N N . ARG A 1 714 ? -14.647 -57.394 -12.920 1.00 28.06 714 ARG A N 1
ATOM 5812 C CA . ARG A 1 714 ? -13.731 -58.224 -13.762 1.00 28.06 714 ARG A CA 1
ATOM 5813 C C . ARG A 1 714 ? -13.381 -57.726 -15.190 1.00 28.06 714 ARG A C 1
ATOM 5815 O O . ARG A 1 714 ? -14.125 -56.924 -15.739 1.00 28.06 714 ARG A O 1
ATOM 5822 N N . PRO A 1 715 ? -12.180 -58.098 -15.715 1.00 38.94 715 PRO A N 1
ATOM 5823 C CA . PRO A 1 715 ? -11.297 -57.186 -16.458 1.00 38.94 715 PRO A CA 1
ATOM 5824 C C . PRO A 1 715 ? -10.992 -57.575 -17.926 1.00 38.94 715 PRO A C 1
ATOM 5826 O O . PRO A 1 715 ? -11.238 -58.703 -18.334 1.00 38.94 715 PRO A O 1
ATOM 5829 N N . LEU A 1 716 ? -10.285 -56.653 -18.608 1.00 25.36 716 LEU A N 1
ATOM 5830 C CA . LEU A 1 716 ? -9.382 -56.813 -19.773 1.00 25.36 716 LEU A CA 1
ATOM 5831 C C . LEU A 1 716 ? -9.949 -56.956 -21.212 1.00 25.36 716 LEU A C 1
ATOM 5833 O O . LEU A 1 716 ? -10.818 -57.766 -21.491 1.00 25.36 716 LEU A O 1
ATOM 5837 N N . ALA A 1 717 ? -9.258 -56.225 -22.110 1.00 25.22 717 ALA A N 1
ATOM 5838 C CA . ALA A 1 717 ? -9.080 -56.383 -23.568 1.00 25.22 717 ALA A CA 1
ATOM 5839 C C . ALA A 1 717 ? -10.164 -55.872 -24.554 1.00 25.22 717 ALA A C 1
ATOM 5841 O O . ALA A 1 717 ? -11.228 -56.460 -24.673 1.00 25.22 717 ALA A O 1
ATOM 5842 N N . MET A 1 718 ? -9.822 -54.839 -25.352 1.00 24.97 718 MET A N 1
ATOM 5843 C CA . MET A 1 718 ? -9.711 -54.871 -26.836 1.00 24.97 718 MET A CA 1
ATOM 5844 C C . MET A 1 718 ? -9.839 -53.488 -27.527 1.00 24.97 718 MET A C 1
ATOM 5846 O O . MET A 1 718 ? -10.805 -52.765 -27.336 1.00 24.97 718 MET A O 1
ATOM 5850 N N . PHE A 1 719 ? -8.840 -53.208 -28.379 1.00 24.33 719 PHE A N 1
ATOM 5851 C CA . PHE A 1 719 ? -8.857 -52.597 -29.726 1.00 24.33 719 PHE A CA 1
ATOM 5852 C C . PHE A 1 719 ? -9.517 -51.233 -30.066 1.00 24.33 719 PHE A C 1
ATOM 5854 O O . PHE A 1 719 ? -10.725 -51.056 -30.020 1.00 24.33 719 PHE A O 1
ATOM 5861 N N . ARG A 1 720 ? -8.636 -50.343 -30.576 1.00 26.06 720 ARG A N 1
ATOM 5862 C CA . ARG A 1 720 ? -8.680 -49.494 -31.802 1.00 26.06 720 ARG A CA 1
ATOM 5863 C C . ARG A 1 720 ? -10.036 -49.002 -32.351 1.00 26.06 720 ARG A C 1
ATOM 5865 O O . ARG A 1 720 ? -10.845 -49.816 -32.767 1.00 26.06 720 ARG A O 1
ATOM 5872 N N . ALA A 1 721 ? -10.125 -47.692 -32.632 1.00 25.61 721 ALA A N 1
ATOM 5873 C CA . ALA A 1 721 ? -10.085 -47.090 -33.989 1.00 25.61 721 ALA A CA 1
ATOM 5874 C C . ALA A 1 721 ? -10.751 -45.690 -34.045 1.00 25.61 721 ALA A C 1
ATOM 5876 O O . ALA A 1 721 ? -11.754 -45.458 -33.381 1.00 25.61 721 ALA A O 1
ATOM 5877 N N . GLY A 1 722 ? -10.213 -44.806 -34.902 1.00 25.77 722 GLY A N 1
ATOM 5878 C CA . GLY A 1 722 ? -10.809 -43.528 -35.346 1.00 25.77 722 GLY A CA 1
ATOM 5879 C C . GLY A 1 722 ? -10.329 -42.309 -34.543 1.00 25.77 722 GLY A C 1
ATOM 5880 O O . GLY A 1 722 ? -10.736 -42.132 -33.407 1.00 25.77 722 GLY A O 1
ATOM 5881 N N . GLY A 1 723 ? -9.443 -41.423 -35.006 1.00 24.20 723 GLY A N 1
ATOM 5882 C CA . GLY A 1 723 ? -9.151 -41.021 -36.379 1.00 24.20 723 GLY A CA 1
ATOM 5883 C C . GLY A 1 723 ? -10.149 -39.958 -36.836 1.00 24.20 723 GLY A C 1
ATOM 5884 O O . GLY A 1 723 ? -11.174 -40.322 -37.396 1.00 24.20 723 GLY A O 1
ATOM 5885 N N . LEU A 1 724 ? -9.858 -38.675 -36.585 1.00 26.22 724 LEU A N 1
ATOM 5886 C CA . LEU A 1 724 ? -10.400 -37.544 -37.350 1.00 26.22 724 LEU A CA 1
ATOM 5887 C C . LEU A 1 724 ? -9.552 -36.282 -37.122 1.00 26.22 724 LEU A C 1
ATOM 5889 O O . LEU A 1 724 ? -9.505 -35.722 -36.028 1.00 26.22 724 LEU A O 1
ATOM 5893 N N . ASN A 1 725 ? -8.866 -35.907 -38.202 1.00 24.67 725 ASN A N 1
ATOM 5894 C CA . ASN A 1 725 ? -8.177 -34.646 -38.449 1.00 24.67 725 ASN A CA 1
ATOM 5895 C C . ASN A 1 725 ? -9.124 -33.449 -38.318 1.00 24.67 725 ASN A C 1
ATOM 5897 O O . ASN A 1 725 ? -10.252 -33.519 -38.803 1.00 24.67 725 ASN A O 1
ATOM 5901 N N . ILE A 1 726 ? -8.611 -32.329 -37.803 1.00 25.58 726 ILE A N 1
ATOM 5902 C CA . ILE A 1 726 ? -9.001 -30.987 -38.254 1.00 25.58 726 ILE A CA 1
ATOM 5903 C C . ILE A 1 726 ? -7.705 -30.180 -38.409 1.00 25.58 726 ILE A C 1
ATOM 5905 O O . ILE A 1 726 ? -6.940 -30.040 -37.454 1.00 25.58 726 ILE A O 1
ATOM 5909 N N . GLU A 1 727 ? -7.455 -29.749 -39.643 1.00 27.23 727 GLU A N 1
ATOM 5910 C CA . GLU A 1 727 ? -6.368 -28.867 -40.067 1.00 27.23 727 GLU A CA 1
ATOM 5911 C C . GLU A 1 727 ? -6.599 -27.417 -39.607 1.00 27.23 727 GLU A C 1
ATOM 5913 O O . GLU A 1 727 ? -7.740 -26.962 -39.553 1.00 27.23 727 GLU A O 1
ATOM 5918 N N . LEU A 1 728 ? -5.461 -26.782 -39.286 1.00 30.52 728 LEU A N 1
ATOM 5919 C CA . LEU A 1 728 ? -5.058 -25.362 -39.329 1.00 30.52 728 LEU A CA 1
ATOM 5920 C C . LEU A 1 728 ? -6.100 -24.251 -39.123 1.00 30.52 728 LEU A C 1
ATOM 5922 O O . LEU A 1 728 ? -6.941 -24.018 -40.017 1.00 30.52 728 LEU A O 1
#

Nearest PDB structures (foldseek):
  2lig-assembly1_A  TM=2.160E-01  e=5.277E+00  Salmonella enterica subsp. enterica serovar Typhimurium

pLDDT: mean 77.04, std 18.63, range [24.2, 97.5]

Foldseek 3Di:
DDDPDPDDDPDDPDDDVVVVVPDDDPDVDDPDADWDWDDPDDPDTDIDGDDPVPDDDDDPDPPPVVVVVVVVVVVVVVVVVVVVVVVVVVVVVVVVVLQQQAPVVDDPVPDDVLCVLLVLSVQRHRHGLVQLLVLLDQDDCVPCVLLVLLLVLLVVLLVLLLVCVVVCLPPFVLQQLLQAQAPDGDPLRGGQDSPDDPVLLVVLSSNVSSLSSNVVQQPDPPDDDHTQADADPQLVVLVVVLSVLSVVLSVVCVVPVNDQCPDPPHDPVSVVSSVSSSVSSLSNLLSLFLDFQPDDLRNRSLSVSLSSVQQPPVVSDGHALVRSLSSLVSPSSSSSSSLSSVLSVCCVVVVDVGSVVSSVVSSVRGRHQPGRTSNNSSVVSNVVSVVCVVPDQPPDAWDADPVRQWIGGPPFIDGVVLVVVLLVVLLVVLVVLLVVLLVDDPPDDCVVQPQDADLQQQDFDQPDQDFFDASLPDPSCPVRQDPWLCSSVVVLVVDPVSCVQFWFQDDPVRDTATDPPNLVVSVVSVLVSLLSLLLLCQQFQQQGDDLLQSLQAFRGHHVHGGQWHRDSSWIKGWGFDCPCCSPPVDGDTDITTGPNSSRVSQVCCVTYRLSVNLVCCCRHVVNPDSDDRTSRDDPVSSVCSVSSQVSQQVSCCVSRVGRDGSVRSSSVSVVSCCPVPVVVCVVVVVVVVVVVVVVVVVVVVVVVVVVPPPDDDDDDDDDDDDDDDDDD